Protein AF-A0A8H6RRD2-F1 (afdb_monomer)

Secondary structure (DSSP, 8-state):
-TTEEEEEPPPEE-TTHHHHHTT----TTEEE-TTSSEEEEEETTEEEEEE-SSSS-EEEEEEE-STTTS---S-----PPP-SS--EEE-TTS-EEEEEETTEEEEEETTS-TTSPPEEEE-GGGTT--EEEEEEETTTTEEEEEESSTT-EEEEE---SS--TT----HHHHHSTTSTT-EEEEGGG-BPPPPSS--TT---EEEEEEEEEEETTEEEEEEEEEETTEEEEEEEEEEE-SSTTS-PBEEEEEEE--TTTTHHHHTSS-S-STTTT-GGGS--S--SS-EEEE-TTSSEEEEEEE--SS--SS-EEEEEEEEPPPHHHHHHHHHHHHHHHTT----S----SS--S------------PPEEEEEEES--SEEEEEESSSSEEEEEEE-SSEEEEEEEEE-

Radius of gyration: 23.09 Å; Cα contacts (8 Å, |Δi|>4): 878; chains: 1; bounding box: 58×49×72 Å

Organism: NCBI:txid685502

Solvent-accessible surface area (backbone atoms only — not comparable to full-atom values): 23341 Å² total; per-residue (Å²): 97,88,57,54,49,77,47,77,54,79,74,42,72,14,24,38,40,51,40,41,77,65,70,44,71,97,42,56,52,44,48,48,19,80,87,14,40,28,36,37,38,55,59,92,59,37,37,39,36,28,42,34,71,61,95,58,73,40,81,75,32,67,38,67,65,66,81,80,82,50,82,76,75,95,63,87,91,71,89,70,78,89,65,90,43,31,38,47,22,63,25,82,86,54,44,40,37,39,38,54,54,67,55,31,43,36,39,37,59,55,83,50,64,72,83,57,87,65,42,69,49,72,49,70,89,45,69,99,42,45,62,51,26,43,39,57,37,68,56,48,26,23,37,42,38,32,32,67,56,82,14,29,31,37,30,25,13,45,66,70,95,60,91,61,85,82,73,57,53,51,70,64,48,42,67,35,83,52,5,66,86,19,59,59,44,57,40,83,55,45,43,64,80,78,63,97,73,80,61,81,90,42,68,57,44,57,23,25,64,39,86,67,46,80,47,91,79,22,30,33,26,37,34,31,42,37,52,48,90,46,59,29,23,37,30,41,32,35,36,49,61,88,54,80,79,56,68,31,57,39,46,82,69,40,76,34,49,11,43,62,52,36,38,82,69,37,74,72,42,84,84,84,65,87,74,70,60,36,73,90,52,35,54,67,58,76,54,41,74,46,49,58,29,55,33,95,82,48,43,38,39,39,40,38,36,59,54,79,90,57,97,58,100,60,57,35,22,36,34,33,36,34,78,48,67,51,62,70,56,46,52,51,53,52,51,50,54,52,42,65,74,66,68,63,86,75,79,77,75,91,70,75,96,75,88,79,90,83,66,85,79,77,74,72,80,79,77,77,48,61,48,35,59,78,49,76,43,79,34,62,73,77,46,57,41,54,46,78,76,51,100,60,29,39,29,42,39,44,26,15,53,66,37,22,43,37,36,38,39,31,70,105

pLDDT: mean 80.79, std 17.86, range [29.02, 97.38]

Foldseek 3Di:
DPQKDKDWDDWDFFLQQLVVQQPDDPALQWGGARVNQKIWGDDPFKIWIWGSVDPHTDTQAIAGHPPPVDPAPDDDPDDDDDDRANQWEAANVRQWIWHFDFQKIWIDRRNDDRPDDIQMHRRPLLPVWGFRYWYQDQLSQWIWTFTPPQQWIWIAADHDPDPPPPDHDDRVSQVDPRHRVFTQDTQQLEAEPQDPPPPVPWGKGKHQWDFAQDDDQWTWIWIWIDTNPAAIFIFTWTWHRPDGPHRTYIHTLDTADFLRRCVVPAVPPPPPDDCASDNVFGHRNPARHWDWYAAPQRQKIKIWGWPPVDDDPFIKIWIWMWGDDGSVSSVVSVVVVVCVVVPCPDDPDDDDPDPPPDDPPPPPPPDHTTIGTDDMDTADFPDWYWDDPDPFKIKIWTHHSTIIIIMIMGRD

Structure (mmCIF, N/CA/C/O backbone):
data_AF-A0A8H6RRD2-F1
#
_entry.id   AF-A0A8H6RRD2-F1
#
loop_
_atom_site.group_PDB
_atom_site.id
_atom_site.type_symbol
_atom_site.label_atom_id
_atom_site.label_alt_id
_atom_site.label_comp_id
_atom_site.label_asym_id
_atom_site.label_entity_id
_atom_site.label_seq_id
_atom_site.pdbx_PDB_ins_code
_atom_site.Cartn_x
_atom_site.Cartn_y
_atom_site.Cartn_z
_atom_site.occupancy
_atom_site.B_iso_or_equiv
_atom_site.auth_seq_id
_atom_site.auth_comp_id
_atom_site.auth_asym_id
_atom_site.auth_atom_id
_atom_site.pdbx_PDB_model_num
ATOM 1 N N . MET A 1 1 ? 6.021 13.108 -20.580 1.00 74.75 1 MET A N 1
ATOM 2 C CA . MET A 1 1 ? 5.662 11.789 -21.143 1.00 74.75 1 MET A CA 1
ATOM 3 C C . MET A 1 1 ? 4.967 12.038 -22.468 1.00 74.75 1 MET A C 1
ATOM 5 O O . MET A 1 1 ? 4.034 12.826 -22.484 1.00 74.75 1 MET A O 1
ATOM 9 N N . LEU A 1 2 ? 5.482 11.497 -23.573 1.00 73.31 2 LEU A N 1
ATOM 10 C CA . LEU A 1 2 ? 4.929 11.769 -24.905 1.00 73.31 2 LEU A CA 1
ATOM 11 C C . LEU A 1 2 ? 3.579 11.066 -25.083 1.00 73.31 2 LEU A C 1
ATOM 13 O O . LEU A 1 2 ? 3.427 9.933 -24.628 1.00 73.31 2 LEU A O 1
ATOM 17 N N . GLY A 1 3 ? 2.636 11.747 -25.740 1.00 80.56 3 GLY A N 1
ATOM 18 C CA . GLY A 1 3 ? 1.328 11.185 -26.089 1.00 80.56 3 GLY A CA 1
ATOM 19 C C . GLY A 1 3 ? 0.382 10.964 -24.909 1.00 80.56 3 GLY A C 1
ATOM 20 O O . GLY A 1 3 ? -0.552 10.200 -25.044 1.00 80.56 3 GLY A O 1
ATOM 21 N N . VAL A 1 4 ? 0.607 11.589 -23.748 1.00 85.00 4 VAL A N 1
ATOM 22 C CA . VAL A 1 4 ? -0.302 11.451 -22.597 1.00 85.00 4 VAL A CA 1
ATOM 23 C C . VAL A 1 4 ? -0.824 12.817 -22.184 1.00 85.00 4 VAL A C 1
ATOM 25 O O . VAL A 1 4 ? -0.043 13.700 -21.818 1.00 85.00 4 VAL A O 1
ATOM 28 N N . LYS A 1 5 ? -2.147 12.981 -22.220 1.00 89.56 5 LYS A N 1
ATOM 29 C CA . LYS A 1 5 ? -2.843 14.142 -21.660 1.00 89.56 5 LYS A CA 1
ATOM 30 C C . LYS A 1 5 ? -3.183 13.872 -20.199 1.00 89.56 5 LYS A C 1
ATOM 32 O O . LYS A 1 5 ? -3.603 12.769 -19.855 1.00 89.56 5 LYS A O 1
ATOM 37 N N . VAL A 1 6 ? -3.002 14.882 -19.349 1.00 91.31 6 VAL A N 1
ATOM 38 C CA . VAL A 1 6 ? -3.321 14.798 -17.921 1.00 91.31 6 VAL A CA 1
ATOM 39 C C . VAL A 1 6 ? -4.291 15.893 -17.534 1.00 91.31 6 VAL A C 1
ATOM 41 O O . VAL A 1 6 ? -3.975 17.072 -17.671 1.00 91.31 6 VAL A O 1
ATOM 44 N N . ASP A 1 7 ? -5.430 15.490 -16.984 1.00 92.94 7 ASP A N 1
ATOM 45 C CA . ASP A 1 7 ? -6.427 16.389 -16.416 1.00 92.94 7 ASP A CA 1
ATOM 46 C C . ASP A 1 7 ? -6.566 16.120 -14.910 1.00 92.94 7 ASP A C 1
ATOM 48 O O . ASP A 1 7 ? -6.458 14.984 -14.447 1.00 92.94 7 ASP A O 1
ATOM 52 N N . ARG A 1 8 ? -6.787 17.164 -14.107 1.00 92.19 8 ARG A N 1
ATOM 53 C CA . ARG A 1 8 ? -6.947 17.032 -12.651 1.00 92.19 8 ARG A CA 1
ATOM 54 C C . ARG A 1 8 ? -8.419 17.127 -12.264 1.00 92.19 8 ARG A C 1
ATOM 56 O O . ARG A 1 8 ? -9.077 18.113 -12.583 1.00 92.19 8 ARG A O 1
ATOM 63 N N . ALA A 1 9 ? -8.908 16.131 -11.528 1.00 91.31 9 ALA A N 1
ATOM 64 C CA . ALA A 1 9 ? -10.241 16.154 -10.938 1.00 91.31 9 ALA A CA 1
ATOM 65 C C . ALA A 1 9 ? -10.262 16.939 -9.613 1.00 91.31 9 ALA A C 1
ATOM 67 O O . ALA A 1 9 ? -9.220 17.216 -9.015 1.00 91.31 9 ALA A O 1
ATOM 68 N N . HIS A 1 10 ? -11.461 17.277 -9.133 1.00 90.06 10 HIS A N 1
ATOM 69 C CA . HIS A 1 10 ? -11.628 17.939 -7.840 1.00 90.06 10 HIS A CA 1
ATOM 70 C C . HIS A 1 10 ? -11.168 17.058 -6.673 1.00 90.06 10 HIS A C 1
ATOM 72 O O . HIS A 1 10 ? -11.460 15.860 -6.625 1.00 90.06 10 HIS A O 1
ATOM 78 N N . ASP A 1 11 ? -10.487 17.686 -5.713 1.00 91.81 11 ASP A N 1
ATOM 79 C CA . ASP A 1 11 ? -10.032 17.041 -4.486 1.00 91.81 11 ASP A CA 1
ATOM 80 C C . ASP A 1 11 ? -11.244 16.557 -3.668 1.00 91.81 11 ASP A C 1
ATOM 82 O O . ASP A 1 11 ? -12.225 17.279 -3.466 1.00 91.81 11 ASP A O 1
ATOM 86 N N . LYS A 1 12 ? -11.168 15.318 -3.187 1.00 92.69 12 LYS A N 1
ATOM 87 C CA . LYS A 1 12 ? -12.153 14.704 -2.293 1.00 92.69 12 LYS A CA 1
ATOM 88 C C . LYS A 1 12 ? -11.605 14.662 -0.862 1.00 92.69 12 LYS A C 1
ATOM 90 O O . LYS A 1 12 ? -10.391 14.750 -0.673 1.00 92.69 12 LYS A O 1
ATOM 95 N N . PRO A 1 13 ? -12.466 14.493 0.154 1.00 90.62 13 PRO A N 1
ATOM 96 C CA . PRO A 1 13 ? -12.020 14.191 1.513 1.00 90.62 13 PRO A CA 1
ATOM 97 C C . PRO A 1 13 ? -11.073 12.975 1.562 1.00 90.62 13 PRO A C 1
ATOM 99 O O . PRO A 1 13 ? -11.216 12.035 0.775 1.00 90.62 13 PRO A O 1
ATOM 102 N N . GLY A 1 14 ? -10.091 13.016 2.461 1.00 90.06 14 GLY A N 1
ATOM 103 C CA . GLY A 1 14 ? -9.195 11.899 2.765 1.00 90.06 14 GLY A CA 1
ATOM 104 C C . GLY A 1 14 ? -9.827 10.879 3.709 1.00 90.06 14 GLY A C 1
ATOM 105 O O . GLY A 1 14 ? -10.988 11.005 4.110 1.00 90.06 14 GLY A O 1
ATOM 106 N N . THR A 1 15 ? -9.045 9.867 4.086 1.00 90.00 15 THR A N 1
ATOM 107 C CA . THR A 1 15 ? -9.547 8.728 4.875 1.00 90.00 15 THR A CA 1
ATOM 108 C C . THR A 1 15 ? -9.978 9.121 6.290 1.00 90.00 15 THR A C 1
ATOM 110 O O . THR A 1 15 ? -10.958 8.584 6.800 1.00 90.00 15 THR A O 1
ATOM 113 N N . LEU A 1 16 ? -9.305 10.093 6.916 1.00 91.62 16 LEU A N 1
ATOM 114 C CA . LEU A 1 16 ? -9.608 10.559 8.274 1.00 91.62 16 LEU A CA 1
ATOM 115 C C . LEU A 1 16 ? -10.449 11.837 8.311 1.00 91.62 16 LEU A C 1
ATOM 117 O O . LEU A 1 16 ? -10.846 12.261 9.393 1.00 91.62 16 LEU A O 1
ATOM 121 N N . THR A 1 17 ? -10.796 12.448 7.175 1.00 91.25 17 THR A N 1
ATOM 122 C CA . THR A 1 17 ? -11.555 13.710 7.174 1.00 91.25 17 THR A CA 1
ATOM 123 C C . THR A 1 17 ? -12.917 13.583 7.862 1.00 91.25 17 THR A C 1
ATOM 125 O O . THR A 1 17 ? -13.324 14.492 8.585 1.00 91.25 17 THR A O 1
ATOM 128 N N . LYS A 1 18 ? -13.637 12.468 7.655 1.00 92.00 18 LYS A N 1
ATOM 129 C CA . LYS A 1 18 ? -14.914 12.204 8.345 1.00 92.00 18 LYS A CA 1
ATOM 130 C C . LYS A 1 18 ? -14.698 12.062 9.851 1.00 92.00 18 LYS A C 1
ATOM 132 O O . LYS A 1 18 ? -15.331 12.772 10.623 1.00 92.00 18 LYS A O 1
ATOM 137 N N . ALA A 1 19 ? -13.750 11.217 10.252 1.00 92.50 19 ALA A N 1
ATOM 138 C CA . ALA A 1 19 ? -13.408 10.996 11.653 1.00 92.50 19 ALA A CA 1
ATOM 139 C C . ALA A 1 19 ? -12.983 12.301 12.357 1.00 92.50 19 ALA A C 1
ATOM 141 O O . ALA A 1 19 ? -13.458 12.610 13.446 1.00 92.50 19 ALA A O 1
ATOM 142 N N . SER A 1 20 ? -12.165 13.127 11.706 1.00 93.12 20 SER A N 1
ATOM 143 C CA . SER A 1 20 ? -11.722 14.414 12.248 1.00 93.12 20 SER A CA 1
ATOM 144 C C . SER A 1 20 ? -12.887 15.367 12.530 1.00 93.12 20 SER A C 1
ATOM 146 O O . SER A 1 20 ? -12.950 15.960 13.607 1.00 93.12 20 SER A O 1
ATOM 148 N N . LYS A 1 21 ? -13.879 15.441 11.630 1.00 93.19 21 LYS A N 1
ATOM 149 C CA . LYS A 1 21 ? -15.113 16.221 11.853 1.00 93.19 21 LYS A CA 1
ATOM 150 C C . LYS A 1 21 ? -15.945 15.713 13.033 1.00 93.19 21 LYS A C 1
ATOM 152 O O . LYS A 1 21 ? -16.681 16.493 13.627 1.00 93.19 21 LYS A O 1
ATOM 157 N N . LEU A 1 22 ? -15.822 14.430 13.365 1.00 94.00 22 LEU A N 1
ATOM 158 C CA . LEU A 1 22 ? -16.470 13.793 14.513 1.00 94.00 22 LEU A CA 1
ATOM 159 C C . LEU A 1 22 ? -15.620 13.862 15.797 1.00 94.00 22 LEU A C 1
ATOM 161 O O . LEU A 1 22 ? -15.994 13.275 16.808 1.00 94.00 22 LEU A O 1
ATOM 165 N N . GLY A 1 23 ? -14.489 14.579 15.776 1.00 93.06 23 GLY A N 1
ATOM 166 C CA . GLY A 1 23 ? -13.643 14.823 16.947 1.00 93.06 23 GLY A CA 1
ATOM 167 C C . GLY A 1 23 ? -12.494 13.830 17.147 1.00 93.06 23 GLY A C 1
ATOM 168 O O . GLY A 1 23 ? -11.794 13.921 18.155 1.00 93.06 23 GLY A O 1
ATOM 169 N N . PHE A 1 24 ? -12.254 12.902 16.214 1.00 93.44 24 PHE A N 1
ATOM 170 C CA . PHE A 1 24 ? -11.087 12.019 16.291 1.00 93.44 24 PHE A CA 1
ATOM 171 C C . PHE A 1 24 ? -9.807 12.757 15.855 1.00 93.44 24 PHE A C 1
ATOM 173 O O . PHE A 1 24 ? -9.796 13.394 14.801 1.00 93.44 24 PHE A O 1
ATOM 180 N N . PRO A 1 25 ? -8.699 12.667 16.610 1.00 89.12 25 PRO A N 1
ATOM 181 C CA . PRO A 1 25 ? -7.447 13.297 16.206 1.00 89.12 25 PRO A CA 1
ATOM 182 C C . PRO A 1 25 ? -6.815 12.561 15.015 1.00 89.12 25 PRO A C 1
ATOM 184 O O . PRO A 1 25 ? -6.811 11.330 14.971 1.00 89.12 25 PRO A O 1
ATOM 187 N N . CYS A 1 26 ? -6.201 13.302 14.087 1.00 83.12 26 CYS A N 1
ATOM 188 C CA . CYS A 1 26 ? -5.305 12.721 13.083 1.00 83.12 26 CYS A CA 1
ATOM 189 C C . CYS A 1 26 ? -4.021 12.259 13.787 1.00 83.12 26 CYS A C 1
ATOM 191 O O . CYS A 1 26 ? -3.128 13.055 14.074 1.00 83.12 26 CYS A O 1
ATOM 193 N N . HIS A 1 27 ? -3.963 10.977 14.147 1.00 84.06 27 HIS A N 1
ATOM 194 C CA . HIS A 1 27 ? -2.904 10.401 14.973 1.00 84.06 27 HIS A CA 1
ATOM 195 C C . HIS A 1 27 ? -2.548 8.992 14.468 1.00 84.06 27 HIS A C 1
ATOM 197 O O . HIS A 1 27 ? -3.452 8.278 14.040 1.00 84.06 27 HIS A O 1
ATOM 203 N N . PRO A 1 28 ? -1.288 8.515 14.573 1.00 82.06 28 PRO A N 1
ATOM 204 C CA . PRO A 1 28 ? -0.897 7.177 14.098 1.00 82.06 28 PRO A CA 1
ATOM 205 C C . PRO A 1 28 ? -1.698 6.013 14.699 1.00 82.06 28 PRO A C 1
ATOM 207 O O . PRO A 1 28 ? -1.755 4.932 14.117 1.00 82.06 28 PRO A O 1
ATOM 210 N N . ARG A 1 29 ? -2.332 6.248 15.857 1.00 88.81 29 ARG A N 1
ATOM 211 C CA . ARG A 1 29 ? -3.208 5.296 16.561 1.00 88.81 29 ARG A CA 1
ATOM 212 C C . ARG A 1 29 ? -4.692 5.385 16.189 1.00 88.81 29 ARG A C 1
ATOM 214 O O . ARG A 1 29 ? -5.522 4.776 16.860 1.00 88.81 29 ARG A O 1
ATOM 221 N N . VAL A 1 30 ? -5.023 6.163 15.166 1.00 92.69 30 VAL A N 1
ATOM 222 C CA . VAL A 1 30 ? -6.364 6.276 14.597 1.00 92.69 30 VAL A CA 1
ATOM 223 C C . VAL A 1 30 ? -6.269 5.870 13.134 1.00 92.69 30 VAL A C 1
ATOM 225 O O . VAL A 1 30 ? -5.474 6.427 12.381 1.00 92.69 30 VAL A O 1
ATOM 228 N N . GLN A 1 31 ? -7.061 4.880 12.739 1.00 93.75 31 GLN A N 1
ATOM 229 C CA . GLN A 1 31 ? -7.157 4.421 11.355 1.00 93.75 31 GLN A CA 1
ATOM 230 C C . GLN A 1 31 ? -8.610 4.442 10.915 1.00 93.75 31 GLN A C 1
ATOM 232 O O . GLN A 1 31 ? -9.510 4.229 11.724 1.00 93.75 31 GLN A O 1
ATOM 237 N N . ALA A 1 32 ? -8.841 4.660 9.628 1.00 94.31 32 ALA A N 1
ATOM 238 C CA . ALA A 1 32 ? -10.166 4.545 9.050 1.00 94.31 32 ALA A CA 1
ATOM 239 C C . ALA A 1 32 ? -10.118 3.768 7.741 1.00 94.31 32 ALA A C 1
ATOM 241 O O . ALA A 1 32 ? -9.114 3.752 7.029 1.00 94.31 32 ALA A O 1
ATOM 242 N N . THR A 1 33 ? -11.241 3.131 7.443 1.00 93.81 33 THR A N 1
ATOM 243 C CA . THR A 1 33 ? -11.527 2.535 6.134 1.00 93.81 33 THR A CA 1
ATOM 244 C C . THR A 1 33 ? -11.402 3.575 5.017 1.00 93.81 33 THR A C 1
ATOM 246 O O . THR A 1 33 ? -11.517 4.778 5.253 1.00 93.81 33 THR A O 1
ATOM 249 N N . ALA A 1 34 ? -11.177 3.131 3.778 1.00 88.44 34 ALA A N 1
ATOM 250 C CA . ALA A 1 34 ? -10.911 4.032 2.650 1.00 88.44 34 ALA A CA 1
ATOM 251 C C . ALA A 1 34 ? -12.039 5.053 2.383 1.00 88.44 34 ALA A C 1
ATOM 253 O O . ALA A 1 34 ? -11.774 6.171 1.951 1.00 88.44 34 ALA A O 1
ATOM 254 N N . ASN A 1 35 ? -13.293 4.685 2.664 1.00 89.19 35 ASN A N 1
ATOM 255 C CA . ASN A 1 35 ? -14.469 5.561 2.584 1.00 89.19 35 ASN A CA 1
ATOM 256 C C . ASN A 1 35 ? -14.704 6.405 3.855 1.00 89.19 35 ASN A C 1
ATOM 258 O O . ASN A 1 35 ? -15.573 7.281 3.849 1.00 89.19 35 ASN A O 1
ATOM 262 N N . GLY A 1 36 ? -13.956 6.150 4.931 1.00 91.19 36 GLY A N 1
ATOM 263 C CA . GLY A 1 36 ? -14.084 6.808 6.230 1.00 91.19 36 GLY A CA 1
ATOM 264 C C . GLY A 1 36 ? -15.332 6.411 7.024 1.00 91.19 36 GLY A C 1
ATOM 265 O O . GLY A 1 36 ? -15.678 7.104 7.979 1.00 91.19 36 GLY A O 1
ATOM 266 N N . ASP A 1 37 ? -16.032 5.339 6.637 1.00 94.38 37 ASP A N 1
ATOM 267 C CA . ASP A 1 37 ? -17.301 4.936 7.271 1.00 94.38 37 ASP A CA 1
ATOM 268 C C . ASP A 1 37 ? -17.086 4.138 8.559 1.00 94.38 37 ASP A C 1
ATOM 270 O O . ASP A 1 37 ? -17.973 4.050 9.401 1.00 94.38 37 ASP A O 1
ATOM 274 N N . ARG A 1 38 ? -15.889 3.582 8.738 1.00 96.06 38 ARG A N 1
ATOM 275 C CA . ARG A 1 38 ? -15.449 2.971 9.992 1.00 96.06 38 ARG A CA 1
ATOM 276 C C . ARG A 1 38 ? -14.114 3.528 10.416 1.00 96.06 38 ARG A C 1
ATOM 278 O O . ARG A 1 38 ? -13.199 3.609 9.590 1.00 96.06 38 ARG A O 1
ATOM 285 N N . THR A 1 39 ? -14.010 3.826 11.704 1.00 96.75 39 THR A N 1
ATOM 286 C CA . THR A 1 39 ? -12.806 4.355 12.345 1.00 96.75 39 THR A CA 1
ATOM 287 C C . THR A 1 39 ? -12.451 3.493 13.544 1.00 96.75 39 THR A C 1
ATOM 289 O O . THR A 1 39 ? -13.312 3.153 14.347 1.00 96.75 39 THR A O 1
ATOM 292 N N . VAL A 1 40 ? -11.178 3.153 13.688 1.00 96.50 40 VAL A N 1
ATOM 293 C CA . VAL A 1 40 ? -10.646 2.429 14.840 1.00 96.50 40 VAL A CA 1
ATOM 294 C C . VAL A 1 40 ? -9.643 3.305 15.574 1.00 96.50 40 VAL A C 1
ATOM 296 O O . VAL A 1 40 ? -8.851 4.019 14.955 1.00 96.50 40 VAL A O 1
ATOM 299 N N . THR A 1 41 ? -9.669 3.249 16.901 1.00 95.19 41 THR A N 1
ATOM 300 C CA . THR A 1 41 ? -8.699 3.931 17.757 1.00 95.19 41 THR A CA 1
ATOM 301 C C . THR A 1 41 ? -8.010 2.941 18.683 1.00 95.19 41 THR A C 1
ATOM 303 O O . THR A 1 41 ? -8.613 1.963 19.125 1.00 95.19 41 THR A O 1
ATOM 306 N N . LEU A 1 42 ? -6.739 3.207 18.986 1.00 92.38 42 LEU A N 1
ATOM 307 C CA . LEU A 1 42 ? -5.983 2.515 20.024 1.00 92.38 42 LEU A CA 1
ATOM 308 C C . LEU A 1 42 ? -5.527 3.519 21.088 1.00 92.38 42 LEU A C 1
ATOM 310 O O . LEU A 1 42 ? -4.489 4.173 20.954 1.00 92.38 42 LEU A O 1
ATOM 314 N N . ASN A 1 43 ? -6.287 3.617 22.176 1.00 89.19 43 ASN A N 1
ATOM 315 C CA . ASN A 1 43 ? -6.004 4.527 23.284 1.00 89.19 43 ASN A CA 1
ATOM 316 C C . ASN A 1 43 ? -5.511 3.739 24.497 1.00 89.19 43 ASN A C 1
ATOM 318 O O . ASN A 1 43 ? -6.252 2.978 25.119 1.00 89.19 43 ASN A O 1
ATOM 322 N N . GLY A 1 44 ? -4.228 3.904 24.827 1.00 84.88 44 GLY A N 1
ATOM 323 C CA . GLY A 1 44 ? -3.572 3.067 25.828 1.00 84.88 44 GLY A CA 1
ATOM 324 C C . GLY A 1 44 ? -3.609 1.597 25.409 1.00 84.88 44 GLY A C 1
ATOM 325 O O . GLY A 1 44 ? -2.927 1.216 24.460 1.00 84.88 44 GLY A O 1
ATOM 326 N N . ARG A 1 45 ? -4.406 0.797 26.125 1.00 85.19 45 ARG A N 1
ATOM 327 C CA . ARG A 1 45 ? -4.609 -0.640 25.883 1.00 85.19 45 ARG A CA 1
ATOM 328 C C . ARG A 1 45 ? -5.944 -0.967 25.213 1.00 85.19 45 ARG A C 1
ATOM 330 O O . ARG A 1 45 ? -6.201 -2.135 24.941 1.00 85.19 45 ARG A O 1
ATOM 337 N N . THR A 1 46 ? -6.785 0.035 24.978 1.00 91.38 46 THR A N 1
ATOM 338 C CA . THR A 1 46 ? -8.156 -0.151 24.503 1.00 91.38 46 THR A CA 1
ATOM 339 C C . THR A 1 46 ? -8.231 0.101 23.007 1.00 91.38 46 THR A C 1
ATOM 341 O O . THR A 1 46 ? -7.924 1.199 22.540 1.00 91.38 46 THR A O 1
ATOM 344 N N . ILE A 1 47 ? -8.664 -0.918 22.275 1.00 94.12 47 ILE A N 1
ATOM 345 C CA . ILE A 1 47 ? -9.094 -0.841 20.886 1.00 94.12 47 ILE A CA 1
ATOM 346 C C . ILE A 1 47 ? -10.585 -0.507 20.886 1.00 94.12 47 ILE A C 1
ATOM 348 O O . ILE A 1 47 ? -11.369 -1.197 21.539 1.00 94.12 47 ILE A O 1
ATOM 352 N N . ALA A 1 48 ? -10.986 0.518 20.143 1.00 95.69 48 ALA A N 1
ATOM 353 C CA . ALA A 1 48 ? -12.390 0.853 19.945 1.00 95.69 48 ALA A CA 1
ATOM 354 C C . ALA A 1 48 ? -12.688 1.031 18.455 1.00 95.69 48 ALA A C 1
ATOM 356 O O . ALA A 1 48 ? -12.022 1.815 17.779 1.00 95.69 48 ALA A O 1
ATOM 357 N N . LEU A 1 49 ? -13.684 0.298 17.956 1.00 97.19 49 LEU A N 1
ATOM 358 C CA . LEU A 1 49 ? -14.213 0.422 16.601 1.00 97.19 49 LEU A CA 1
ATOM 359 C C . LEU A 1 49 ? -15.473 1.285 16.631 1.00 97.19 49 LEU A C 1
ATOM 361 O O . LEU A 1 49 ? -16.376 1.044 17.433 1.00 97.19 49 LEU A O 1
ATOM 365 N N . PHE A 1 50 ? -15.544 2.245 15.719 1.00 97.38 50 PHE A N 1
ATOM 366 C CA . PHE A 1 50 ? -16.654 3.170 15.570 1.00 97.38 50 PHE A CA 1
ATOM 367 C C . PHE A 1 50 ? -17.247 3.085 14.165 1.00 97.38 50 PHE A C 1
ATOM 369 O O . PHE A 1 50 ? -16.511 3.005 13.178 1.00 97.38 50 PHE A O 1
ATOM 376 N N . ASP A 1 51 ? -18.571 3.171 14.084 1.00 96.50 51 ASP A N 1
ATOM 377 C CA . ASP A 1 51 ? -19.273 3.603 12.881 1.00 96.50 51 ASP A CA 1
ATOM 378 C C . ASP A 1 51 ? -19.165 5.128 12.787 1.00 96.50 51 ASP A C 1
ATOM 380 O O . ASP A 1 51 ? -19.546 5.856 13.709 1.00 96.50 51 ASP A O 1
ATOM 384 N N . THR A 1 52 ? -18.601 5.599 11.681 1.00 95.75 52 THR A N 1
ATOM 385 C CA . THR A 1 52 ? -18.395 7.013 11.358 1.00 95.75 52 THR A CA 1
ATOM 386 C C . THR A 1 52 ? -19.064 7.408 10.040 1.00 95.75 52 THR A C 1
ATOM 388 O O . THR A 1 52 ? -18.729 8.442 9.462 1.00 95.75 52 THR A O 1
ATOM 391 N N . SER A 1 53 ? -20.016 6.603 9.559 1.00 93.94 53 SER A N 1
ATOM 392 C CA . SER A 1 53 ? -20.818 6.902 8.366 1.00 93.94 53 SER A CA 1
ATOM 393 C C . SER A 1 53 ? -21.858 8.008 8.607 1.00 93.94 53 SER A C 1
ATOM 395 O O . SER A 1 53 ? -22.206 8.746 7.682 1.00 93.94 53 SER A O 1
ATOM 397 N N . GLY A 1 54 ? -22.338 8.139 9.849 1.00 91.94 54 GLY A N 1
ATOM 398 C CA . GLY A 1 54 ? -23.347 9.112 10.268 1.00 91.94 54 GLY A CA 1
ATOM 399 C C . GLY A 1 54 ? -22.793 10.464 10.737 1.00 91.94 54 GLY A C 1
ATOM 400 O O . GLY A 1 54 ? -21.609 10.773 10.626 1.00 91.94 54 GLY A O 1
ATOM 401 N N . SER A 1 55 ? -23.679 11.291 11.300 1.00 91.19 55 SER A N 1
ATOM 402 C CA . SER A 1 55 ? -23.341 12.613 11.856 1.00 91.19 55 SER A CA 1
ATOM 403 C C . SER A 1 55 ? -22.740 12.568 13.264 1.00 91.19 55 SER A C 1
ATOM 405 O O . SER A 1 55 ? -22.247 13.586 13.746 1.00 91.19 55 SER A O 1
ATOM 407 N N . GLN A 1 56 ? -22.807 11.416 13.931 1.00 93.38 56 GLN A N 1
ATOM 408 C CA . GLN A 1 56 ? -22.263 11.167 15.263 1.00 93.38 56 GLN A CA 1
ATOM 409 C C . GLN A 1 56 ? -21.577 9.799 15.270 1.00 93.38 56 GLN A C 1
ATOM 411 O O . GLN A 1 56 ? -22.116 8.863 14.671 1.00 93.38 56 GLN A O 1
ATOM 416 N N . PRO A 1 57 ? -20.421 9.657 15.937 1.00 95.62 57 PRO A N 1
ATOM 417 C CA . PRO A 1 57 ? -19.734 8.379 16.003 1.00 95.62 57 PRO A CA 1
ATOM 418 C C . PRO A 1 57 ? -20.471 7.415 16.936 1.00 95.62 57 PRO A C 1
ATOM 420 O O . PRO A 1 57 ? -20.812 7.772 18.064 1.00 95.62 57 PRO A O 1
ATOM 423 N N . GLN A 1 58 ? -20.679 6.178 16.489 1.00 96.44 58 GLN A N 1
ATOM 424 C CA . GLN A 1 58 ? -21.267 5.118 17.313 1.00 96.44 58 GLN A CA 1
ATOM 425 C C . GLN A 1 58 ? -20.230 4.041 17.598 1.00 96.44 58 GLN A C 1
ATOM 427 O O . GLN A 1 58 ? -19.593 3.535 16.680 1.00 96.44 58 GLN A O 1
ATOM 432 N N . VAL A 1 59 ? -20.049 3.678 18.867 1.00 96.25 59 VAL A N 1
ATOM 433 C CA . VAL A 1 59 ? -19.158 2.574 19.247 1.00 96.25 59 VAL A CA 1
ATOM 434 C C . VAL A 1 59 ? -19.793 1.260 18.797 1.00 96.25 59 VAL A C 1
ATOM 436 O O . VAL A 1 59 ? -20.873 0.912 19.261 1.00 96.25 59 VAL A O 1
ATOM 439 N N . LEU A 1 60 ? -19.108 0.529 17.920 1.00 95.44 60 LEU A N 1
ATOM 440 C CA . LEU A 1 60 ? -19.521 -0.802 17.473 1.00 95.44 60 LEU A CA 1
ATOM 441 C C . LEU A 1 60 ? -18.945 -1.896 18.369 1.00 95.44 60 LEU A C 1
ATOM 443 O O . LEU A 1 60 ? -19.632 -2.858 18.693 1.00 95.44 60 LEU A O 1
ATOM 447 N N . ALA A 1 61 ? -17.677 -1.754 18.758 1.00 94.62 61 ALA A N 1
ATOM 448 C CA . ALA A 1 61 ? -16.986 -2.742 19.572 1.00 94.62 61 ALA A CA 1
ATOM 449 C C . ALA A 1 61 ? -15.837 -2.116 20.363 1.00 94.62 61 ALA A C 1
ATOM 451 O O . ALA A 1 61 ? -15.217 -1.141 19.928 1.00 94.62 61 ALA A O 1
ATOM 452 N N . GLN A 1 62 ? -15.528 -2.711 21.514 1.00 93.62 62 GLN A N 1
ATOM 453 C CA . GLN A 1 62 ? -14.373 -2.358 22.334 1.00 93.62 62 GLN A CA 1
ATOM 454 C C . GLN A 1 62 ? -13.688 -3.613 22.847 1.00 93.62 62 GLN A C 1
ATOM 456 O O . GLN A 1 62 ? -14.346 -4.544 23.309 1.00 93.62 62 GLN A O 1
ATOM 461 N N . ARG A 1 63 ? -12.358 -3.634 22.765 1.00 91.00 63 ARG A N 1
ATOM 462 C CA . ARG A 1 63 ? -11.529 -4.764 23.191 1.00 91.00 63 ARG A CA 1
ATOM 463 C C . ARG A 1 63 ? -10.203 -4.271 23.756 1.00 91.00 63 ARG A C 1
ATOM 465 O O . ARG A 1 63 ? -9.762 -3.165 23.455 1.00 91.00 63 ARG A O 1
ATOM 472 N N . THR A 1 64 ? -9.549 -5.101 24.557 1.00 87.94 64 THR A N 1
ATOM 473 C CA . THR A 1 64 ? -8.224 -4.799 25.116 1.00 87.94 64 THR A CA 1
ATOM 474 C C . THR A 1 64 ? -7.143 -5.504 24.308 1.00 87.94 64 THR A C 1
ATOM 476 O O . THR A 1 64 ? -7.365 -6.603 23.802 1.00 87.94 64 THR A O 1
ATOM 479 N N . LEU A 1 65 ? -5.961 -4.895 24.219 1.00 85.62 65 LEU A N 1
ATOM 480 C CA . LEU A 1 65 ? -4.774 -5.543 23.667 1.00 85.62 65 LEU A CA 1
ATOM 481 C C . LEU A 1 65 ? -4.450 -6.860 24.398 1.00 85.62 65 LEU A C 1
ATOM 483 O O . LEU A 1 65 ? -4.530 -6.937 25.629 1.00 85.62 65 LEU A O 1
ATOM 487 N N . ASN A 1 66 ? -4.054 -7.878 23.632 1.00 78.38 66 ASN A N 1
ATOM 488 C CA . ASN A 1 66 ? -3.761 -9.233 24.108 1.00 78.38 66 ASN A CA 1
ATOM 489 C C . ASN A 1 66 ? -2.290 -9.444 24.520 1.00 78.38 66 ASN A C 1
ATOM 491 O O . ASN A 1 66 ? -1.734 -10.525 24.388 1.00 78.38 66 ASN A O 1
ATOM 495 N N . ASP A 1 67 ? -1.631 -8.407 25.020 1.00 68.56 67 ASP A N 1
ATOM 496 C CA . ASP A 1 67 ? -0.220 -8.416 25.437 1.00 68.56 67 ASP A CA 1
ATOM 497 C C . ASP A 1 67 ? 0.011 -8.896 26.886 1.00 68.56 67 ASP A C 1
ATOM 499 O O . ASP A 1 67 ? 1.156 -9.010 27.316 1.00 68.56 67 ASP A O 1
ATOM 503 N N . LEU A 1 68 ? -1.056 -9.177 27.649 1.00 63.22 68 LEU A N 1
ATOM 504 C CA . LEU A 1 68 ? -0.973 -9.690 29.030 1.00 63.22 68 LEU A CA 1
ATOM 505 C C . LEU A 1 68 ? -1.468 -11.131 29.203 1.00 63.22 68 LEU A C 1
ATOM 507 O O . LEU A 1 68 ? -1.081 -11.772 30.177 1.00 63.22 68 LEU A O 1
ATOM 511 N N . LYS A 1 69 ? -2.355 -11.626 28.327 1.00 58.69 69 LYS A N 1
ATOM 512 C CA . LYS A 1 69 ? -2.957 -12.966 28.477 1.00 58.69 69 LYS A CA 1
ATOM 513 C C . LYS A 1 69 ? -2.198 -14.034 27.690 1.00 58.69 69 LYS A C 1
ATOM 515 O O . LYS A 1 69 ? -2.121 -15.170 28.143 1.00 58.69 69 LYS A O 1
ATOM 520 N N . GLU A 1 70 ? -1.623 -13.672 26.547 1.00 56.59 70 GLU A N 1
ATOM 521 C CA . GLU A 1 70 ? -0.816 -14.570 25.728 1.00 56.59 70 GLU A CA 1
ATOM 522 C C . GLU A 1 70 ? 0.632 -14.091 25.775 1.00 56.59 70 GLU A C 1
ATOM 524 O O . GLU A 1 70 ? 0.985 -13.042 25.239 1.00 56.59 70 GLU A O 1
ATOM 529 N N . THR A 1 71 ? 1.476 -14.832 26.493 1.00 48.78 71 THR A N 1
ATOM 530 C CA . THR A 1 71 ? 2.916 -14.592 26.542 1.00 48.78 71 THR A CA 1
ATOM 531 C C . THR A 1 71 ? 3.472 -14.752 25.137 1.00 48.78 71 THR A C 1
ATOM 533 O O . THR A 1 71 ? 3.717 -15.863 24.667 1.00 48.78 71 THR A O 1
ATOM 536 N N . VAL A 1 72 ? 3.679 -13.634 24.452 1.00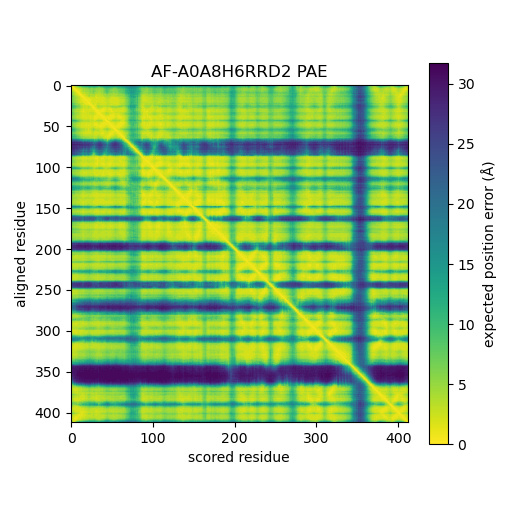 52.91 72 VAL A N 1
ATOM 537 C CA . VAL A 1 72 ? 4.398 -13.649 23.187 1.00 52.91 72 VAL A CA 1
ATOM 538 C C . VAL A 1 72 ? 5.841 -14.027 23.508 1.00 52.91 72 VAL A C 1
ATOM 540 O O . VAL A 1 72 ? 6.507 -13.355 24.296 1.00 52.91 72 VAL A O 1
ATOM 543 N N . GLY A 1 73 ? 6.278 -15.173 22.987 1.00 47.03 73 GLY A N 1
ATOM 544 C CA . GLY A 1 73 ? 7.514 -15.839 23.390 1.00 47.03 73 GLY A CA 1
ATOM 545 C C . GLY A 1 73 ? 8.742 -14.923 23.408 1.00 47.03 73 GLY A C 1
ATOM 546 O O . GLY A 1 73 ? 8.947 -14.144 22.485 1.00 47.03 73 GLY A O 1
ATOM 547 N N . SER A 1 74 ? 9.526 -15.045 24.487 1.00 43.53 74 SER A N 1
ATOM 548 C CA . SER A 1 74 ? 10.943 -14.683 24.719 1.00 43.53 74 SER A CA 1
ATOM 549 C C . SER A 1 74 ? 11.669 -13.763 23.716 1.00 43.53 74 SER A C 1
ATOM 551 O O . SER A 1 74 ? 12.807 -14.035 23.330 1.00 43.53 74 SER A O 1
ATOM 553 N N . GLY A 1 75 ? 11.055 -12.658 23.303 1.00 49.41 75 GLY A N 1
ATOM 554 C CA . GLY A 1 75 ? 11.721 -11.574 22.593 1.00 49.41 75 GLY A CA 1
ATOM 555 C C . GLY A 1 75 ? 12.358 -10.590 23.583 1.00 49.41 75 GLY A C 1
ATOM 556 O O . GLY A 1 75 ? 11.814 -10.388 24.669 1.00 49.41 75 GLY A O 1
ATOM 557 N N . PRO A 1 76 ? 13.504 -9.965 23.258 1.00 47.56 76 PRO A N 1
ATOM 558 C CA . PRO A 1 76 ? 14.087 -8.933 24.109 1.00 47.56 76 PRO A CA 1
ATOM 559 C C . PRO A 1 76 ? 13.118 -7.752 24.260 1.00 47.56 76 PRO A C 1
ATOM 561 O O . PRO A 1 76 ? 12.729 -7.147 23.266 1.00 47.56 76 PRO A O 1
ATOM 564 N N . TRP A 1 77 ? 12.774 -7.432 25.511 1.00 46.28 77 TRP A N 1
ATOM 565 C CA . TRP A 1 77 ? 11.923 -6.308 25.914 1.00 46.28 77 TRP A CA 1
ATOM 566 C C . TRP A 1 77 ? 12.687 -4.985 25.788 1.00 46.28 77 TRP A C 1
ATOM 568 O O . TRP A 1 77 ? 13.271 -4.493 26.755 1.00 46.28 77 TRP A O 1
ATOM 578 N N . LEU A 1 78 ? 12.712 -4.396 24.595 1.00 46.00 78 LEU A N 1
ATOM 579 C CA . LEU A 1 78 ? 13.218 -3.039 24.395 1.00 46.00 78 LEU A CA 1
ATOM 580 C C . LEU A 1 78 ? 12.077 -2.165 23.879 1.00 46.00 78 LEU A C 1
ATOM 582 O O . LEU A 1 78 ? 11.847 -2.065 22.676 1.00 46.00 78 LEU A O 1
ATOM 586 N N . LYS A 1 79 ? 11.396 -1.492 24.816 1.00 41.91 79 LYS A N 1
ATOM 587 C CA . LYS A 1 79 ? 10.363 -0.492 24.525 1.00 41.91 79 LYS A CA 1
ATOM 588 C C . LYS A 1 79 ? 10.982 0.695 23.786 1.00 41.91 79 LYS A C 1
ATOM 590 O O . LYS A 1 79 ? 11.522 1.610 24.408 1.00 41.91 79 LYS A O 1
ATOM 595 N N . VAL A 1 80 ? 10.888 0.697 22.463 1.00 46.97 80 VAL A N 1
ATOM 596 C CA . VAL A 1 80 ? 11.133 1.895 21.652 1.00 46.97 80 VAL A CA 1
ATOM 597 C C . VAL A 1 80 ? 9.889 2.784 21.744 1.00 46.97 80 VAL A C 1
ATOM 599 O O . VAL A 1 80 ? 8.766 2.283 21.779 1.00 46.97 80 VAL A O 1
ATOM 602 N N . GLN A 1 81 ? 10.068 4.105 21.843 1.00 44.03 81 GLN A N 1
ATOM 603 C CA . GLN A 1 81 ? 8.927 5.024 21.839 1.00 44.03 81 GLN A CA 1
ATOM 604 C C . GLN A 1 81 ? 8.120 4.876 20.534 1.00 44.03 81 GLN A C 1
ATOM 606 O O . GLN A 1 81 ? 8.737 4.702 19.479 1.00 44.03 81 GLN A O 1
ATOM 611 N N . PRO A 1 82 ? 6.775 4.976 20.581 1.00 46.16 82 PRO A N 1
ATOM 612 C CA . PRO A 1 82 ? 5.945 4.957 19.381 1.00 46.16 82 PRO A CA 1
ATOM 613 C C . PRO A 1 82 ? 6.436 6.028 18.409 1.00 46.16 82 PRO A C 1
ATOM 615 O O . PRO A 1 82 ? 6.556 7.198 18.776 1.00 46.16 82 PRO A O 1
ATOM 618 N N . ASN A 1 83 ? 6.763 5.624 17.189 1.00 51.75 83 ASN A N 1
ATOM 619 C CA . ASN A 1 83 ? 7.201 6.548 16.153 1.00 51.75 83 ASN A CA 1
ATOM 620 C C . ASN A 1 83 ? 5.982 7.088 15.376 1.00 51.75 83 ASN A C 1
ATOM 622 O O . ASN A 1 83 ? 4.829 6.763 15.657 1.00 51.75 83 ASN A O 1
ATOM 626 N N . SER A 1 84 ? 6.231 7.959 14.401 1.00 51.25 84 SER A N 1
ATOM 627 C CA . SER A 1 84 ? 5.196 8.537 13.538 1.00 51.25 84 SER A CA 1
ATOM 628 C C . SER A 1 84 ? 4.604 7.553 12.522 1.00 51.25 84 SER A C 1
ATOM 630 O O . SER A 1 84 ? 3.729 7.947 11.752 1.00 51.25 84 SER A O 1
ATOM 632 N N . TYR A 1 85 ? 5.064 6.301 12.486 1.00 59.06 85 TYR A N 1
ATOM 633 C CA . TYR A 1 85 ? 4.575 5.313 11.544 1.00 59.06 85 TYR A CA 1
ATOM 634 C C . TYR A 1 85 ? 3.354 4.548 12.061 1.00 59.06 85 TYR A C 1
ATOM 636 O O . TYR A 1 85 ? 3.132 4.356 13.256 1.00 59.06 85 TYR A O 1
ATOM 644 N N . HIS A 1 86 ? 2.546 4.092 11.108 1.00 62.59 86 HIS A N 1
ATOM 645 C CA . HIS A 1 86 ? 1.342 3.319 11.359 1.00 62.59 86 HIS A CA 1
ATOM 646 C C . HIS A 1 86 ? 1.682 1.871 11.728 1.00 62.59 86 HIS A C 1
ATOM 648 O O . HIS A 1 86 ? 1.760 0.995 10.871 1.00 62.59 86 HIS A O 1
ATOM 654 N N . GLU A 1 87 ? 1.821 1.608 13.023 1.00 84.69 87 GLU A N 1
ATOM 655 C CA . GLU A 1 87 ? 1.878 0.254 13.598 1.00 84.69 87 GLU A CA 1
ATOM 656 C C . GLU A 1 87 ? 0.488 -0.420 13.643 1.00 84.69 87 GLU A C 1
ATOM 658 O O . GLU A 1 87 ? 0.321 -1.487 14.228 1.00 84.69 87 GLU A O 1
ATOM 663 N N . LEU A 1 88 ? -0.518 0.206 13.021 1.00 91.88 88 LEU A N 1
ATOM 664 C CA . LEU A 1 88 ? -1.890 -0.273 12.898 1.00 91.88 88 LEU A CA 1
ATOM 665 C C . LEU A 1 88 ? -2.297 -0.326 11.428 1.00 91.88 88 LEU A C 1
ATOM 667 O O . LEU A 1 88 ? -2.141 0.674 10.721 1.00 91.88 88 LEU A O 1
ATOM 671 N N . ALA A 1 89 ? -2.910 -1.432 11.016 1.00 94.56 89 ALA A N 1
ATOM 672 C CA . ALA A 1 89 ? -3.599 -1.548 9.735 1.00 94.56 89 ALA A CA 1
ATOM 673 C C . ALA A 1 89 ? -5.024 -2.050 9.954 1.00 94.56 89 ALA A C 1
ATOM 675 O O . ALA A 1 89 ? -5.239 -3.042 10.647 1.00 94.56 89 ALA A O 1
ATOM 676 N N . LEU A 1 90 ? -5.989 -1.361 9.355 1.00 95.69 90 LEU A N 1
ATOM 677 C CA . LEU A 1 90 ? -7.393 -1.752 9.344 1.00 95.69 90 LEU A CA 1
ATOM 678 C C . LEU A 1 90 ? -7.699 -2.386 7.983 1.00 95.69 90 LEU A C 1
ATOM 680 O O . LEU A 1 90 ? -7.303 -1.824 6.959 1.00 95.69 90 LEU A O 1
ATOM 684 N N . SER A 1 91 ? -8.368 -3.539 7.966 1.00 95.94 91 SER A N 1
ATOM 685 C CA . SER A 1 91 ? -8.781 -4.187 6.717 1.00 95.94 91 SER A CA 1
ATOM 686 C C . SER A 1 91 ? -9.726 -3.302 5.918 1.00 95.94 91 SER A C 1
ATOM 688 O O . SER A 1 91 ? -10.381 -2.396 6.447 1.00 95.94 91 SER A O 1
ATOM 690 N N . SER A 1 92 ? -9.838 -3.589 4.626 1.00 92.44 92 SER A N 1
ATOM 691 C CA . SER A 1 92 ? -10.638 -2.790 3.697 1.00 92.44 92 SER A CA 1
ATOM 692 C C . SER A 1 92 ? -12.123 -2.655 4.088 1.00 92.44 92 SER A C 1
ATOM 694 O O . SER A 1 92 ? -12.766 -1.670 3.728 1.00 92.44 92 SER A O 1
ATOM 696 N N . ASP A 1 93 ? -12.681 -3.626 4.817 1.00 92.50 93 ASP A N 1
ATOM 697 C CA . ASP A 1 93 ? -14.054 -3.635 5.348 1.00 92.50 93 ASP A CA 1
ATOM 698 C C . ASP A 1 93 ? -14.180 -3.124 6.799 1.00 92.50 93 ASP A C 1
ATOM 700 O O . ASP A 1 93 ? -15.284 -3.023 7.342 1.00 92.50 93 ASP A O 1
ATOM 704 N N . GLY A 1 94 ? -13.061 -2.800 7.448 1.00 94.69 94 GLY A N 1
ATOM 705 C CA . GLY A 1 94 ? -13.028 -2.342 8.831 1.00 94.69 94 GLY A CA 1
ATOM 706 C C . GLY A 1 94 ? -13.316 -3.421 9.874 1.00 94.69 94 GLY A C 1
ATOM 707 O O . GLY A 1 94 ? -13.694 -3.073 10.992 1.00 94.69 94 GLY A O 1
ATOM 708 N N . ARG A 1 95 ? -13.207 -4.709 9.524 1.00 94.62 95 ARG A N 1
ATOM 709 C CA . ARG A 1 95 ? -13.443 -5.828 10.448 1.00 94.62 95 ARG A CA 1
ATOM 710 C C . ARG A 1 95 ? -12.171 -6.315 11.1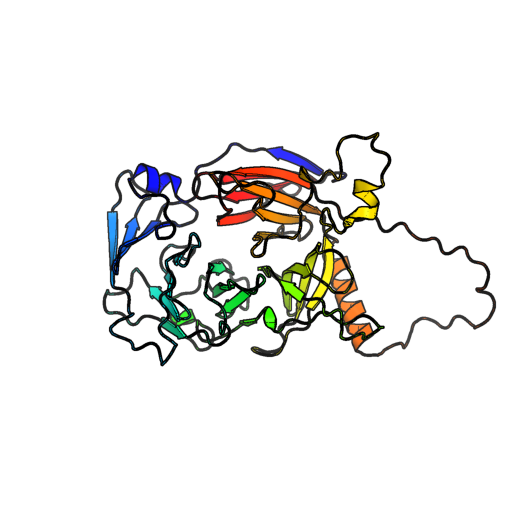35 1.00 94.62 95 ARG A C 1
ATOM 712 O O . ARG A 1 95 ? -12.209 -6.586 12.333 1.00 94.62 95 ARG A O 1
ATOM 719 N N . LEU A 1 96 ? -11.070 -6.451 10.402 1.00 96.75 96 LEU A N 1
ATOM 720 C CA . LEU A 1 96 ? -9.802 -6.931 10.939 1.00 96.75 96 LEU A CA 1
ATOM 721 C C . LEU A 1 96 ? -8.882 -5.765 11.287 1.00 96.75 96 LEU A C 1
ATOM 723 O O . LEU A 1 96 ? -8.725 -4.827 10.509 1.00 96.75 96 LEU A O 1
ATOM 727 N N . LEU A 1 97 ? -8.223 -5.854 12.438 1.00 96.69 97 LEU A N 1
ATOM 728 C CA . LEU A 1 97 ? -7.174 -4.921 12.843 1.00 96.69 97 LEU A CA 1
ATOM 729 C C . LEU A 1 97 ? -5.878 -5.685 13.059 1.00 96.69 97 LEU A C 1
ATOM 731 O O . LEU A 1 97 ? -5.823 -6.554 13.926 1.00 96.69 97 LEU A O 1
ATOM 735 N N . ALA A 1 98 ? -4.835 -5.322 12.321 1.00 96.00 98 ALA A N 1
ATOM 736 C CA . ALA A 1 98 ? -3.475 -5.727 12.627 1.00 96.00 98 ALA A CA 1
ATOM 737 C C . ALA A 1 98 ? -2.812 -4.662 13.507 1.00 96.00 98 ALA A C 1
ATOM 739 O O . ALA A 1 98 ? -2.845 -3.472 13.188 1.00 96.00 98 ALA A O 1
ATOM 740 N N . VAL A 1 99 ? -2.204 -5.102 14.603 1.00 92.94 99 VAL A N 1
ATOM 741 C CA . VAL A 1 99 ? -1.453 -4.273 15.546 1.00 92.94 99 VAL A CA 1
ATOM 742 C C . VAL A 1 99 ? -0.043 -4.830 15.650 1.00 92.94 99 VAL A C 1
ATOM 744 O O . VAL A 1 99 ? 0.137 -5.986 16.036 1.00 92.94 99 VAL A O 1
ATOM 747 N N . ALA A 1 100 ? 0.952 -4.011 15.332 1.00 88.88 100 ALA A N 1
ATOM 748 C CA . ALA A 1 100 ? 2.340 -4.301 15.645 1.00 88.88 100 ALA A CA 1
ATOM 749 C C . ALA A 1 100 ? 2.669 -3.792 17.050 1.00 88.88 100 ALA A C 1
ATOM 751 O O . ALA A 1 100 ? 2.342 -2.667 17.424 1.00 88.88 100 ALA A O 1
ATOM 752 N N . GLN A 1 101 ? 3.339 -4.633 17.825 1.00 80.50 101 GLN A N 1
ATOM 753 C CA . GLN A 1 101 ? 3.963 -4.275 19.089 1.00 80.50 101 GLN A CA 1
ATOM 754 C C . GLN A 1 101 ? 5.379 -4.831 19.070 1.00 80.50 101 GLN A C 1
ATOM 756 O O . GLN A 1 101 ? 5.583 -6.040 19.167 1.00 80.50 101 GLN A O 1
ATOM 761 N N . GLU A 1 102 ? 6.359 -3.946 18.904 1.00 76.94 102 GLU A N 1
ATOM 762 C CA . GLU A 1 102 ? 7.764 -4.313 18.702 1.00 76.94 102 GLU A CA 1
ATOM 763 C C . GLU A 1 102 ? 7.958 -5.216 17.464 1.00 76.94 102 GLU A C 1
ATOM 765 O O . GLU A 1 102 ? 7.940 -4.731 16.331 1.00 76.94 102 GLU A O 1
ATOM 770 N N . ARG A 1 103 ? 8.158 -6.525 17.673 1.00 80.44 103 ARG A N 1
ATOM 771 C CA . ARG A 1 103 ? 8.278 -7.555 16.622 1.00 80.44 103 ARG A CA 1
ATOM 772 C C . ARG A 1 103 ? 7.120 -8.547 16.616 1.00 80.44 103 ARG A C 1
ATOM 774 O O . ARG A 1 103 ? 7.134 -9.510 15.856 1.00 80.44 103 ARG A O 1
ATOM 781 N N . THR A 1 104 ? 6.125 -8.306 17.452 1.00 85.25 104 THR A N 1
ATOM 782 C CA . THR A 1 104 ? 4.906 -9.096 17.504 1.00 85.25 104 THR A CA 1
ATOM 783 C C . THR A 1 104 ? 3.857 -8.444 16.635 1.00 85.25 104 THR A C 1
ATOM 785 O O . THR A 1 104 ? 3.635 -7.237 16.733 1.00 85.25 104 THR A O 1
ATOM 788 N N . ILE A 1 105 ? 3.162 -9.244 15.839 1.00 91.94 105 ILE A N 1
ATOM 789 C CA . ILE A 1 105 ? 1.951 -8.805 15.154 1.00 91.94 105 ILE A CA 1
ATOM 790 C C . ILE A 1 105 ? 0.771 -9.557 15.746 1.00 91.94 105 ILE A C 1
ATOM 792 O O . ILE A 1 105 ? 0.845 -10.761 15.980 1.00 91.94 105 ILE A O 1
ATOM 796 N N . GLN A 1 106 ? -0.314 -8.833 15.993 1.00 91.88 106 GLN A N 1
ATOM 797 C CA . GLN A 1 106 ? -1.574 -9.378 16.475 1.00 91.88 106 GLN A CA 1
ATOM 798 C C . GLN A 1 106 ? -2.692 -8.965 15.520 1.00 91.88 106 GLN A C 1
ATOM 800 O O . GLN A 1 106 ? -2.802 -7.789 15.182 1.00 91.88 106 GLN A O 1
ATOM 805 N N . ILE A 1 107 ? -3.522 -9.915 15.096 1.00 95.44 107 ILE A N 1
ATOM 806 C CA . ILE A 1 107 ? -4.692 -9.684 14.250 1.00 95.44 107 ILE A CA 1
ATOM 807 C C . ILE A 1 107 ? -5.954 -9.971 15.061 1.00 95.44 107 ILE A C 1
ATOM 809 O O . ILE A 1 107 ? -6.136 -11.060 15.617 1.00 95.44 107 ILE A O 1
ATOM 813 N N . TYR A 1 108 ? -6.823 -8.969 15.109 1.00 94.19 108 TYR A N 1
ATOM 814 C CA . TYR A 1 108 ? -8.094 -8.980 15.815 1.00 94.19 108 TYR A CA 1
ATOM 815 C C . TYR A 1 108 ? -9.238 -9.042 14.814 1.00 94.19 108 TYR A C 1
ATOM 817 O O . TYR A 1 108 ? -9.240 -8.283 13.849 1.00 94.19 108 TYR A O 1
ATOM 825 N N . ASP A 1 109 ? -10.243 -9.869 15.093 1.00 95.19 109 ASP A N 1
ATOM 826 C CA . ASP A 1 109 ? -11.586 -9.659 14.552 1.00 95.19 109 ASP A CA 1
ATOM 827 C C . ASP A 1 109 ? -12.322 -8.699 15.493 1.00 95.19 109 ASP A C 1
ATOM 829 O O . ASP A 1 109 ? -12.635 -9.044 16.637 1.00 95.19 109 ASP A O 1
ATOM 833 N N . LEU A 1 110 ? -12.527 -7.462 15.042 1.00 94.62 110 LEU A N 1
ATOM 834 C CA . LEU A 1 110 ? -13.100 -6.395 15.862 1.00 94.62 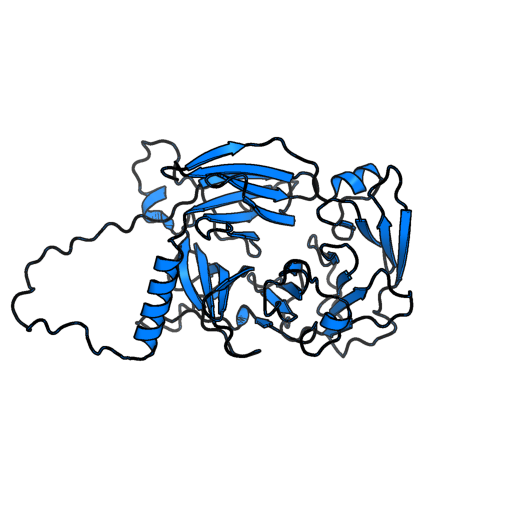110 LEU A CA 1
ATOM 835 C C . LEU A 1 110 ? -14.585 -6.608 16.154 1.00 94.62 110 LEU A C 1
ATOM 837 O O . LEU A 1 110 ? -15.085 -6.030 17.111 1.00 94.62 110 LEU A O 1
ATOM 841 N N . LEU A 1 111 ? -15.276 -7.411 15.342 1.00 93.00 111 LEU A N 1
ATOM 842 C CA . LEU A 1 111 ? -16.698 -7.713 15.518 1.00 93.00 111 LEU A CA 1
ATOM 843 C C . LEU A 1 111 ? -16.941 -9.056 16.217 1.00 93.00 111 LEU A C 1
ATOM 845 O O . LEU A 1 111 ? -18.088 -9.398 16.491 1.00 93.00 111 LEU A O 1
ATOM 849 N N . ALA A 1 112 ? -15.885 -9.825 16.491 1.00 91.12 112 ALA A N 1
ATOM 850 C CA . ALA A 1 112 ? -15.990 -11.022 17.312 1.00 91.12 112 ALA A CA 1
ATOM 851 C C . ALA A 1 112 ? -16.151 -10.663 18.798 1.00 91.12 112 ALA A C 1
ATOM 853 O O . ALA A 1 112 ? -15.796 -9.563 19.229 1.00 91.12 112 ALA A O 1
ATOM 854 N N . GLU A 1 113 ? -16.633 -11.631 19.582 1.00 86.94 113 GLU A N 1
ATOM 855 C CA . GLU A 1 113 ? -16.767 -11.512 21.037 1.00 86.94 113 GLU A CA 1
ATOM 856 C C . GLU A 1 113 ? -15.483 -10.956 21.689 1.00 86.94 113 GLU A C 1
ATOM 858 O O . GLU A 1 113 ? -14.382 -11.368 21.303 1.00 86.94 113 GLU A O 1
ATOM 863 N N . PRO A 1 114 ? -15.575 -10.065 22.698 1.00 78.75 114 PRO A N 1
ATOM 864 C CA . PRO A 1 114 ? -14.411 -9.419 23.310 1.00 78.75 114 PRO A CA 1
ATOM 865 C C . PRO A 1 114 ? -13.332 -10.375 23.837 1.00 78.75 114 PRO A C 1
ATOM 867 O O . PRO A 1 114 ? -12.149 -10.022 23.823 1.00 78.75 114 PRO A O 1
ATOM 870 N N . ASP A 1 115 ? -13.721 -11.590 24.227 1.00 76.25 115 ASP A N 1
ATOM 871 C CA . ASP A 1 115 ? -12.838 -12.652 24.724 1.00 76.25 115 ASP A CA 1
ATOM 872 C C . ASP A 1 115 ? -12.396 -13.660 23.648 1.00 76.25 115 ASP A C 1
ATOM 874 O O . ASP A 1 115 ? -11.731 -14.648 23.958 1.00 76.25 115 ASP A O 1
ATOM 878 N N . SER A 1 116 ? -12.723 -13.435 22.370 1.00 81.56 116 SER A N 1
ATOM 879 C CA . SER A 1 116 ? -12.267 -14.312 21.289 1.00 81.56 116 SER A CA 1
ATOM 880 C C . SER A 1 116 ? -10.738 -14.321 21.193 1.00 81.56 116 SER A C 1
ATOM 882 O O . SER A 1 116 ? -10.105 -13.267 21.280 1.00 81.56 116 SER A O 1
ATOM 884 N N . PHE A 1 117 ? -10.149 -15.481 20.903 1.00 78.50 117 PHE A N 1
ATOM 885 C CA . PHE A 1 117 ? -8.711 -15.591 20.651 1.00 78.50 117 PHE A CA 1
ATOM 886 C C . PHE A 1 117 ? -8.258 -14.655 19.527 1.00 78.50 117 PHE A C 1
ATOM 888 O O . PHE A 1 117 ? -8.928 -14.542 18.492 1.00 78.50 117 PHE A O 1
ATOM 895 N N . THR A 1 118 ? -7.111 -14.010 19.732 1.00 84.88 118 THR A N 1
ATOM 896 C CA . THR A 1 118 ? -6.440 -13.223 18.696 1.00 84.88 118 THR A CA 1
ATOM 897 C C . THR A 1 118 ? -5.449 -14.108 17.956 1.00 84.88 118 THR A C 1
ATOM 899 O O . THR A 1 118 ? -4.913 -15.069 18.504 1.00 84.88 118 THR A O 1
ATOM 902 N N . VAL A 1 119 ? -5.195 -13.803 16.687 1.00 90.19 119 VAL A N 1
ATOM 903 C CA . VAL A 1 119 ? -4.068 -14.423 15.985 1.00 90.19 119 VAL A CA 1
ATOM 904 C C . VAL A 1 119 ? -2.842 -13.596 16.315 1.00 90.19 119 VAL A C 1
ATOM 906 O O . VAL A 1 119 ? -2.872 -12.383 16.142 1.00 90.19 119 VAL A O 1
ATOM 909 N N . ASN A 1 120 ? -1.769 -14.214 16.785 1.00 89.88 120 ASN A N 1
ATOM 910 C CA . ASN A 1 120 ? -0.518 -13.512 17.029 1.00 89.88 120 ASN A CA 1
ATOM 911 C C . ASN A 1 120 ? 0.679 -14.357 16.616 1.00 89.88 120 ASN A C 1
ATOM 913 O O . ASN A 1 120 ? 0.610 -15.590 16.585 1.00 89.88 120 ASN A O 1
ATOM 917 N N . ASP A 1 121 ? 1.753 -13.664 16.258 1.00 89.25 121 ASP A N 1
ATOM 918 C CA . ASP A 1 121 ? 3.031 -14.290 15.971 1.00 89.25 121 ASP A CA 1
ATOM 919 C C . ASP A 1 121 ? 4.198 -13.343 16.252 1.00 89.25 121 ASP A C 1
ATOM 921 O O . ASP A 1 121 ? 4.072 -12.115 16.162 1.00 89.25 121 ASP A O 1
ATOM 925 N N . TYR A 1 122 ? 5.341 -13.937 16.582 1.00 86.31 122 TYR A N 1
ATOM 926 C CA . TYR A 1 122 ? 6.601 -13.232 16.753 1.00 86.31 122 TYR A CA 1
ATOM 927 C C . TYR A 1 122 ? 7.417 -13.309 15.464 1.00 86.31 122 TYR A C 1
ATOM 929 O O . TYR A 1 122 ? 7.875 -14.378 15.059 1.00 86.31 122 TYR A O 1
ATOM 937 N N . ILE A 1 123 ? 7.642 -12.164 14.824 1.00 86.44 123 ILE A N 1
ATOM 938 C CA . ILE A 1 123 ? 8.242 -12.115 13.492 1.00 86.44 123 ILE A CA 1
ATOM 939 C C . ILE A 1 123 ? 9.768 -12.193 13.604 1.00 86.44 123 ILE A C 1
ATOM 941 O O . ILE A 1 123 ? 10.473 -11.184 13.695 1.00 86.44 123 ILE A O 1
ATOM 945 N N . SER A 1 124 ? 10.299 -13.416 13.595 1.00 80.50 124 SER A N 1
ATOM 946 C CA . SER A 1 124 ? 11.739 -13.689 13.705 1.00 80.50 124 SER A CA 1
ATOM 947 C C . SER A 1 124 ? 12.555 -13.069 12.562 1.00 80.50 124 SER A C 1
ATOM 949 O O . SER A 1 124 ? 13.651 -12.558 12.811 1.00 80.50 124 SER A O 1
ATOM 951 N N . SER A 1 125 ? 12.002 -13.000 11.346 1.00 77.69 125 SER A N 1
ATOM 952 C CA . SER A 1 125 ? 12.621 -12.329 10.190 1.00 77.69 125 SER A CA 1
ATOM 953 C C . SER A 1 125 ? 12.850 -10.826 10.397 1.00 77.69 125 SER A C 1
ATOM 955 O O . SER A 1 125 ? 13.683 -10.232 9.723 1.00 77.69 125 SER A O 1
ATOM 957 N N . ALA A 1 126 ? 12.177 -10.193 11.366 1.00 76.06 126 ALA A N 1
ATOM 958 C CA . ALA A 1 126 ? 12.407 -8.791 11.719 1.00 76.06 126 ALA A CA 1
ATOM 959 C C . ALA A 1 126 ? 13.591 -8.594 12.692 1.00 76.06 126 ALA A C 1
ATOM 961 O O . ALA A 1 126 ? 13.731 -7.528 13.288 1.00 76.06 126 ALA A O 1
ATOM 962 N N . THR A 1 127 ? 14.438 -9.605 12.920 1.00 76.75 127 THR A N 1
ATOM 963 C CA . THR A 1 127 ? 15.570 -9.502 13.858 1.00 76.75 127 THR A CA 1
ATOM 964 C C . THR A 1 127 ? 16.529 -8.370 13.486 1.00 76.75 127 THR A C 1
ATOM 966 O O . THR A 1 127 ? 16.967 -8.256 12.349 1.00 76.75 127 THR A O 1
ATOM 969 N N . GLY A 1 128 ? 16.851 -7.516 14.466 1.00 75.12 128 GLY A N 1
ATOM 970 C CA . GLY A 1 128 ? 17.660 -6.307 14.256 1.00 75.12 128 GLY A CA 1
ATOM 971 C C . GLY A 1 128 ? 16.876 -5.107 13.708 1.00 75.12 128 GLY A C 1
ATOM 972 O O . GLY A 1 128 ? 17.450 -4.035 13.519 1.00 75.12 128 GLY A O 1
ATOM 973 N N . HIS A 1 129 ? 15.569 -5.260 13.492 1.00 80.94 129 HIS A N 1
ATOM 974 C CA . HIS A 1 129 ? 14.673 -4.222 13.000 1.00 80.94 129 HIS A CA 1
ATOM 975 C C . HIS A 1 129 ? 13.459 -4.059 13.923 1.00 80.94 129 HIS A C 1
ATOM 977 O O . HIS A 1 129 ? 13.121 -4.943 14.709 1.00 80.94 129 HIS A O 1
ATOM 983 N N . TYR A 1 130 ? 12.800 -2.908 13.820 1.00 79.62 130 TYR A N 1
ATOM 984 C CA . TYR A 1 130 ? 11.465 -2.700 14.381 1.00 79.62 130 TYR A CA 1
ATOM 985 C C . TYR A 1 130 ? 10.467 -2.532 13.236 1.00 79.62 130 TYR A C 1
ATOM 987 O O . TYR A 1 130 ? 10.840 -2.086 12.143 1.00 79.62 130 TYR A O 1
ATOM 995 N N . ILE A 1 131 ? 9.212 -2.904 13.483 1.00 86.81 131 ILE A N 1
ATOM 996 C CA . ILE A 1 131 ? 8.130 -2.729 12.515 1.00 86.81 131 ILE A CA 1
ATOM 997 C C . ILE A 1 131 ? 7.769 -1.243 12.474 1.00 86.81 131 ILE A C 1
ATOM 999 O O . ILE A 1 131 ? 7.446 -0.646 13.493 1.00 86.81 131 ILE A O 1
ATOM 1003 N N . CYS A 1 132 ? 7.847 -0.640 11.293 1.00 85.69 132 CYS A N 1
ATOM 1004 C CA . CYS A 1 132 ? 7.542 0.772 11.056 1.00 85.69 132 CYS A CA 1
ATOM 1005 C C . CYS A 1 132 ? 6.375 0.944 10.076 1.00 85.69 132 CYS A C 1
ATOM 1007 O O . CYS A 1 132 ? 6.251 1.968 9.414 1.00 85.69 132 CYS A O 1
ATOM 1009 N N . GLY A 1 133 ? 5.533 -0.067 9.902 1.00 90.06 133 GLY A N 1
ATOM 1010 C CA . GLY A 1 133 ? 4.374 0.062 9.035 1.00 90.06 133 GLY A CA 1
ATOM 1011 C C . GLY A 1 133 ? 3.694 -1.261 8.766 1.00 90.06 133 GLY A C 1
ATOM 1012 O O . GLY A 1 133 ? 4.363 -2.255 8.489 1.00 90.06 133 GLY A O 1
ATOM 1013 N N . LEU A 1 134 ? 2.368 -1.240 8.796 1.00 94.06 134 LEU A N 1
ATOM 1014 C CA . LEU A 1 134 ? 1.513 -2.344 8.386 1.00 94.06 134 LEU A CA 1
ATOM 1015 C C . LEU A 1 134 ? 0.539 -1.861 7.309 1.00 94.06 134 LEU A C 1
ATOM 1017 O O . LEU A 1 134 ? 0.031 -0.744 7.397 1.00 94.06 134 LEU A O 1
ATOM 1021 N N . ASP A 1 135 ? 0.258 -2.702 6.319 1.00 94.31 135 ASP A N 1
ATOM 1022 C CA . ASP A 1 135 ? -0.831 -2.499 5.361 1.00 94.31 135 ASP A CA 1
ATOM 1023 C C . ASP A 1 135 ? -1.434 -3.863 4.993 1.00 94.31 135 ASP A C 1
ATOM 1025 O O . ASP A 1 135 ? -0.697 -4.800 4.680 1.00 94.31 135 ASP A O 1
ATOM 1029 N N . PHE A 1 136 ? -2.762 -3.985 5.020 1.00 95.31 136 PHE A N 1
ATOM 1030 C CA . PHE A 1 136 ? -3.438 -5.115 4.383 1.00 95.31 136 PHE A CA 1
ATOM 1031 C C . PHE A 1 136 ? -3.437 -4.905 2.865 1.00 95.31 136 PHE A C 1
ATOM 1033 O O . PHE A 1 136 ? -3.797 -3.833 2.378 1.00 95.31 136 PHE A O 1
ATOM 1040 N N . GLU A 1 137 ? -3.023 -5.923 2.117 1.00 93.56 137 GLU A N 1
ATOM 1041 C CA . GLU A 1 137 ? -2.968 -5.909 0.655 1.00 93.56 137 GLU A CA 1
ATOM 1042 C C . GLU A 1 137 ? -3.573 -7.205 0.085 1.00 93.56 137 GLU A C 1
ATOM 1044 O O . GLU A 1 137 ? -3.826 -8.166 0.813 1.00 93.56 137 GLU A O 1
ATOM 1049 N N . GLN A 1 138 ? -3.814 -7.227 -1.231 1.00 91.81 138 GLN A N 1
ATOM 1050 C CA . GLN A 1 138 ? -4.375 -8.379 -1.958 1.00 91.81 138 GLN A CA 1
ATOM 1051 C C . GLN A 1 138 ? -5.682 -8.901 -1.329 1.00 91.81 138 GLN A C 1
ATOM 1053 O O . GLN A 1 138 ? -5.760 -10.042 -0.880 1.00 91.81 138 GLN A O 1
ATOM 1058 N N . ASP A 1 139 ? -6.699 -8.035 -1.258 1.00 92.06 139 ASP A N 1
ATOM 1059 C CA . ASP A 1 139 ? -8.008 -8.342 -0.657 1.00 92.06 139 ASP A CA 1
ATOM 1060 C C . ASP A 1 139 ? -7.897 -8.835 0.797 1.00 92.06 139 ASP A C 1
ATOM 1062 O O . ASP A 1 139 ? -8.524 -9.810 1.210 1.00 92.06 139 ASP A O 1
ATOM 1066 N N . ASP A 1 140 ? -7.045 -8.155 1.565 1.00 95.19 140 ASP A N 1
ATOM 1067 C CA . ASP A 1 140 ? -6.753 -8.421 2.974 1.00 95.19 140 ASP A CA 1
ATOM 1068 C C . ASP A 1 140 ? -6.105 -9.797 3.256 1.00 95.19 140 ASP A C 1
ATOM 1070 O O . ASP A 1 140 ? -5.971 -10.172 4.418 1.00 95.19 140 ASP A O 1
ATOM 1074 N N . HIS A 1 141 ? -5.665 -10.545 2.233 1.00 94.88 141 HIS A N 1
ATOM 1075 C CA . HIS A 1 141 ? -5.046 -11.875 2.379 1.00 94.88 141 HIS A CA 1
ATOM 1076 C C . HIS A 1 141 ? -3.567 -11.851 2.745 1.00 94.88 141 HIS A C 1
ATOM 1078 O O . HIS A 1 141 ? -3.045 -12.848 3.257 1.00 94.88 141 HIS A O 1
ATOM 1084 N N . VAL A 1 142 ? -2.886 -10.738 2.475 1.00 95.25 142 VAL A N 1
ATOM 1085 C CA . VAL A 1 142 ? -1.493 -10.552 2.871 1.00 95.25 142 VAL A CA 1
ATOM 1086 C C . VAL A 1 142 ? -1.329 -9.272 3.672 1.00 95.25 142 VAL A C 1
ATOM 1088 O O . VAL A 1 142 ? -2.023 -8.278 3.462 1.00 95.25 142 VAL A O 1
ATOM 1091 N N . LEU A 1 143 ? -0.382 -9.305 4.599 1.00 96.75 143 LEU A N 1
ATOM 1092 C CA . LEU A 1 143 ? -0.015 -8.183 5.440 1.00 96.75 143 LEU A CA 1
ATOM 1093 C C . LEU A 1 143 ? 1.388 -7.753 5.041 1.00 96.75 143 LEU A C 1
ATOM 1095 O O . LEU A 1 143 ? 2.357 -8.489 5.251 1.00 96.75 143 LEU A O 1
ATOM 1099 N N . ARG A 1 144 ? 1.492 -6.557 4.465 1.00 95.69 144 ARG A N 1
ATOM 1100 C CA . ARG A 1 144 ? 2.772 -5.929 4.164 1.00 95.69 144 ARG A CA 1
ATOM 1101 C C . ARG A 1 144 ? 3.345 -5.331 5.441 1.00 95.69 144 ARG A C 1
ATOM 1103 O O . ARG A 1 144 ? 2.833 -4.342 5.962 1.00 95.69 144 ARG A O 1
ATOM 1110 N N . VAL A 1 145 ? 4.442 -5.903 5.918 1.00 94.50 145 VAL A N 1
ATOM 1111 C CA . VAL A 1 145 ? 5.177 -5.459 7.104 1.00 94.50 145 VAL A CA 1
ATOM 1112 C C . VAL A 1 145 ? 6.416 -4.695 6.661 1.00 94.50 145 VAL A C 1
ATOM 1114 O O . VAL A 1 145 ? 7.328 -5.257 6.058 1.00 94.50 145 VAL A O 1
ATOM 1117 N N . ARG A 1 146 ? 6.459 -3.396 6.954 1.00 92.62 146 ARG A N 1
ATOM 1118 C CA . ARG A 1 146 ? 7.600 -2.521 6.663 1.00 92.62 146 ARG A CA 1
ATOM 1119 C C . ARG A 1 146 ? 8.558 -2.518 7.848 1.00 92.62 146 ARG A C 1
ATOM 1121 O O . ARG A 1 146 ? 8.138 -2.313 8.987 1.00 92.62 146 ARG A O 1
ATOM 1128 N N . LEU A 1 147 ? 9.840 -2.740 7.574 1.00 88.94 147 LEU A N 1
ATOM 1129 C CA . LEU A 1 147 ? 10.895 -2.774 8.584 1.00 88.94 147 LEU A CA 1
ATOM 1130 C C . LEU A 1 147 ? 11.753 -1.510 8.518 1.00 88.94 147 LEU A C 1
ATOM 1132 O O . LEU A 1 147 ? 12.059 -1.001 7.441 1.00 88.94 147 LEU A O 1
ATOM 1136 N N . SER A 1 148 ? 12.200 -1.033 9.677 1.00 82.56 148 SER A N 1
ATOM 1137 C CA . SER A 1 148 ? 12.955 0.221 9.790 1.00 82.56 148 SER A CA 1
ATOM 1138 C C . SER A 1 148 ? 14.327 0.226 9.107 1.00 82.56 148 SER A C 1
ATOM 1140 O O . SER A 1 148 ? 14.863 1.288 8.787 1.00 82.56 148 SER A O 1
ATOM 1142 N N . GLY A 1 149 ? 14.919 -0.946 8.871 1.00 76.88 149 GLY A N 1
ATOM 1143 C CA . GLY A 1 149 ? 16.225 -1.071 8.233 1.00 76.88 149 GLY A CA 1
ATOM 1144 C C . GLY A 1 149 ? 16.144 -1.126 6.711 1.00 76.88 149 GLY A C 1
ATOM 1145 O O . GLY A 1 149 ? 15.611 -2.077 6.148 1.00 76.88 149 GLY A O 1
ATOM 1146 N N . LYS A 1 150 ? 16.761 -0.143 6.039 1.00 78.06 150 LYS A N 1
ATOM 1147 C CA . LYS A 1 150 ? 17.089 -0.166 4.595 1.00 78.06 150 LYS A CA 1
ATOM 1148 C C . LYS A 1 150 ? 15.902 -0.451 3.649 1.00 78.06 150 LYS A C 1
ATOM 1150 O O . LYS A 1 150 ? 16.129 -0.878 2.523 1.00 78.06 150 LYS A O 1
ATOM 1155 N N . GLY A 1 151 ? 14.663 -0.198 4.077 1.00 83.00 151 GLY A N 1
ATOM 1156 C CA . GLY A 1 151 ? 13.465 -0.397 3.255 1.00 83.00 151 GLY A CA 1
ATOM 1157 C C . GLY A 1 151 ? 13.077 -1.861 3.034 1.00 83.00 151 GLY A C 1
ATOM 1158 O O . GLY A 1 151 ? 12.423 -2.159 2.036 1.00 83.00 151 GLY A O 1
ATOM 1159 N N . ALA A 1 152 ? 13.493 -2.769 3.924 1.00 90.38 152 ALA A N 1
ATOM 1160 C CA . ALA A 1 152 ? 13.078 -4.167 3.872 1.00 90.38 152 ALA A CA 1
ATOM 1161 C C . ALA A 1 152 ? 11.575 -4.326 4.170 1.00 90.38 152 ALA A C 1
ATOM 1163 O O . ALA A 1 152 ? 10.989 -3.568 4.953 1.00 90.38 152 ALA A O 1
ATOM 1164 N N . VAL A 1 153 ? 10.955 -5.313 3.527 1.00 92.75 153 VAL A N 1
ATOM 1165 C CA . VAL A 1 153 ? 9.524 -5.604 3.608 1.00 92.75 153 VAL A CA 1
ATOM 1166 C C . VAL A 1 153 ? 9.309 -7.112 3.707 1.00 92.75 153 VAL A C 1
ATOM 1168 O O . VAL A 1 153 ? 9.929 -7.880 2.970 1.00 92.75 153 VAL A O 1
ATOM 1171 N N . LEU A 1 154 ? 8.399 -7.522 4.589 1.00 93.38 154 LEU A N 1
ATOM 1172 C CA . LEU A 1 154 ? 7.892 -8.890 4.679 1.00 93.38 154 LEU A CA 1
ATOM 1173 C C . LEU A 1 154 ? 6.428 -8.913 4.237 1.00 93.38 154 LEU A C 1
ATOM 1175 O O . LEU A 1 154 ? 5.665 -8.014 4.585 1.00 93.38 154 LEU A O 1
ATOM 1179 N N . TYR A 1 155 ? 6.028 -9.949 3.513 1.00 94.44 155 TYR A N 1
ATOM 1180 C CA . TYR A 1 155 ? 4.627 -10.266 3.256 1.00 94.44 155 TYR A CA 1
ATOM 1181 C C . TYR A 1 155 ? 4.261 -11.509 4.040 1.00 94.44 155 TYR A C 1
ATOM 1183 O O . TYR A 1 155 ? 4.769 -12.595 3.756 1.00 94.44 155 TYR A O 1
ATOM 1191 N N . LEU A 1 156 ? 3.384 -11.327 5.021 1.00 95.19 156 LEU A N 1
ATOM 1192 C CA . LEU A 1 156 ? 2.807 -12.413 5.804 1.00 95.19 156 LEU A CA 1
ATOM 1193 C C . LEU A 1 156 ? 1.429 -12.776 5.247 1.00 95.19 156 LEU A C 1
ATOM 1195 O O . LEU A 1 156 ? 0.738 -11.902 4.726 1.00 95.19 156 LEU A O 1
ATOM 1199 N N . GLY A 1 157 ? 1.005 -14.027 5.388 1.00 94.19 157 GLY A N 1
ATOM 1200 C CA . GLY A 1 157 ? -0.213 -14.542 4.762 1.00 94.19 157 GLY A CA 1
ATOM 1201 C C . GLY A 1 157 ? 0.040 -15.117 3.370 1.00 94.19 157 GLY A C 1
ATOM 1202 O O . GLY A 1 157 ? 1.160 -15.094 2.876 1.00 94.19 157 GLY A O 1
ATOM 1203 N N . THR A 1 158 ? -1.002 -15.639 2.729 1.00 91.62 158 THR A N 1
ATOM 1204 C CA . THR A 1 158 ? -0.943 -16.234 1.386 1.00 91.62 158 THR A CA 1
ATOM 1205 C C . THR A 1 158 ? -1.914 -15.482 0.490 1.00 91.62 158 THR A C 1
ATOM 1207 O O . THR A 1 158 ? -3.090 -15.414 0.848 1.00 91.62 158 THR A O 1
ATOM 1210 N N . PRO A 1 159 ? -1.477 -14.919 -0.650 1.00 89.38 159 PRO A N 1
ATOM 1211 C CA . PRO A 1 159 ? -2.381 -14.205 -1.540 1.00 89.38 159 PRO A CA 1
ATOM 1212 C C . PRO A 1 159 ? -3.427 -15.155 -2.150 1.00 89.38 159 PRO A C 1
ATOM 1214 O O . PRO A 1 159 ? -3.190 -16.365 -2.231 1.00 89.38 159 PRO A O 1
ATOM 1217 N N . PRO A 1 160 ? -4.576 -14.635 -2.612 1.00 84.50 160 PRO A N 1
ATOM 1218 C CA . PRO A 1 160 ? -5.630 -15.472 -3.171 1.00 84.50 160 PRO A CA 1
ATOM 1219 C C . PRO A 1 160 ? -5.156 -16.167 -4.460 1.00 84.50 160 PRO A C 1
ATOM 1221 O O . PRO A 1 160 ? -4.588 -15.537 -5.353 1.00 84.50 160 PRO A O 1
ATOM 1224 N N . PHE A 1 161 ? -5.413 -17.477 -4.574 1.00 64.88 161 PHE A N 1
ATOM 1225 C CA . PHE A 1 161 ? -5.028 -18.299 -5.737 1.00 64.88 161 PHE A CA 1
ATOM 1226 C C . PHE A 1 161 ? -5.757 -17.904 -7.033 1.00 64.88 161 PHE A C 1
ATOM 1228 O O . PHE A 1 161 ? -5.245 -18.126 -8.129 1.00 64.88 161 PHE A O 1
ATOM 1235 N N . SER A 1 162 ? -6.944 -17.308 -6.925 1.00 62.62 162 SER A N 1
ATOM 1236 C CA . SER A 1 162 ? -7.740 -16.833 -8.055 1.00 62.62 162 SER A CA 1
ATOM 1237 C C . SER A 1 162 ? -8.324 -15.463 -7.748 1.00 62.62 162 SER A C 1
ATOM 1239 O O . SER A 1 162 ? -8.715 -15.206 -6.614 1.00 62.62 162 SER A O 1
ATOM 1241 N N . LYS A 1 163 ? -8.462 -14.606 -8.770 1.00 56.50 163 LYS A N 1
ATOM 1242 C CA . LYS A 1 163 ? -9.231 -13.352 -8.690 1.00 56.50 163 LYS A CA 1
ATOM 1243 C C . LYS A 1 163 ? -10.740 -13.635 -8.591 1.00 56.50 163 LYS A C 1
ATOM 1245 O O . LYS A 1 163 ? -11.512 -13.172 -9.431 1.00 56.50 163 LYS A O 1
ATOM 1250 N N . SER A 1 164 ? -11.183 -14.417 -7.610 1.00 53.97 164 SER A N 1
ATOM 1251 C CA . SER A 1 164 ? -12.589 -14.430 -7.215 1.00 53.97 164 SER A CA 1
ATOM 1252 C C . SER A 1 164 ? -12.878 -13.059 -6.614 1.00 53.97 164 SER A C 1
ATOM 1254 O O . SER A 1 164 ? -12.581 -12.794 -5.453 1.00 53.97 164 SER A O 1
ATOM 1256 N N . ARG A 1 165 ? -13.363 -12.136 -7.456 1.00 52.91 165 ARG A N 1
ATOM 1257 C CA . ARG A 1 165 ? -13.708 -10.769 -7.051 1.00 52.91 165 ARG A CA 1
ATOM 1258 C C . ARG A 1 165 ? -14.597 -10.828 -5.807 1.00 52.91 165 ARG A C 1
ATOM 1260 O O . ARG A 1 165 ? -15.734 -11.280 -5.899 1.00 52.91 165 ARG A O 1
ATOM 1267 N N . GLY A 1 166 ? -14.095 -10.304 -4.693 1.00 62.88 166 GLY A N 1
ATOM 1268 C CA . GLY A 1 166 ? -14.899 -10.001 -3.511 1.00 62.88 166 GLY A CA 1
ATOM 1269 C C . GLY A 1 166 ? -14.726 -10.932 -2.315 1.00 62.88 166 GLY A C 1
ATOM 1270 O O . GLY A 1 166 ? -15.215 -10.564 -1.248 1.00 62.88 166 GLY A O 1
ATOM 1271 N N . ASP A 1 167 ? -14.012 -12.055 -2.435 1.00 82.06 167 ASP A N 1
ATOM 1272 C CA . ASP A 1 167 ? -13.626 -12.815 -1.242 1.00 82.06 167 ASP A CA 1
ATOM 1273 C C . ASP A 1 167 ? -12.462 -12.098 -0.566 1.00 82.06 167 ASP A C 1
ATOM 1275 O O . ASP A 1 167 ? -11.355 -12.044 -1.096 1.00 82.06 167 ASP A O 1
ATOM 1279 N N . LYS A 1 168 ? -12.741 -11.496 0.589 1.00 90.31 168 LYS A N 1
ATOM 1280 C CA . LYS A 1 168 ? -11.740 -10.881 1.462 1.00 90.31 168 LYS A CA 1
ATOM 1281 C C . LYS A 1 168 ? -11.313 -11.883 2.517 1.00 90.31 168 LYS A C 1
ATOM 1283 O O . LYS A 1 168 ? -12.122 -12.696 2.970 1.00 90.31 168 LYS A O 1
ATOM 1288 N N . ALA A 1 169 ? -10.067 -11.795 2.960 1.00 93.06 169 ALA A N 1
ATOM 1289 C CA . ALA A 1 169 ? -9.601 -12.671 4.020 1.00 93.06 169 ALA A CA 1
ATOM 1290 C C . ALA A 1 169 ? -10.369 -12.434 5.324 1.00 93.06 169 ALA A C 1
ATOM 1292 O O . ALA A 1 169 ? -10.517 -11.307 5.799 1.00 93.06 169 ALA A O 1
ATOM 1293 N N . THR A 1 170 ? -10.813 -13.523 5.940 1.00 93.69 170 THR A N 1
ATOM 1294 C CA . THR A 1 170 ? -11.436 -13.508 7.263 1.00 93.69 170 THR A CA 1
ATOM 1295 C C . THR A 1 170 ? -10.416 -13.866 8.340 1.00 93.69 170 THR A C 1
ATOM 1297 O O . THR A 1 170 ? -9.275 -14.241 8.061 1.00 93.69 170 THR A O 1
ATOM 1300 N N . ILE A 1 171 ? -10.830 -13.811 9.607 1.00 94.94 171 ILE A N 1
ATOM 1301 C CA . ILE A 1 171 ? -9.983 -14.260 10.717 1.00 94.94 171 ILE A CA 1
ATOM 1302 C C . ILE A 1 171 ? -9.571 -15.740 10.590 1.00 94.94 171 ILE A C 1
ATOM 1304 O O . ILE A 1 171 ? -8.515 -16.121 11.093 1.00 94.94 171 ILE A O 1
ATOM 1308 N N . ASP A 1 172 ? -10.351 -16.569 9.890 1.00 94.19 172 ASP A N 1
ATOM 1309 C CA . ASP A 1 172 ? -10.043 -17.991 9.699 1.00 94.19 172 ASP A CA 1
ATOM 1310 C C . ASP A 1 172 ? -8.863 -18.201 8.747 1.00 94.19 172 ASP A C 1
ATOM 1312 O O . ASP A 1 172 ? -8.006 -19.044 9.016 1.00 94.19 172 ASP A O 1
ATOM 1316 N N . HIS A 1 173 ? -8.747 -17.374 7.699 1.00 94.31 173 HIS A N 1
ATOM 1317 C CA . HIS A 1 173 ? -7.542 -17.322 6.863 1.00 94.31 173 HIS A CA 1
ATOM 1318 C C . HIS A 1 173 ? -6.312 -17.031 7.719 1.00 94.31 173 HIS A C 1
ATOM 1320 O O . HIS A 1 173 ? -5.332 -17.775 7.681 1.00 94.31 173 HIS A O 1
ATOM 1326 N N . TRP A 1 174 ? -6.393 -16.000 8.561 1.00 96.06 174 TRP A N 1
ATOM 1327 C CA . TRP A 1 174 ? -5.282 -15.571 9.407 1.00 96.06 174 TRP A CA 1
ATOM 1328 C C . TRP A 1 174 ? -4.892 -16.600 10.477 1.00 96.06 174 TRP A C 1
ATOM 1330 O O . TRP A 1 174 ? -3.709 -16.698 10.807 1.00 96.06 174 TRP A O 1
ATOM 1340 N N . LYS A 1 175 ? -5.846 -17.406 10.964 1.00 94.50 175 LYS A N 1
ATOM 1341 C CA . LYS A 1 175 ? -5.608 -18.560 11.856 1.00 94.50 175 LYS A CA 1
ATOM 1342 C C . LYS A 1 175 ? -5.005 -19.772 11.141 1.00 94.50 175 LYS A C 1
ATOM 1344 O O . LYS A 1 175 ? -4.420 -20.636 11.795 1.00 94.50 175 LYS A O 1
ATOM 1349 N N . SER A 1 176 ? -5.191 -19.878 9.828 1.00 93.88 176 SER A N 1
ATOM 1350 C CA . SER A 1 176 ? -4.756 -21.032 9.044 1.00 93.88 176 SER A CA 1
ATOM 1351 C C . SER A 1 176 ? -3.228 -21.110 8.913 1.00 93.88 176 SER A C 1
ATOM 1353 O O . SER A 1 176 ? -2.493 -20.167 9.214 1.00 93.88 176 SER A O 1
ATOM 1355 N N . ARG A 1 177 ? -2.730 -22.234 8.379 1.00 91.38 177 ARG A N 1
ATOM 1356 C CA . ARG A 1 177 ? -1.303 -22.394 8.039 1.00 91.38 177 ARG A CA 1
ATOM 1357 C C . ARG A 1 177 ? -0.818 -21.418 6.964 1.00 91.38 177 ARG A C 1
ATOM 1359 O O . ARG A 1 177 ? 0.381 -21.191 6.889 1.00 91.38 177 ARG A O 1
ATOM 1366 N N . GLY A 1 178 ? -1.726 -20.882 6.148 1.00 90.69 178 GLY A N 1
ATOM 1367 C CA . GLY A 1 178 ? -1.435 -19.862 5.141 1.00 90.69 178 GLY A CA 1
ATOM 1368 C C . GLY A 1 178 ? -1.643 -18.429 5.640 1.00 90.69 178 GLY A C 1
ATOM 1369 O O . GLY A 1 178 ? -1.557 -17.510 4.834 1.00 90.69 178 GLY A O 1
ATOM 1370 N N . GLY A 1 179 ? -1.953 -18.240 6.928 1.00 94.19 179 GLY A N 1
ATOM 1371 C CA . GLY A 1 179 ? -2.222 -16.947 7.559 1.00 94.19 179 GLY A CA 1
ATOM 1372 C C . GLY A 1 179 ? -0.975 -16.275 8.138 1.00 94.19 179 GLY A C 1
ATOM 1373 O O . GLY A 1 179 ? 0.087 -16.277 7.524 1.00 94.19 179 GLY A O 1
ATOM 1374 N N . LEU A 1 180 ? -1.084 -15.709 9.347 1.00 94.19 180 LEU A N 1
ATOM 1375 C CA . LEU A 1 180 ? -0.057 -14.815 9.917 1.00 94.19 180 LEU A CA 1
ATOM 1376 C C . LEU A 1 180 ? 1.327 -15.472 10.048 1.00 94.19 180 LEU A C 1
ATOM 1378 O O . LEU A 1 180 ? 2.342 -14.809 9.871 1.00 94.19 180 LEU A O 1
ATOM 1382 N N . LYS A 1 181 ? 1.351 -16.781 10.317 1.00 91.38 181 LYS A N 1
ATOM 1383 C CA . LYS A 1 181 ? 2.576 -17.577 10.503 1.00 91.38 181 LYS A CA 1
ATOM 1384 C C . LYS A 1 181 ? 3.272 -17.948 9.190 1.00 91.38 181 LYS A C 1
ATOM 1386 O O . LYS A 1 181 ? 4.302 -18.619 9.201 1.00 91.38 181 LYS A O 1
ATOM 1391 N N . HIS A 1 182 ? 2.680 -17.587 8.056 1.00 91.69 182 HIS A N 1
ATOM 1392 C CA . HIS A 1 182 ? 3.218 -17.865 6.737 1.00 91.69 182 HIS A CA 1
ATOM 1393 C C . HIS A 1 182 ? 3.919 -16.632 6.179 1.00 91.69 182 HIS A C 1
ATOM 1395 O O . HIS A 1 182 ? 3.277 -15.604 5.992 1.00 91.69 182 HIS A O 1
ATOM 1401 N N . THR A 1 183 ? 5.207 -16.743 5.854 1.00 92.00 183 THR A N 1
ATOM 1402 C CA . THR A 1 183 ? 5.932 -15.697 5.120 1.00 92.00 183 THR A CA 1
ATOM 1403 C C . THR A 1 183 ? 5.895 -16.013 3.631 1.00 92.00 183 THR A C 1
ATOM 1405 O O . THR A 1 183 ? 6.600 -16.907 3.163 1.00 92.00 183 THR A O 1
ATOM 1408 N N . PHE A 1 184 ? 5.087 -15.264 2.887 1.00 91.00 184 PHE A N 1
ATOM 1409 C CA . PHE A 1 184 ? 4.980 -15.387 1.436 1.00 91.00 184 PHE A CA 1
ATOM 1410 C C . PHE A 1 184 ? 6.188 -14.794 0.708 1.00 91.00 184 PHE A C 1
ATOM 1412 O O . PHE A 1 184 ? 6.693 -15.390 -0.241 1.00 91.00 184 PHE A O 1
ATOM 1419 N N . LEU A 1 185 ? 6.668 -13.632 1.156 1.00 90.75 185 LEU A N 1
ATOM 1420 C CA . LEU A 1 185 ? 7.809 -12.947 0.549 1.00 90.75 185 LEU A CA 1
ATOM 1421 C C . LEU A 1 185 ? 8.632 -12.229 1.619 1.00 90.75 185 LEU A C 1
ATOM 1423 O O . LEU A 1 185 ? 8.092 -11.443 2.393 1.00 90.75 185 LEU A O 1
ATOM 1427 N N . ASP A 1 186 ? 9.943 -12.451 1.619 1.00 90.56 186 ASP A N 1
ATOM 1428 C CA . ASP A 1 186 ? 10.908 -11.698 2.423 1.00 90.56 186 ASP A CA 1
ATOM 1429 C C . ASP A 1 186 ? 11.854 -10.953 1.479 1.00 90.56 186 ASP A C 1
ATOM 1431 O O . ASP A 1 186 ? 12.653 -11.569 0.769 1.00 90.56 186 ASP A O 1
ATOM 1435 N N . SER A 1 187 ? 11.762 -9.619 1.450 1.00 90.06 187 SER A N 1
ATOM 1436 C CA . SER A 1 187 ? 12.550 -8.820 0.512 1.00 90.06 187 SER A CA 1
ATOM 1437 C C . SER A 1 187 ? 14.056 -8.884 0.777 1.00 90.06 187 SER A C 1
ATOM 1439 O O . SER A 1 187 ? 14.833 -8.550 -0.112 1.00 90.06 187 SER A O 1
ATOM 1441 N N . SER A 1 188 ? 14.482 -9.263 1.987 1.00 86.06 188 SER A N 1
ATOM 1442 C CA . SER A 1 188 ? 15.901 -9.364 2.347 1.00 86.06 188 SER A CA 1
ATOM 1443 C C . SER A 1 188 ? 16.586 -10.583 1.727 1.00 86.06 188 SER A C 1
ATOM 1445 O O . SER A 1 188 ? 17.804 -10.586 1.561 1.00 86.06 188 SER A O 1
ATOM 1447 N N . LEU A 1 189 ? 15.797 -11.590 1.340 1.00 86.31 189 LEU A N 1
ATOM 1448 C CA . LEU A 1 189 ? 16.267 -12.810 0.688 1.00 86.31 189 LEU A CA 1
ATOM 1449 C C . LEU A 1 189 ? 16.281 -12.690 -0.841 1.00 86.31 189 LEU A C 1
ATOM 1451 O O . LEU A 1 189 ? 16.739 -13.604 -1.524 1.00 86.31 189 LEU A O 1
ATOM 1455 N N . LEU A 1 190 ? 15.778 -11.581 -1.391 1.00 86.62 190 LEU A N 1
ATOM 1456 C CA . LEU A 1 190 ? 15.700 -11.382 -2.832 1.00 86.62 190 LEU A CA 1
ATOM 1457 C C . LEU A 1 190 ? 17.063 -11.039 -3.418 1.00 86.62 190 LEU A C 1
ATOM 1459 O O . LEU A 1 190 ? 17.759 -10.132 -2.956 1.00 86.62 190 LEU A O 1
ATOM 1463 N N . GLN A 1 191 ? 17.407 -11.744 -4.490 1.00 79.94 191 GLN A N 1
ATOM 1464 C CA . GLN A 1 191 ? 18.655 -11.558 -5.214 1.00 79.94 191 GLN A CA 1
ATOM 1465 C C . GLN A 1 191 ? 18.364 -11.129 -6.651 1.00 79.94 191 GLN A C 1
ATOM 1467 O O . GLN A 1 191 ? 17.512 -11.705 -7.334 1.00 79.94 191 GLN A O 1
ATOM 1472 N N . LEU A 1 192 ? 19.101 -10.115 -7.107 1.00 75.69 192 LEU A N 1
ATOM 1473 C CA . LEU A 1 192 ? 19.199 -9.787 -8.525 1.00 75.69 192 LEU A CA 1
ATOM 1474 C C . LEU A 1 192 ? 20.293 -10.660 -9.153 1.00 75.69 192 LEU A C 1
ATOM 1476 O O . LEU A 1 192 ? 21.315 -10.887 -8.502 1.00 75.69 192 LEU A O 1
ATOM 1480 N N . PRO A 1 193 ? 20.132 -11.119 -10.405 1.00 67.81 193 PRO A N 1
ATOM 1481 C CA . PRO A 1 193 ? 21.200 -11.803 -11.119 1.00 67.81 193 PRO A CA 1
ATOM 1482 C C . PRO A 1 193 ? 22.448 -10.911 -11.141 1.00 67.81 193 PRO A C 1
ATOM 1484 O O . PRO A 1 193 ? 22.391 -9.784 -11.642 1.00 67.81 193 PRO A O 1
ATOM 1487 N N . CYS A 1 194 ? 23.563 -11.389 -10.578 1.00 55.41 194 CYS A N 1
ATOM 1488 C CA . CYS A 1 194 ? 24.842 -10.691 -10.686 1.00 55.41 194 CYS A CA 1
ATOM 1489 C C . CYS A 1 194 ? 25.235 -10.570 -12.162 1.00 55.41 194 CYS A C 1
ATOM 1491 O O . CYS A 1 194 ? 25.061 -11.507 -12.943 1.00 55.41 194 CYS A O 1
ATOM 1493 N N . GLY A 1 195 ? 25.768 -9.407 -12.543 1.00 53.91 195 GLY A N 1
ATOM 1494 C CA . GLY A 1 195 ? 26.377 -9.226 -13.856 1.00 53.91 195 GLY A CA 1
ATOM 1495 C C . GLY A 1 195 ? 27.576 -10.168 -14.064 1.00 53.91 195 GLY A C 1
ATOM 1496 O O . GLY A 1 195 ? 28.083 -10.742 -13.100 1.00 53.91 195 GLY A O 1
ATOM 1497 N N . PRO A 1 196 ? 28.059 -10.310 -15.311 1.00 44.91 196 PRO A N 1
ATOM 1498 C CA . PRO A 1 196 ? 29.123 -11.253 -15.678 1.00 44.91 196 PRO A CA 1
ATOM 1499 C C . PRO A 1 196 ? 30.459 -11.028 -14.941 1.00 44.91 196 PRO A C 1
ATOM 1501 O O . PRO A 1 196 ? 31.275 -11.940 -14.862 1.00 44.91 196 PRO A O 1
ATOM 1504 N N . GLU A 1 197 ? 30.682 -9.850 -14.352 1.00 46.38 197 GLU A N 1
ATOM 1505 C CA . GLU A 1 197 ? 31.846 -9.568 -13.508 1.00 46.38 197 GLU A CA 1
ATOM 1506 C C . GLU A 1 197 ? 31.494 -9.703 -12.023 1.00 46.38 197 GLU A C 1
ATOM 1508 O O . GLU A 1 197 ? 31.227 -8.700 -11.366 1.00 46.38 197 GLU A O 1
ATOM 1513 N N . GLY A 1 198 ? 31.505 -10.926 -11.485 1.00 46.28 198 GLY A N 1
ATOM 1514 C CA . GLY A 1 198 ? 31.246 -11.258 -10.073 1.00 46.28 198 GLY A CA 1
ATOM 1515 C C . GLY A 1 198 ? 32.213 -10.641 -9.045 1.00 46.28 198 GLY A C 1
ATOM 1516 O O . GLY A 1 198 ? 32.783 -11.349 -8.218 1.00 46.28 198 GLY A O 1
ATOM 1517 N N . LYS A 1 199 ? 32.408 -9.319 -9.066 1.00 45.72 199 LYS A N 1
ATOM 1518 C CA . LYS A 1 199 ? 33.105 -8.553 -8.034 1.00 45.72 199 LYS A CA 1
ATOM 1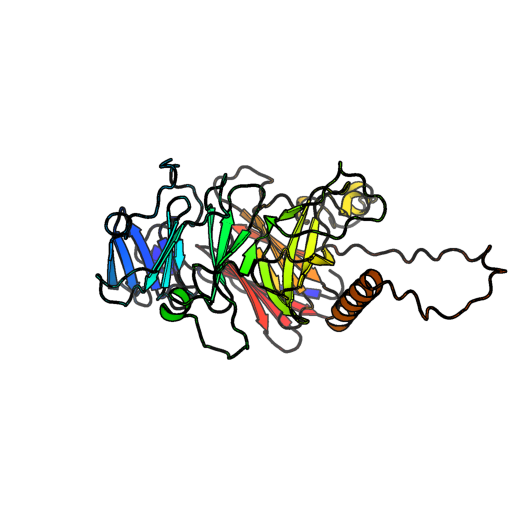519 C C . LYS A 1 199 ? 32.188 -8.456 -6.815 1.00 45.72 199 LYS A C 1
ATOM 1521 O O . LYS A 1 199 ? 31.207 -7.716 -6.812 1.00 45.72 199 LYS A O 1
ATOM 1526 N N . LEU A 1 200 ? 32.534 -9.220 -5.780 1.00 47.84 200 LEU A N 1
ATOM 1527 C CA . LEU A 1 200 ? 31.832 -9.316 -4.493 1.00 47.84 200 LEU A CA 1
ATOM 1528 C C . LEU A 1 200 ? 31.616 -7.963 -3.780 1.00 47.84 200 LEU A C 1
ATOM 1530 O O . LEU A 1 200 ? 30.698 -7.852 -2.974 1.00 47.84 200 LEU A O 1
ATOM 1534 N N . ASP A 1 201 ? 32.391 -6.924 -4.109 1.00 45.66 201 ASP A N 1
ATOM 1535 C CA . ASP A 1 201 ? 32.371 -5.629 -3.407 1.00 45.66 201 ASP A CA 1
ATOM 1536 C C . ASP A 1 201 ? 31.220 -4.680 -3.797 1.00 45.66 201 ASP A C 1
ATOM 1538 O O . ASP A 1 201 ? 31.085 -3.599 -3.223 1.00 45.66 201 ASP A O 1
ATOM 1542 N N . GLN A 1 202 ? 30.360 -5.048 -4.753 1.00 57.47 202 GLN A N 1
ATOM 1543 C CA . GLN A 1 202 ? 29.239 -4.205 -5.194 1.00 57.47 202 GLN A CA 1
ATOM 1544 C C . GLN A 1 202 ? 27.925 -4.987 -5.239 1.00 57.47 202 GLN A C 1
ATOM 1546 O O . GLN A 1 202 ? 27.267 -5.078 -6.272 1.00 57.47 202 GLN A O 1
ATOM 1551 N N . THR A 1 203 ? 27.498 -5.554 -4.112 1.00 71.94 203 THR A N 1
ATOM 1552 C CA . THR A 1 203 ? 26.188 -6.215 -4.047 1.00 71.94 203 THR A CA 1
ATOM 1553 C C . THR A 1 203 ? 25.067 -5.187 -4.218 1.00 71.94 203 THR A C 1
ATOM 1555 O O . THR A 1 203 ? 24.898 -4.293 -3.381 1.00 71.94 203 THR A O 1
ATOM 1558 N N . ALA A 1 204 ? 24.294 -5.304 -5.299 1.00 82.62 204 ALA A N 1
ATOM 1559 C CA . ALA A 1 204 ? 23.040 -4.576 -5.438 1.00 82.62 204 ALA A CA 1
ATOM 1560 C C . ALA A 1 204 ? 22.030 -5.096 -4.406 1.00 82.62 204 ALA A C 1
ATOM 1562 O O . ALA A 1 204 ? 21.945 -6.300 -4.168 1.00 82.62 204 ALA A O 1
ATOM 1563 N N . ARG A 1 205 ? 21.249 -4.196 -3.809 1.00 86.69 205 ARG A N 1
ATOM 1564 C CA . ARG A 1 205 ? 20.158 -4.551 -2.893 1.00 86.69 205 ARG A CA 1
ATOM 1565 C C . ARG A 1 205 ? 18.817 -4.100 -3.450 1.00 86.69 205 ARG A C 1
ATOM 1567 O O . ARG A 1 205 ? 18.736 -3.042 -4.079 1.00 86.69 205 ARG A O 1
ATOM 1574 N N . ILE A 1 206 ? 17.782 -4.871 -3.141 1.00 89.75 206 ILE A N 1
ATOM 1575 C CA . ILE A 1 206 ? 16.389 -4.523 -3.408 1.00 89.75 206 ILE A CA 1
ATOM 1576 C C . ILE A 1 206 ? 15.765 -3.955 -2.127 1.00 89.75 206 ILE A C 1
ATOM 1578 O O . ILE A 1 206 ? 16.014 -4.458 -1.032 1.00 89.75 206 ILE A O 1
ATOM 1582 N N . SER A 1 207 ? 14.951 -2.913 -2.254 1.00 91.19 207 SER A N 1
ATOM 1583 C CA . SER A 1 207 ? 14.159 -2.358 -1.151 1.00 91.19 207 SER A CA 1
ATOM 1584 C C . SER A 1 207 ? 12.836 -1.782 -1.639 1.00 91.19 207 SER A C 1
ATOM 1586 O O . SER A 1 207 ? 12.584 -1.700 -2.842 1.00 91.19 207 SER A O 1
ATOM 1588 N N . GLY A 1 208 ? 11.977 -1.393 -0.693 1.00 91.38 208 GLY A N 1
ATOM 1589 C CA . GLY A 1 208 ? 10.711 -0.731 -0.989 1.00 91.38 208 GLY A CA 1
ATOM 1590 C C . GLY A 1 208 ? 9.750 -1.615 -1.779 1.00 91.38 208 GLY A C 1
ATOM 1591 O O . GLY A 1 208 ? 8.997 -1.100 -2.589 1.00 91.38 208 GLY A O 1
ATOM 1592 N N . VAL A 1 209 ? 9.798 -2.937 -1.598 1.00 94.50 209 VAL A N 1
ATOM 1593 C CA . VAL A 1 209 ? 9.035 -3.880 -2.427 1.00 94.50 209 VAL A CA 1
ATOM 1594 C C . VAL A 1 209 ? 7.529 -3.762 -2.172 1.00 94.50 209 VAL A C 1
ATOM 1596 O O . VAL A 1 209 ? 7.069 -3.928 -1.039 1.00 94.50 209 VAL A O 1
ATOM 1599 N N . GLN A 1 210 ? 6.753 -3.552 -3.238 1.00 95.69 210 GLN A N 1
ATOM 1600 C CA . GLN A 1 210 ? 5.292 -3.618 -3.223 1.00 95.69 210 GLN A CA 1
ATOM 1601 C C . GLN A 1 210 ? 4.757 -4.677 -4.196 1.00 95.69 210 GLN A C 1
ATOM 1603 O O . GLN A 1 210 ? 5.090 -4.623 -5.380 1.00 95.69 210 GLN A O 1
ATOM 1608 N N . LEU A 1 211 ? 3.909 -5.602 -3.728 1.00 94.44 211 LEU A N 1
ATOM 1609 C CA . LEU A 1 211 ? 3.186 -6.532 -4.602 1.00 94.44 211 LEU A CA 1
ATOM 1610 C C . LEU A 1 211 ? 2.152 -5.762 -5.430 1.00 94.44 211 LEU A C 1
ATOM 1612 O O . LEU A 1 211 ? 1.342 -5.014 -4.886 1.00 94.44 211 LEU A O 1
ATOM 1616 N N . LEU A 1 212 ? 2.171 -5.945 -6.752 1.00 94.38 212 LEU A N 1
ATOM 1617 C CA . LEU A 1 212 ? 1.258 -5.247 -7.660 1.00 94.38 212 LEU A CA 1
ATOM 1618 C C . LEU A 1 212 ? 0.139 -6.167 -8.140 1.00 94.38 212 LEU A C 1
ATOM 1620 O O . LEU A 1 212 ? -1.032 -5.871 -7.923 1.00 94.38 212 LEU A O 1
ATOM 1624 N N . ARG A 1 213 ? 0.491 -7.276 -8.802 1.00 91.44 213 ARG A N 1
ATOM 1625 C CA . ARG A 1 213 ? -0.470 -8.284 -9.279 1.00 91.44 213 ARG A CA 1
ATOM 1626 C C . ARG A 1 213 ? 0.218 -9.605 -9.651 1.00 91.44 213 ARG A C 1
ATOM 1628 O O . ARG A 1 213 ? 1.410 -9.579 -9.974 1.00 91.44 213 ARG A O 1
ATOM 1635 N N . PRO A 1 214 ? -0.530 -10.723 -9.704 1.00 91.00 214 PRO A N 1
ATOM 1636 C CA . PRO A 1 214 ? -0.041 -11.976 -10.274 1.00 91.00 214 PRO A CA 1
ATOM 1637 C C . PRO A 1 214 ? 0.371 -11.818 -11.744 1.00 91.00 214 PRO A C 1
ATOM 1639 O O . PRO A 1 214 ? -0.304 -11.115 -12.504 1.00 91.00 214 PRO A O 1
ATOM 1642 N N . PHE A 1 215 ? 1.456 -12.483 -12.146 1.00 90.94 215 PHE A N 1
ATOM 1643 C CA . PHE A 1 215 ? 1.984 -12.472 -13.513 1.00 90.94 215 PHE A CA 1
ATOM 1644 C C . PHE A 1 215 ? 2.955 -13.639 -13.744 1.00 90.94 215 PHE A C 1
ATOM 1646 O O . PHE A 1 215 ? 3.896 -13.800 -12.973 1.00 90.94 215 PHE A O 1
ATOM 1653 N N . ASP A 1 216 ? 2.732 -14.436 -14.797 1.00 86.12 216 ASP A N 1
ATOM 1654 C CA . ASP A 1 216 ? 3.584 -15.569 -15.216 1.00 86.12 216 ASP A CA 1
ATOM 1655 C C . ASP A 1 216 ? 4.145 -16.409 -14.058 1.00 86.12 216 ASP A C 1
ATOM 1657 O O . ASP A 1 216 ? 5.338 -16.365 -13.763 1.00 86.12 216 ASP A O 1
ATOM 1661 N N . ASN A 1 217 ? 3.268 -17.161 -13.379 1.00 83.88 217 ASN A N 1
ATOM 1662 C CA . ASN A 1 217 ? 3.620 -18.052 -12.258 1.00 83.88 217 ASN A CA 1
ATOM 1663 C C . ASN A 1 217 ? 4.399 -17.365 -11.116 1.00 83.88 217 ASN A C 1
ATOM 1665 O O . ASN A 1 217 ? 5.138 -17.998 -10.364 1.00 83.88 217 ASN A O 1
ATOM 1669 N N . GLY A 1 218 ? 4.220 -16.055 -10.988 1.00 89.62 218 GLY A N 1
ATOM 1670 C CA . GLY A 1 218 ? 4.846 -15.220 -9.981 1.00 89.62 218 GLY A CA 1
ATOM 1671 C C . GLY A 1 218 ? 4.084 -13.912 -9.825 1.00 89.62 218 GLY A C 1
ATOM 1672 O O . GLY A 1 218 ? 2.873 -13.840 -10.061 1.00 89.62 218 GLY A O 1
ATOM 1673 N N . TRP A 1 219 ? 4.801 -12.871 -9.417 1.00 92.31 219 TRP A N 1
ATOM 1674 C CA . TRP A 1 219 ? 4.218 -11.570 -9.106 1.00 92.31 219 TRP A CA 1
ATOM 1675 C C . TRP A 1 219 ? 5.005 -10.431 -9.731 1.00 92.31 219 TRP A C 1
ATOM 1677 O O . TRP A 1 219 ? 6.232 -10.393 -9.650 1.00 92.31 219 TRP A O 1
ATOM 1687 N N . LEU A 1 220 ? 4.284 -9.460 -10.298 1.00 94.88 220 LEU A N 1
ATOM 1688 C CA . LEU A 1 220 ? 4.860 -8.149 -10.571 1.00 94.88 220 LEU A CA 1
ATOM 1689 C C . LEU A 1 220 ? 5.019 -7.388 -9.263 1.00 94.88 220 LEU A C 1
ATOM 1691 O O . LEU A 1 220 ? 4.087 -7.318 -8.454 1.00 94.88 220 LEU A O 1
ATOM 1695 N N . ILE A 1 221 ? 6.183 -6.770 -9.109 1.00 95.81 221 ILE A N 1
ATOM 1696 C CA . ILE A 1 221 ? 6.527 -5.963 -7.947 1.00 95.81 221 ILE A CA 1
ATOM 1697 C C . ILE A 1 221 ? 7.025 -4.583 -8.366 1.00 95.81 221 ILE A C 1
ATOM 1699 O O . ILE A 1 221 ? 7.785 -4.440 -9.324 1.00 95.81 221 ILE A O 1
ATOM 1703 N N . GLY A 1 222 ? 6.610 -3.562 -7.623 1.00 96.25 222 GLY A N 1
ATOM 1704 C CA . GLY A 1 222 ? 7.306 -2.281 -7.595 1.00 96.25 222 GLY A CA 1
ATOM 1705 C C . GLY A 1 222 ? 8.483 -2.407 -6.641 1.00 96.25 222 GLY A C 1
ATOM 1706 O O . GLY A 1 222 ? 8.324 -2.947 -5.548 1.00 96.25 222 GLY A O 1
ATOM 1707 N N . MET A 1 223 ? 9.667 -1.965 -7.048 1.00 95.19 223 MET A N 1
ATOM 1708 C CA . MET A 1 223 ? 10.858 -2.059 -6.208 1.00 95.19 223 MET A CA 1
ATOM 1709 C C . MET A 1 223 ? 11.817 -0.892 -6.431 1.00 95.19 223 MET A C 1
ATOM 1711 O O . MET A 1 223 ? 11.674 -0.105 -7.373 1.00 95.19 223 MET A O 1
ATOM 1715 N N . GLN A 1 224 ? 12.810 -0.792 -5.558 1.00 93.44 224 GLN A N 1
ATOM 1716 C CA . GLN A 1 224 ? 13.985 0.054 -5.711 1.00 93.44 224 GLN A CA 1
ATOM 1717 C C . GLN A 1 224 ? 15.233 -0.816 -5.755 1.00 93.44 224 GLN A C 1
ATOM 1719 O O . GLN A 1 224 ? 15.339 -1.783 -4.999 1.00 93.44 224 GLN A O 1
ATOM 1724 N N . LYS A 1 225 ? 16.197 -0.435 -6.592 1.00 91.31 225 LYS A N 1
ATOM 1725 C CA . LYS A 1 225 ? 17.543 -1.006 -6.582 1.00 91.31 225 LYS A CA 1
ATOM 1726 C C . LYS A 1 225 ? 18.527 0.036 -6.073 1.00 91.31 225 LYS A C 1
ATOM 1728 O O . LYS A 1 225 ? 18.529 1.178 -6.533 1.00 91.31 225 LYS A O 1
ATOM 1733 N N . HIS A 1 226 ? 19.394 -0.380 -5.157 1.00 88.06 226 HIS A N 1
ATOM 1734 C CA . HIS A 1 226 ? 20.510 0.423 -4.668 1.00 88.06 226 HIS A CA 1
ATOM 1735 C C . HIS A 1 226 ? 21.836 -0.321 -4.823 1.00 88.06 226 HIS A C 1
ATOM 1737 O O . HIS A 1 226 ? 21.882 -1.542 -4.678 1.00 88.06 226 HIS A O 1
ATOM 1743 N N . GLY A 1 227 ? 22.928 0.424 -5.003 1.00 84.06 227 GLY A N 1
ATOM 1744 C CA . GLY A 1 227 ? 24.271 -0.146 -5.111 1.00 84.06 227 GLY A CA 1
ATOM 1745 C C . GLY A 1 227 ? 24.497 -0.851 -6.448 1.00 84.06 227 GLY A C 1
ATOM 1746 O O . GLY A 1 227 ? 23.860 -0.522 -7.445 1.00 84.06 227 GLY A O 1
ATOM 1747 N N . GLY A 1 228 ? 25.419 -1.816 -6.484 1.00 77.12 228 GLY A N 1
ATOM 1748 C CA . GLY A 1 228 ? 25.754 -2.513 -7.732 1.00 77.12 228 GLY A CA 1
ATOM 1749 C C . GLY A 1 228 ? 26.561 -1.680 -8.727 1.00 77.12 228 GLY A C 1
ATOM 1750 O O . GLY A 1 228 ? 26.442 -1.914 -9.923 1.00 77.12 228 GLY A O 1
ATOM 1751 N N . GLY A 1 229 ? 27.305 -0.677 -8.248 1.00 75.12 229 GLY A N 1
ATOM 1752 C CA . GLY A 1 229 ? 28.092 0.223 -9.101 1.00 75.12 229 GLY A CA 1
ATOM 1753 C C . GLY A 1 229 ? 27.277 1.290 -9.831 1.00 75.12 229 GLY A C 1
ATOM 1754 O O . GLY A 1 229 ? 27.832 2.035 -10.632 1.00 75.12 229 GLY A O 1
ATOM 1755 N N . GLU A 1 230 ? 25.977 1.390 -9.548 1.00 80.56 230 GLU A N 1
ATOM 1756 C CA . GLU A 1 230 ? 25.059 2.316 -10.209 1.00 80.56 230 GLU A CA 1
ATOM 1757 C C . GLU A 1 230 ? 24.327 3.212 -9.198 1.00 80.56 230 GLU A C 1
ATOM 1759 O O . GLU A 1 230 ? 24.138 2.865 -8.026 1.00 80.56 230 GLU A O 1
ATOM 1764 N N . SER A 1 231 ? 23.865 4.371 -9.676 1.00 85.44 231 SER A N 1
ATOM 1765 C CA . SER A 1 231 ? 22.912 5.220 -8.956 1.00 85.44 231 SER A CA 1
ATOM 1766 C C . SER A 1 231 ? 21.623 4.460 -8.635 1.00 85.44 231 SER A C 1
ATOM 1768 O O . SER A 1 231 ? 21.190 3.605 -9.402 1.00 85.44 231 SER A O 1
ATOM 1770 N N . SER A 1 232 ? 20.972 4.811 -7.525 1.00 89.06 232 SER A N 1
ATOM 1771 C CA . SER A 1 232 ? 19.704 4.184 -7.126 1.00 89.06 232 SER A CA 1
ATOM 1772 C C . SER A 1 232 ? 18.566 4.542 -8.083 1.00 89.06 232 SER A C 1
ATOM 1774 O O . SER A 1 232 ? 18.469 5.685 -8.532 1.00 89.06 232 SER A O 1
ATOM 1776 N N . TYR A 1 233 ? 17.689 3.583 -8.367 1.00 91.44 233 TYR A N 1
ATOM 1777 C CA . TYR A 1 233 ? 16.554 3.767 -9.271 1.00 91.44 233 TYR A CA 1
ATOM 1778 C C . TYR A 1 233 ? 15.359 2.898 -8.877 1.00 91.44 233 TYR A C 1
ATOM 1780 O O . TYR A 1 233 ? 15.463 2.001 -8.036 1.00 91.44 233 TYR A O 1
ATOM 1788 N N . TYR A 1 234 ? 14.216 3.174 -9.498 1.00 94.50 234 TYR A N 1
ATOM 1789 C CA . TYR A 1 234 ? 12.986 2.410 -9.332 1.00 94.50 234 TYR A CA 1
ATOM 1790 C C . TYR A 1 234 ? 12.846 1.369 -10.435 1.00 94.50 234 TYR A C 1
ATOM 1792 O O . TYR A 1 234 ? 13.308 1.571 -11.553 1.00 94.50 234 TYR A O 1
ATOM 1800 N N . ALA A 1 235 ? 12.175 0.258 -10.170 1.00 94.38 235 ALA A N 1
ATOM 1801 C CA . ALA A 1 235 ? 11.965 -0.756 -11.189 1.00 94.38 235 ALA A CA 1
ATOM 1802 C C . ALA A 1 235 ? 10.615 -1.451 -11.050 1.00 94.38 235 ALA A C 1
ATOM 1804 O O . ALA A 1 235 ? 10.079 -1.598 -9.950 1.00 94.38 235 ALA A O 1
ATOM 1805 N N . LEU A 1 236 ? 10.114 -1.918 -12.192 1.00 96.25 236 LEU A N 1
ATOM 1806 C CA . LEU A 1 236 ? 9.151 -3.006 -12.249 1.00 96.25 236 LEU A CA 1
ATOM 1807 C C . LEU A 1 236 ? 9.937 -4.320 -12.305 1.00 96.25 236 LEU A C 1
ATOM 1809 O O . LEU A 1 236 ? 10.674 -4.570 -13.266 1.00 96.25 236 LEU A O 1
ATOM 1813 N N . GLY A 1 237 ? 9.788 -5.136 -11.269 1.00 94.31 237 GLY A N 1
ATOM 1814 C CA . GLY A 1 237 ? 10.374 -6.467 -11.176 1.00 94.31 237 GLY A CA 1
ATOM 1815 C C . GLY A 1 237 ? 9.327 -7.567 -11.307 1.00 94.31 237 GLY A C 1
ATOM 1816 O O . GLY A 1 237 ? 8.127 -7.327 -11.171 1.00 94.31 237 GLY A O 1
ATOM 1817 N N . HIS A 1 238 ? 9.803 -8.784 -11.533 1.00 93.88 238 HIS A N 1
ATOM 1818 C CA . HIS A 1 238 ? 9.049 -10.022 -11.381 1.00 93.88 238 HIS A CA 1
ATOM 1819 C C . HIS A 1 238 ? 9.750 -10.907 -10.359 1.00 93.88 238 HIS A C 1
ATOM 1821 O O . HIS A 1 238 ? 10.975 -11.032 -10.394 1.00 93.88 238 HIS A O 1
ATOM 1827 N N . VAL A 1 239 ? 8.977 -11.480 -9.441 1.00 91.00 239 VAL A N 1
ATOM 1828 C CA . VAL A 1 239 ? 9.455 -12.483 -8.490 1.00 91.00 239 VAL A CA 1
ATOM 1829 C C . VAL A 1 239 ? 8.743 -13.801 -8.755 1.00 91.00 239 VAL A C 1
ATOM 1831 O O . VAL A 1 239 ? 7.511 -13.868 -8.767 1.00 91.00 239 VAL A O 1
ATOM 1834 N N . GLU A 1 240 ? 9.530 -14.848 -8.977 1.00 85.88 240 GLU A N 1
ATOM 1835 C CA . GLU A 1 240 ? 9.025 -16.214 -9.070 1.00 85.88 240 GLU A CA 1
ATOM 1836 C C . GLU A 1 240 ? 8.652 -16.715 -7.675 1.00 85.88 240 GLU A C 1
ATOM 1838 O O . GLU A 1 240 ? 9.443 -16.632 -6.736 1.00 85.88 240 GLU A O 1
ATOM 1843 N N . THR A 1 241 ? 7.447 -17.261 -7.543 1.00 71.62 241 THR A N 1
ATOM 1844 C CA . THR A 1 241 ? 6.944 -17.812 -6.281 1.00 71.62 241 THR A CA 1
ATOM 1845 C C . THR A 1 241 ? 6.710 -19.304 -6.467 1.00 71.62 241 THR A C 1
ATOM 1847 O O . THR A 1 241 ? 5.574 -19.770 -6.481 1.00 71.62 241 THR A O 1
ATOM 1850 N N . THR A 1 242 ? 7.789 -20.049 -6.708 1.00 55.44 242 THR A N 1
ATOM 1851 C CA . THR A 1 242 ? 7.725 -21.494 -6.982 1.00 55.44 242 THR A CA 1
ATOM 1852 C C . THR A 1 242 ? 7.533 -22.326 -5.713 1.00 55.44 242 THR A C 1
ATOM 1854 O O . THR A 1 242 ? 6.934 -23.394 -5.792 1.00 55.44 242 THR A O 1
ATOM 1857 N N . SER A 1 243 ? 7.952 -21.813 -4.546 1.00 55.00 243 SER A N 1
ATOM 1858 C CA . SER A 1 243 ? 7.772 -22.453 -3.234 1.00 55.00 243 SER A CA 1
ATOM 1859 C C . SER A 1 243 ? 7.804 -21.425 -2.092 1.00 55.00 243 SER A C 1
ATOM 1861 O O . SER A 1 243 ? 8.624 -20.505 -2.138 1.00 55.00 243 SER A O 1
ATOM 1863 N N . PRO A 1 244 ? 7.003 -21.587 -1.023 1.00 49.91 244 PRO A N 1
ATOM 1864 C CA . PRO A 1 244 ? 7.105 -20.738 0.161 1.00 49.91 244 PRO A CA 1
ATOM 1865 C C . PRO A 1 244 ? 8.466 -20.862 0.855 1.00 49.91 244 PRO A C 1
ATOM 1867 O O . PRO A 1 244 ? 8.970 -21.969 1.037 1.00 49.91 244 PRO A O 1
ATOM 1870 N N . GLY A 1 245 ? 9.049 -19.737 1.277 1.00 46.25 245 GLY A N 1
ATOM 1871 C CA . GLY A 1 245 ? 10.301 -19.711 2.046 1.00 46.25 245 GLY A CA 1
ATOM 1872 C C . GLY A 1 245 ? 11.588 -19.967 1.249 1.00 46.25 245 GLY A C 1
ATOM 1873 O O . GLY A 1 245 ? 12.662 -20.002 1.847 1.00 46.25 245 GLY A O 1
ATOM 1874 N N . VAL A 1 246 ? 11.517 -20.120 -0.078 1.00 51.81 246 VAL A N 1
ATOM 1875 C CA . VAL A 1 246 ? 12.706 -20.181 -0.943 1.00 51.81 246 VAL A CA 1
ATOM 1876 C C . VAL A 1 246 ? 13.066 -18.759 -1.394 1.00 51.81 246 VAL A C 1
ATOM 1878 O O . VAL A 1 246 ? 12.164 -18.019 -1.790 1.00 51.81 246 VAL A O 1
ATOM 1881 N N . PRO A 1 247 ? 14.351 -18.350 -1.352 1.00 56.44 247 PRO A N 1
ATOM 1882 C CA . PRO A 1 247 ? 14.795 -17.069 -1.897 1.00 56.44 247 PRO A CA 1
ATOM 1883 C C . PRO A 1 247 ? 14.308 -16.891 -3.339 1.00 56.44 247 PRO A C 1
ATOM 1885 O O . PRO A 1 247 ? 14.736 -17.608 -4.245 1.00 56.44 247 PRO A O 1
ATOM 1888 N N . GLY A 1 248 ? 13.383 -15.954 -3.549 1.00 66.25 248 GLY A N 1
ATOM 1889 C CA . GLY A 1 248 ? 12.861 -15.657 -4.876 1.00 66.25 248 GLY A CA 1
ATOM 1890 C C . GLY A 1 248 ? 13.939 -14.989 -5.725 1.00 66.25 248 GLY A C 1
ATOM 1891 O O . GLY A 1 248 ? 14.516 -13.975 -5.322 1.00 66.25 248 GLY A O 1
ATOM 1892 N N . SER A 1 249 ? 14.216 -15.534 -6.911 1.00 78.31 249 SER A N 1
ATOM 1893 C CA . SER A 1 249 ? 15.018 -14.804 -7.893 1.00 78.31 249 SER A CA 1
ATOM 1894 C C . SER A 1 249 ? 14.173 -13.668 -8.464 1.00 78.31 249 SER A C 1
ATOM 1896 O O . SER A 1 249 ? 13.014 -13.881 -8.830 1.00 78.31 249 SER A O 1
ATOM 1898 N N . VAL A 1 250 ? 14.733 -12.458 -8.508 1.00 87.94 250 VAL A N 1
ATOM 1899 C CA . VAL A 1 250 ? 14.029 -11.289 -9.041 1.00 87.94 250 VAL A CA 1
ATOM 1900 C C . VAL A 1 250 ? 14.548 -10.969 -10.428 1.00 87.94 250 VAL A C 1
ATOM 1902 O O . VAL A 1 250 ? 15.740 -10.742 -10.625 1.00 87.94 250 VAL A O 1
ATOM 1905 N N . THR A 1 251 ? 13.639 -10.893 -11.392 1.00 90.50 251 THR A N 1
ATOM 1906 C CA . THR A 1 251 ? 13.947 -10.439 -12.746 1.00 90.50 251 THR A CA 1
ATOM 1907 C C . THR A 1 251 ? 13.514 -8.988 -12.898 1.00 90.50 251 THR A C 1
ATOM 1909 O O . THR A 1 251 ? 12.335 -8.663 -12.786 1.00 90.50 251 THR A O 1
ATOM 1912 N N . GLU A 1 252 ? 14.458 -8.090 -13.174 1.00 92.00 252 GLU A N 1
ATOM 1913 C CA . GLU A 1 252 ? 14.124 -6.713 -13.542 1.00 92.00 252 GLU A CA 1
ATOM 1914 C C . GLU A 1 252 ? 13.515 -6.687 -14.952 1.00 92.00 252 GLU A C 1
ATOM 1916 O O . GLU A 1 252 ? 14.178 -7.034 -15.931 1.00 92.00 252 GLU A O 1
ATOM 1921 N N . LEU A 1 253 ? 12.252 -6.265 -15.063 1.00 92.56 253 LEU A N 1
ATOM 1922 C CA . LEU A 1 253 ? 11.542 -6.199 -16.343 1.00 92.56 253 LEU A CA 1
ATOM 1923 C C . LEU A 1 253 ? 11.606 -4.801 -16.968 1.00 92.56 253 LEU A C 1
ATOM 1925 O O . LEU A 1 253 ? 11.738 -4.653 -18.193 1.00 92.56 253 LEU A O 1
ATOM 1929 N N . SER A 1 254 ? 11.528 -3.762 -16.134 1.00 92.44 254 SER A N 1
ATOM 1930 C CA . SER A 1 254 ? 11.648 -2.374 -16.575 1.00 92.44 254 SER A CA 1
ATOM 1931 C C . SER A 1 254 ? 12.352 -1.507 -15.539 1.00 92.44 254 SER A C 1
ATOM 1933 O O . SER A 1 254 ? 11.843 -1.314 -14.437 1.00 92.44 254 SER A O 1
ATOM 1935 N N . ARG A 1 255 ? 13.475 -0.911 -15.945 1.00 91.81 255 ARG A N 1
ATOM 1936 C CA . ARG A 1 255 ? 14.154 0.175 -15.235 1.00 91.81 255 ARG A CA 1
ATOM 1937 C C . ARG A 1 255 ? 13.360 1.476 -15.356 1.00 91.81 255 ARG A C 1
ATOM 1939 O O . ARG A 1 255 ? 12.884 1.808 -16.445 1.00 91.81 255 ARG A O 1
ATOM 1946 N N . LEU A 1 256 ? 13.206 2.191 -14.246 1.00 91.94 256 LEU A N 1
ATOM 1947 C CA . LEU A 1 256 ? 12.467 3.446 -14.123 1.00 91.94 256 LEU A CA 1
ATOM 1948 C C . LEU A 1 256 ? 13.409 4.493 -13.531 1.00 91.94 256 LEU A C 1
ATOM 1950 O O . LEU A 1 256 ? 13.858 4.379 -12.387 1.00 91.94 256 LEU A 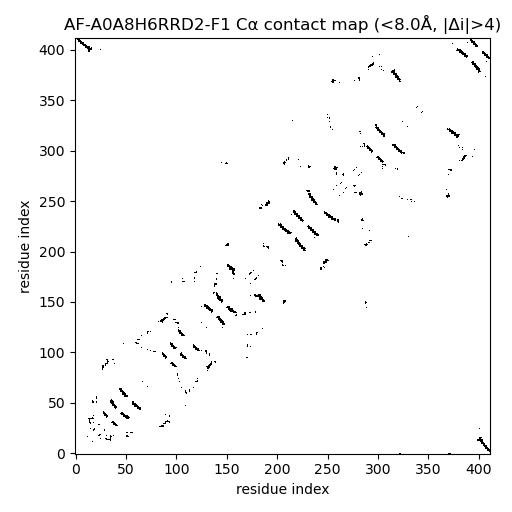O 1
ATOM 1954 N N . GLU A 1 257 ? 13.749 5.496 -14.331 1.00 88.12 257 GLU A N 1
ATOM 1955 C CA . GLU A 1 257 ? 14.837 6.397 -13.974 1.00 88.12 257 GLU A CA 1
ATOM 1956 C C . GLU A 1 257 ? 14.456 7.329 -12.815 1.00 88.12 257 GLU A C 1
ATOM 1958 O O . GLU A 1 257 ? 13.359 7.899 -12.775 1.00 88.12 257 GLU A O 1
ATOM 1963 N N . SER A 1 258 ? 15.391 7.478 -11.879 1.00 87.19 258 SER A N 1
ATOM 1964 C CA . SER A 1 258 ? 15.445 8.535 -10.874 1.00 87.19 258 SER A CA 1
ATOM 1965 C C . SER A 1 258 ? 16.303 9.685 -11.396 1.00 87.19 258 SER A C 1
ATOM 1967 O O . SER A 1 258 ? 17.031 9.527 -12.375 1.00 87.19 258 SER A O 1
ATOM 1969 N N . PHE A 1 259 ? 16.276 10.831 -10.715 1.00 84.31 259 PHE A N 1
ATOM 1970 C CA . PHE A 1 259 ? 17.145 11.953 -11.070 1.00 84.31 259 PHE A CA 1
ATOM 1971 C C . PHE A 1 259 ? 18.626 11.548 -11.145 1.00 84.31 259 PHE A C 1
ATOM 1973 O O . PHE A 1 259 ? 19.344 11.948 -12.061 1.00 84.31 259 PHE A O 1
ATOM 1980 N N . LEU A 1 260 ? 19.088 10.756 -10.169 1.00 78.56 260 LEU A N 1
ATOM 1981 C CA . LEU A 1 260 ? 20.490 10.354 -10.055 1.00 78.56 260 LEU A CA 1
ATOM 1982 C C . LEU A 1 260 ? 20.870 9.272 -11.064 1.00 78.56 260 LEU A C 1
ATOM 1984 O O . LEU A 1 260 ? 22.030 9.200 -11.469 1.00 78.56 260 LEU A O 1
ATOM 1988 N N . SER A 1 261 ? 19.933 8.408 -11.456 1.00 80.56 261 SER A N 1
ATOM 1989 C CA . SER A 1 261 ? 20.209 7.368 -12.448 1.00 80.56 261 SER A CA 1
ATOM 1990 C C . SER A 1 261 ? 20.143 7.893 -13.882 1.00 80.56 261 SER A C 1
ATOM 1992 O O . SER A 1 261 ? 20.858 7.384 -14.742 1.00 80.56 261 SER A O 1
ATOM 1994 N N . SER A 1 262 ? 19.415 8.986 -14.120 1.00 75.94 262 SER A N 1
ATOM 1995 C CA . SER A 1 262 ? 19.405 9.706 -15.395 1.00 75.94 262 SER A CA 1
ATOM 1996 C C . SER A 1 262 ? 20.438 10.834 -15.490 1.00 75.94 262 SER A C 1
ATOM 1998 O O . SER A 1 262 ? 20.293 11.688 -16.359 1.00 75.94 262 SER A O 1
ATOM 2000 N N . TRP A 1 263 ? 21.466 10.865 -14.633 1.00 69.25 263 TRP A N 1
ATOM 2001 C CA . TRP A 1 263 ? 22.428 11.978 -14.524 1.00 69.25 263 TRP A CA 1
ATOM 2002 C C . TRP A 1 263 ? 22.990 12.457 -15.874 1.00 69.25 263 TRP A C 1
ATOM 2004 O O . TRP A 1 263 ? 23.073 13.658 -16.138 1.00 69.25 263 TRP A O 1
ATOM 2014 N N . ASN A 1 264 ? 23.313 11.509 -16.760 1.00 62.47 264 ASN A N 1
ATOM 2015 C CA . ASN A 1 264 ? 23.842 11.779 -18.102 1.00 62.47 264 ASN A CA 1
ATOM 2016 C C . ASN A 1 264 ? 22.881 12.582 -18.995 1.00 62.47 264 ASN A C 1
ATOM 2018 O O . ASN A 1 264 ? 23.323 13.193 -19.963 1.00 62.47 264 ASN A O 1
ATOM 2022 N N . PHE A 1 265 ? 21.588 12.580 -18.675 1.00 61.69 265 PHE A N 1
ATOM 2023 C CA . PHE A 1 265 ? 20.518 13.208 -19.447 1.00 61.69 265 PHE A CA 1
ATOM 2024 C C . PHE A 1 265 ? 19.922 14.446 -18.763 1.00 61.69 265 PHE A C 1
ATOM 2026 O O . PHE A 1 265 ? 19.199 15.190 -19.415 1.00 61.69 265 PHE A O 1
ATOM 2033 N N . THR A 1 266 ? 20.186 14.660 -17.470 1.00 61.97 266 THR A N 1
ATOM 2034 C CA . THR A 1 266 ? 19.553 15.728 -16.677 1.00 61.97 266 THR A CA 1
ATOM 2035 C C . THR A 1 266 ? 20.479 16.907 -16.404 1.00 61.97 266 THR A C 1
ATOM 2037 O O . THR A 1 266 ? 20.075 18.045 -16.609 1.00 61.97 266 THR A O 1
ATOM 2040 N N . ILE A 1 267 ? 21.720 16.666 -15.971 1.00 56.31 267 ILE A N 1
ATOM 2041 C CA . ILE A 1 267 ? 22.652 17.740 -15.566 1.00 56.31 267 ILE A CA 1
ATOM 2042 C C . ILE A 1 267 ? 23.608 18.140 -16.691 1.00 56.31 267 ILE A C 1
ATOM 2044 O O . ILE A 1 267 ? 23.985 19.302 -16.794 1.00 56.31 267 ILE A O 1
ATOM 2048 N N . ASN A 1 268 ? 23.975 17.194 -17.557 1.00 50.38 268 ASN A N 1
ATOM 2049 C CA . ASN A 1 268 ? 24.886 17.449 -18.677 1.00 50.38 268 ASN A CA 1
ATOM 2050 C C . ASN A 1 268 ? 24.159 17.865 -19.971 1.00 50.38 268 ASN A C 1
ATOM 2052 O O . ASN A 1 268 ? 24.811 18.064 -20.996 1.00 50.38 268 ASN A O 1
ATOM 2056 N N . ALA A 1 269 ? 22.826 17.967 -19.955 1.00 52.31 269 ALA A N 1
ATOM 2057 C CA . ALA A 1 269 ? 22.061 18.420 -21.110 1.00 52.31 269 ALA A CA 1
ATOM 2058 C C . ALA A 1 269 ? 22.113 19.959 -21.208 1.00 52.31 269 ALA A C 1
ATOM 2060 O O . ALA A 1 269 ? 21.881 20.627 -20.198 1.00 52.31 269 ALA A O 1
ATOM 2061 N N . PRO A 1 270 ? 22.404 20.542 -22.390 1.00 51.53 270 PRO A N 1
ATOM 2062 C CA . PRO A 1 270 ? 22.357 21.988 -22.583 1.00 51.53 270 PRO A CA 1
ATOM 2063 C C . PRO A 1 270 ? 20.955 22.494 -22.225 1.00 51.53 270 PRO A C 1
ATOM 2065 O O . PRO A 1 270 ? 19.950 22.052 -22.782 1.00 51.53 270 PRO A O 1
ATOM 2068 N N . SER A 1 271 ? 20.909 23.373 -21.229 1.00 48.78 271 SER A N 1
ATOM 2069 C CA . SER A 1 271 ? 19.752 23.735 -20.402 1.00 48.78 271 SER A CA 1
ATOM 2070 C C . SER A 1 271 ? 18.665 24.564 -21.097 1.00 48.78 271 SER A C 1
ATOM 2072 O O . SER A 1 271 ? 17.855 25.198 -20.424 1.00 48.78 271 SER A O 1
ATOM 2074 N N . ASP A 1 272 ? 18.615 24.575 -22.426 1.00 50.78 272 ASP A N 1
ATOM 2075 C CA . ASP A 1 272 ? 17.842 25.574 -23.169 1.00 50.78 272 ASP A CA 1
ATOM 2076 C C . ASP A 1 272 ? 16.359 25.219 -23.359 1.00 50.78 272 ASP A C 1
ATOM 2078 O O . ASP A 1 272 ? 15.601 26.042 -23.862 1.00 50.78 272 ASP A O 1
ATOM 2082 N N . ASN A 1 273 ? 15.892 24.046 -22.905 1.00 48.03 273 ASN A N 1
ATOM 2083 C CA . ASN A 1 273 ? 14.492 23.639 -23.072 1.00 48.03 273 ASN A CA 1
ATOM 2084 C C . ASN A 1 273 ? 13.810 23.167 -21.767 1.00 48.03 273 ASN A C 1
ATOM 2086 O O . ASN A 1 273 ? 13.988 22.048 -21.294 1.00 48.03 273 ASN A O 1
ATOM 2090 N N . HIS A 1 274 ? 12.920 24.022 -21.250 1.00 49.94 274 HIS A N 1
ATOM 2091 C CA . HIS A 1 274 ? 11.661 23.674 -20.562 1.00 49.94 274 HIS A CA 1
ATOM 2092 C C . HIS A 1 274 ? 11.667 22.824 -19.269 1.00 49.94 274 HIS A C 1
ATOM 2094 O O . HIS A 1 274 ? 10.648 22.214 -18.950 1.00 49.94 274 HIS A O 1
ATOM 2100 N N . GLY A 1 275 ? 12.736 22.806 -18.467 1.00 51.09 275 GLY A N 1
ATOM 2101 C CA . GLY A 1 275 ? 12.677 22.276 -17.088 1.00 51.09 275 GLY A CA 1
ATOM 2102 C C . GLY A 1 275 ? 12.334 20.779 -16.951 1.00 51.09 275 GLY A C 1
ATOM 2103 O O . GLY A 1 275 ? 11.928 20.309 -15.880 1.00 51.09 275 GLY A O 1
ATOM 2104 N N . LEU A 1 276 ? 12.501 20.018 -18.035 1.00 53.59 276 LEU A N 1
ATOM 2105 C CA . LEU A 1 276 ? 12.431 18.561 -18.038 1.00 53.59 276 LEU A CA 1
ATOM 2106 C C . LEU A 1 276 ? 13.716 17.996 -17.424 1.00 53.59 276 LEU A C 1
ATOM 2108 O O . LEU A 1 276 ? 14.810 18.444 -17.748 1.00 53.59 276 LEU A O 1
ATOM 2112 N N . GLY A 1 277 ? 13.586 17.012 -16.531 1.00 56.59 277 GLY A N 1
ATOM 2113 C CA . GLY A 1 277 ? 14.746 16.392 -15.884 1.00 56.59 277 GLY A CA 1
ATOM 2114 C C . GLY A 1 277 ? 15.329 17.170 -14.699 1.00 56.59 277 GLY A C 1
ATOM 2115 O O . GLY A 1 277 ? 16.388 16.803 -14.202 1.00 56.59 277 GLY A O 1
ATOM 2116 N N . LEU A 1 278 ? 14.650 18.217 -14.217 1.00 67.12 278 LEU A N 1
ATOM 2117 C CA . LEU A 1 278 ? 15.052 18.928 -13.001 1.00 67.12 278 LEU A CA 1
ATOM 2118 C C . LEU A 1 278 ? 14.842 18.069 -11.744 1.00 67.12 278 LEU A C 1
ATOM 2120 O O . LEU A 1 278 ? 13.952 17.214 -11.692 1.00 67.12 278 LEU A O 1
ATOM 2124 N N . TRP A 1 279 ? 15.645 18.329 -10.708 1.00 69.25 279 TRP A N 1
ATOM 2125 C CA . TRP A 1 279 ? 15.636 17.589 -9.437 1.00 69.25 279 TRP A CA 1
ATOM 2126 C C . TRP A 1 279 ? 14.252 17.554 -8.783 1.00 69.25 279 TRP A C 1
ATOM 2128 O O . TRP A 1 279 ? 13.859 16.554 -8.185 1.00 69.25 279 TRP A O 1
ATOM 2138 N N . GLU A 1 280 ? 13.480 18.629 -8.900 1.00 72.19 280 GLU A N 1
ATOM 2139 C CA . GLU A 1 280 ? 12.118 18.744 -8.382 1.00 72.19 280 GLU A CA 1
ATOM 2140 C C . GLU A 1 280 ? 11.090 17.873 -9.120 1.00 72.19 280 GLU A C 1
ATOM 2142 O O . GLU A 1 280 ? 10.102 17.467 -8.508 1.00 72.19 280 GLU A O 1
ATOM 2147 N N . ASN A 1 281 ? 11.337 17.536 -10.389 1.00 78.56 281 ASN A N 1
ATOM 2148 C CA . ASN A 1 281 ? 10.387 16.857 -11.278 1.00 78.56 281 ASN A CA 1
ATOM 2149 C C . ASN A 1 281 ? 10.726 15.380 -11.507 1.00 78.56 281 ASN A C 1
ATOM 2151 O O . ASN A 1 281 ? 10.053 14.702 -12.284 1.00 78.56 281 ASN A O 1
ATOM 2155 N N . MET A 1 282 ? 11.746 14.872 -10.817 1.00 85.88 282 MET A N 1
ATOM 2156 C CA . MET A 1 282 ? 12.143 13.473 -10.850 1.00 85.88 282 MET A CA 1
ATOM 2157 C C . MET A 1 282 ? 12.204 12.882 -9.436 1.00 85.88 282 MET A C 1
ATOM 2159 O O . MET A 1 282 ? 12.550 13.581 -8.472 1.00 85.88 282 MET A O 1
ATOM 2163 N N . PRO A 1 283 ? 11.889 11.585 -9.292 1.00 89.75 283 PRO A N 1
ATOM 2164 C CA . PRO A 1 283 ? 12.044 10.904 -8.024 1.00 89.75 283 PRO A CA 1
ATOM 2165 C C . PRO A 1 283 ? 13.528 10.748 -7.704 1.00 89.75 283 PRO A C 1
ATOM 2167 O O . PRO A 1 283 ? 14.367 10.619 -8.598 1.00 89.75 283 PRO A O 1
ATOM 2170 N N . SER A 1 284 ? 13.858 10.778 -6.419 1.00 86.88 284 SER A N 1
ATOM 2171 C CA . SER A 1 284 ? 15.241 10.711 -5.945 1.00 86.88 284 SER A CA 1
ATOM 2172 C C . SER A 1 284 ? 15.721 9.283 -5.686 1.00 86.88 284 SER A C 1
ATOM 2174 O O . SER A 1 284 ? 16.924 9.044 -5.652 1.00 86.88 284 SER A O 1
ATOM 2176 N N . ALA A 1 285 ? 14.791 8.335 -5.515 1.00 88.31 285 ALA A N 1
ATOM 2177 C CA . ALA A 1 285 ? 15.075 6.966 -5.082 1.00 88.31 285 ALA A CA 1
ATOM 2178 C C . ALA A 1 285 ? 15.775 6.896 -3.707 1.00 88.31 285 ALA A C 1
ATOM 2180 O O . ALA A 1 285 ? 16.591 6.010 -3.460 1.00 88.31 285 ALA A O 1
ATOM 2181 N N . HIS A 1 286 ? 15.443 7.824 -2.798 1.00 84.69 286 HIS A N 1
ATOM 2182 C CA . HIS A 1 286 ? 15.887 7.826 -1.392 1.00 84.69 286 HIS A CA 1
ATOM 2183 C C . HIS A 1 286 ? 14.768 7.523 -0.379 1.00 84.69 286 HIS A C 1
ATOM 2185 O O . HIS A 1 286 ? 15.021 7.379 0.825 1.00 84.69 286 HIS A O 1
ATOM 2191 N N . GLU A 1 287 ? 13.513 7.448 -0.823 1.00 84.00 287 GLU A N 1
ATOM 2192 C CA . GLU A 1 287 ? 12.444 6.909 0.017 1.00 84.00 287 GLU A CA 1
ATOM 2193 C C . GLU A 1 287 ? 12.705 5.420 0.262 1.00 84.00 287 GLU A C 1
ATOM 2195 O O . GLU A 1 287 ? 13.174 4.740 -0.631 1.00 84.00 287 GLU A O 1
ATOM 2200 N N . HIS A 1 288 ? 12.457 4.905 1.461 1.00 82.38 288 HIS A N 1
ATOM 2201 C CA . HIS A 1 288 ? 12.641 3.484 1.775 1.00 82.38 288 HIS A CA 1
ATOM 2202 C C . HIS A 1 288 ? 11.324 2.705 1.729 1.00 82.38 288 HIS A C 1
ATOM 2204 O O . HIS A 1 288 ? 11.335 1.481 1.599 1.00 82.38 288 HIS A O 1
ATOM 2210 N N . HIS A 1 289 ? 10.193 3.407 1.807 1.00 87.44 289 HIS A N 1
ATOM 2211 C CA . HIS A 1 289 ? 8.851 2.841 1.757 1.00 87.44 289 HIS A CA 1
ATOM 2212 C C . HIS A 1 289 ? 7.968 3.570 0.731 1.00 87.44 289 HIS A C 1
ATOM 2214 O O . HIS A 1 289 ? 6.917 4.102 1.101 1.00 87.44 289 HIS A O 1
ATOM 2220 N N . PRO A 1 290 ? 8.374 3.616 -0.551 1.00 92.75 290 PRO A N 1
ATOM 2221 C CA . PRO A 1 290 ? 7.524 4.156 -1.605 1.00 92.75 290 PRO A CA 1
ATOM 2222 C C . PRO A 1 290 ? 6.202 3.380 -1.682 1.00 92.75 290 PRO A C 1
ATOM 2224 O O . PRO A 1 290 ? 6.107 2.215 -1.271 1.00 92.75 290 PRO A O 1
ATOM 2227 N N . LYS A 1 291 ? 5.173 4.026 -2.232 1.00 94.81 291 LYS A N 1
ATOM 2228 C CA . LYS A 1 291 ? 3.944 3.337 -2.641 1.00 94.81 291 LYS A CA 1
ATOM 2229 C C . LYS A 1 291 ? 3.849 3.302 -4.155 1.00 94.81 291 LYS A C 1
ATOM 2231 O O . LYS A 1 291 ? 4.197 4.270 -4.827 1.00 94.81 291 LYS A O 1
ATOM 2236 N N . TYR A 1 292 ? 3.353 2.189 -4.670 1.00 97.00 292 TYR A N 1
ATOM 2237 C CA . TYR A 1 292 ? 3.178 1.955 -6.094 1.00 97.00 292 TYR A CA 1
ATOM 2238 C C . TYR A 1 292 ? 1.728 1.620 -6.401 1.00 97.00 292 TYR A C 1
ATOM 2240 O O . TYR A 1 292 ? 1.006 1.089 -5.558 1.00 97.00 292 TYR A O 1
ATOM 2248 N N . ALA A 1 293 ? 1.324 1.893 -7.633 1.00 96.69 293 ALA A N 1
ATOM 2249 C CA . ALA A 1 293 ? 0.110 1.342 -8.206 1.00 96.69 293 ALA A CA 1
ATOM 2250 C C . ALA A 1 293 ? 0.353 1.041 -9.679 1.00 96.69 293 ALA A C 1
ATOM 2252 O O . ALA A 1 293 ? 1.078 1.773 -10.350 1.00 96.69 293 ALA A O 1
ATOM 2253 N N . LEU A 1 294 ? -0.252 -0.032 -10.171 1.00 95.38 294 LEU A N 1
ATOM 2254 C CA . LEU A 1 294 ? -0.184 -0.435 -11.568 1.00 95.38 294 LEU A CA 1
ATOM 2255 C C . LEU A 1 294 ? -1.563 -0.236 -12.196 1.00 95.38 294 LEU A C 1
ATOM 2257 O O . LEU A 1 294 ? -2.572 -0.566 -11.569 1.00 95.38 294 LEU A O 1
ATOM 2261 N N . SER A 1 295 ? -1.612 0.300 -13.413 1.00 94.00 295 SER A N 1
ATOM 2262 C CA . SER A 1 295 ? -2.857 0.368 -14.176 1.00 94.00 295 SER A CA 1
ATOM 2263 C C . SER A 1 295 ? -3.382 -1.035 -14.491 1.00 94.00 295 SER A C 1
ATOM 2265 O O . SER A 1 295 ? -2.632 -2.011 -14.544 1.00 94.00 295 SER A O 1
ATOM 2267 N N . GLU A 1 296 ? -4.687 -1.150 -14.733 1.00 89.62 296 GLU A N 1
ATOM 2268 C CA . GLU A 1 296 ? -5.326 -2.440 -15.019 1.00 89.62 296 GLU A CA 1
ATOM 2269 C C . GLU A 1 296 ? -4.717 -3.134 -16.250 1.00 89.62 296 GLU A C 1
ATOM 2271 O O . GLU A 1 296 ? -4.446 -4.337 -16.211 1.00 89.62 296 GLU A O 1
ATOM 2276 N N . LYS A 1 297 ? -4.415 -2.350 -17.295 1.00 88.31 297 LYS A N 1
ATOM 2277 C CA . LYS A 1 297 ? -3.740 -2.801 -18.522 1.00 88.31 297 LYS A CA 1
ATOM 2278 C C . LYS A 1 297 ? -2.229 -3.023 -18.352 1.00 88.31 297 LYS A C 1
ATOM 2280 O O . LYS A 1 297 ? -1.598 -3.589 -19.238 1.00 88.31 297 LYS A O 1
ATOM 2285 N N . GLY A 1 298 ? -1.635 -2.587 -17.238 1.00 90.12 298 GLY A N 1
ATOM 2286 C CA . GLY A 1 298 ? -0.200 -2.721 -16.965 1.00 90.12 298 GLY A CA 1
ATOM 2287 C C . GLY A 1 298 ? 0.707 -1.780 -17.766 1.00 90.12 298 GLY A C 1
ATOM 2288 O O . GLY A 1 298 ? 1.918 -1.973 -17.775 1.00 90.12 298 GLY A O 1
ATOM 2289 N N . ASP A 1 299 ? 0.138 -0.774 -18.426 1.00 90.50 299 ASP A N 1
ATOM 2290 C CA . ASP A 1 299 ? 0.819 0.227 -19.255 1.00 90.50 299 ASP A CA 1
ATOM 2291 C C . ASP A 1 299 ? 1.362 1.429 -18.463 1.00 90.50 299 ASP A C 1
ATOM 2293 O O . ASP A 1 299 ? 2.274 2.115 -18.934 1.00 90.50 299 ASP A O 1
ATOM 2297 N N . PHE A 1 300 ? 0.875 1.658 -17.241 1.00 94.44 300 PHE A N 1
ATOM 2298 C CA . PHE A 1 300 ? 1.330 2.734 -16.367 1.00 94.44 300 PHE A CA 1
ATOM 2299 C C . PHE A 1 300 ? 1.663 2.232 -14.965 1.00 94.44 300 PHE A C 1
ATOM 2301 O O . PHE A 1 300 ? 0.923 1.447 -14.371 1.00 94.44 300 PHE A O 1
ATOM 2308 N N . LEU A 1 301 ? 2.759 2.752 -14.408 1.00 96.56 301 LEU A N 1
ATOM 2309 C CA . LEU A 1 301 ? 3.109 2.599 -12.998 1.00 96.56 301 LEU A CA 1
ATOM 2310 C C . LEU A 1 301 ? 3.129 3.968 -12.326 1.00 96.56 301 LEU A C 1
ATOM 2312 O O . LEU A 1 301 ? 3.906 4.839 -12.719 1.00 96.56 301 LEU A O 1
ATOM 2316 N N . ALA A 1 302 ? 2.312 4.139 -11.294 1.00 97.25 302 ALA A N 1
ATOM 2317 C CA . ALA A 1 302 ? 2.374 5.290 -10.409 1.00 97.25 302 ALA A CA 1
ATOM 2318 C C . ALA A 1 302 ? 3.323 5.004 -9.239 1.00 97.25 302 ALA A C 1
ATOM 2320 O O . ALA A 1 302 ? 3.378 3.884 -8.729 1.00 97.25 302 ALA A O 1
ATOM 2321 N N . LEU A 1 303 ? 4.039 6.037 -8.809 1.00 96.81 303 LEU A N 1
ATOM 2322 C CA . LEU A 1 303 ? 4.984 6.026 -7.701 1.00 96.81 303 LEU A CA 1
ATOM 2323 C C . LEU A 1 303 ? 4.707 7.230 -6.797 1.00 96.81 303 LEU A C 1
ATOM 2325 O O . LEU A 1 303 ? 4.679 8.367 -7.264 1.00 96.81 303 LEU A O 1
ATOM 2329 N N . ALA A 1 304 ? 4.570 6.977 -5.501 1.00 95.69 304 ALA A N 1
ATOM 2330 C CA . ALA A 1 304 ? 4.536 7.988 -4.459 1.00 95.69 304 ALA A CA 1
ATOM 2331 C C . ALA A 1 304 ? 5.832 7.933 -3.641 1.00 95.69 304 ALA A C 1
ATOM 2333 O O . ALA A 1 304 ? 6.123 6.925 -2.992 1.00 95.69 304 ALA A O 1
ATOM 2334 N N . GLU A 1 305 ? 6.598 9.024 -3.671 1.00 92.44 305 GLU A N 1
ATOM 2335 C CA . GLU A 1 305 ? 7.854 9.194 -2.936 1.00 92.44 305 GLU A CA 1
ATOM 2336 C C . GLU A 1 305 ? 7.691 10.322 -1.915 1.00 92.44 305 GLU A C 1
ATOM 2338 O O . GLU A 1 305 ? 7.341 11.445 -2.288 1.00 92.44 305 GLU A O 1
ATOM 2343 N N . ARG A 1 306 ? 7.947 10.060 -0.628 1.00 88.50 306 ARG A N 1
ATOM 2344 C CA . ARG A 1 306 ? 7.953 11.135 0.369 1.00 88.50 306 ARG A CA 1
ATOM 2345 C C . ARG A 1 306 ? 9.100 12.089 0.059 1.00 88.50 306 ARG A C 1
ATOM 2347 O O . ARG A 1 306 ? 10.246 11.678 -0.127 1.00 88.50 306 ARG A O 1
ATOM 2354 N N . ASP A 1 307 ? 8.794 13.376 0.042 1.00 81.81 307 ASP A N 1
ATOM 2355 C CA . ASP A 1 307 ? 9.784 14.415 -0.168 1.00 81.81 307 ASP A CA 1
ATOM 2356 C C . ASP A 1 307 ? 10.694 14.514 1.065 1.00 81.81 307 ASP A C 1
ATOM 2358 O O . ASP A 1 307 ? 10.323 15.055 2.109 1.00 81.81 307 ASP A O 1
ATOM 2362 N N . LYS A 1 308 ? 11.907 13.971 0.935 1.00 73.06 308 LYS A N 1
ATOM 2363 C CA . LYS A 1 308 ? 12.988 14.110 1.922 1.00 73.06 308 LYS A CA 1
ATOM 2364 C C . LYS A 1 308 ? 13.927 15.276 1.607 1.00 73.06 308 LYS A C 1
ATOM 2366 O O . LYS A 1 308 ? 14.902 15.481 2.325 1.00 73.06 308 LYS A O 1
ATOM 2371 N N . LYS A 1 309 ? 13.668 16.041 0.540 1.00 64.81 309 LYS A N 1
ATOM 2372 C CA . LYS A 1 309 ? 14.574 17.085 0.037 1.00 64.81 309 LYS A CA 1
ATOM 2373 C C . LYS A 1 309 ? 14.541 18.339 0.915 1.00 64.81 309 LYS A C 1
ATOM 2375 O O . LYS A 1 309 ? 15.438 19.173 0.820 1.00 64.81 309 LYS A O 1
ATOM 2380 N N . ARG A 1 310 ? 13.513 18.508 1.758 1.00 61.94 310 ARG A N 1
ATOM 2381 C CA . ARG A 1 310 ? 13.345 19.673 2.641 1.00 61.94 310 ARG A CA 1
ATOM 2382 C C . ARG A 1 310 ? 12.790 19.259 4.001 1.00 61.94 310 ARG A C 1
ATOM 2384 O O . ARG A 1 310 ? 11.803 18.536 4.075 1.00 61.94 310 ARG A O 1
ATOM 2391 N N . ILE A 1 311 ? 13.370 19.792 5.077 1.00 60.06 311 ILE A N 1
ATOM 2392 C CA . ILE A 1 311 ? 12.767 19.709 6.412 1.00 60.06 311 ILE A CA 1
ATOM 2393 C C . ILE A 1 311 ? 11.556 20.648 6.412 1.00 60.06 311 ILE A C 1
ATOM 2395 O O . ILE A 1 311 ? 11.693 21.864 6.257 1.00 60.06 311 ILE A O 1
ATOM 2399 N N . ARG A 1 312 ? 10.356 20.078 6.510 1.00 65.44 312 ARG A N 1
ATOM 2400 C CA . ARG A 1 312 ? 9.079 20.799 6.516 1.00 65.44 312 ARG A CA 1
ATOM 2401 C C . ARG A 1 312 ? 8.269 20.405 7.755 1.00 65.44 312 ARG A C 1
ATOM 2403 O O . ARG A 1 312 ? 8.425 19.285 8.236 1.00 65.44 312 ARG A O 1
ATOM 2410 N N . PRO A 1 313 ? 7.402 21.300 8.263 1.00 68.75 313 PRO A N 1
ATOM 2411 C CA . PRO A 1 313 ? 6.564 21.012 9.428 1.00 68.75 313 PRO A CA 1
ATOM 2412 C C . PRO A 1 313 ? 5.545 19.892 9.169 1.00 68.75 313 PRO A C 1
ATOM 2414 O O . PRO A 1 313 ? 5.139 19.214 10.104 1.00 68.75 313 PRO A O 1
ATOM 2417 N N . CYS A 1 314 ? 5.162 19.671 7.908 1.00 72.69 314 CYS A N 1
ATOM 2418 C CA . CYS A 1 314 ? 4.322 18.558 7.482 1.00 72.69 314 CYS A CA 1
ATOM 2419 C C . CYS A 1 314 ? 5.043 17.702 6.425 1.00 72.69 314 CYS A C 1
ATOM 2421 O O . CYS A 1 314 ? 5.793 18.249 5.607 1.00 72.69 314 CYS A O 1
ATOM 2423 N N . PRO A 1 315 ? 4.834 16.370 6.420 1.00 81.69 315 PRO A N 1
ATOM 2424 C CA . PRO A 1 315 ? 5.333 15.520 5.348 1.00 81.69 315 PRO A CA 1
ATOM 2425 C C . PRO A 1 315 ? 4.692 15.924 4.018 1.00 81.69 315 PRO A C 1
ATOM 2427 O O . PRO A 1 315 ? 3.507 16.255 3.961 1.00 81.69 315 PRO A O 1
ATOM 2430 N N . LEU A 1 316 ? 5.481 15.897 2.949 1.00 88.50 316 LEU A N 1
ATOM 2431 C CA . LEU A 1 316 ? 5.012 16.069 1.579 1.00 88.50 316 LEU A CA 1
ATOM 2432 C C . LEU A 1 316 ? 5.304 14.787 0.806 1.00 88.50 316 LEU A C 1
ATOM 2434 O O . LEU A 1 316 ? 6.320 14.142 1.052 1.00 88.50 316 LEU A O 1
ATOM 2438 N N . THR A 1 317 ? 4.451 14.450 -0.154 1.00 91.75 317 THR A N 1
ATOM 2439 C CA . THR A 1 317 ? 4.653 13.298 -1.039 1.00 91.75 317 THR A CA 1
ATOM 2440 C C . THR A 1 317 ? 4.594 13.747 -2.493 1.00 91.75 317 THR A C 1
ATOM 2442 O O . THR A 1 317 ? 3.648 14.421 -2.901 1.00 91.75 317 THR A O 1
ATOM 2445 N N . GLN A 1 318 ? 5.611 13.400 -3.278 1.00 92.94 318 GLN A N 1
ATOM 2446 C CA . GLN A 1 318 ? 5.656 13.629 -4.720 1.00 92.94 318 GLN A CA 1
ATOM 2447 C C . GLN A 1 318 ? 5.066 12.424 -5.456 1.00 92.94 318 GLN A C 1
ATOM 2449 O O . GLN A 1 318 ? 5.329 11.276 -5.090 1.00 92.94 318 GLN A O 1
ATOM 2454 N N . LEU A 1 319 ? 4.274 12.688 -6.495 1.00 95.00 319 LEU A N 1
ATOM 2455 C CA . LEU A 1 319 ? 3.629 11.661 -7.308 1.00 95.00 319 LEU A CA 1
ATOM 2456 C C . LEU A 1 319 ? 4.193 11.656 -8.723 1.00 95.00 319 LEU A C 1
ATOM 2458 O O . LEU A 1 319 ? 4.193 12.680 -9.409 1.00 95.00 319 LEU A O 1
ATOM 2462 N N . PHE A 1 320 ? 4.609 10.477 -9.166 1.00 94.62 320 PHE A N 1
ATOM 2463 C CA . PHE A 1 320 ? 5.205 10.240 -10.471 1.00 94.62 320 PHE A CA 1
ATOM 2464 C C . PHE A 1 320 ? 4.460 9.134 -11.209 1.00 94.62 320 PHE A C 1
ATOM 2466 O O . PHE A 1 320 ? 3.930 8.215 -10.588 1.00 94.62 320 PHE A O 1
ATOM 2473 N N . VAL A 1 321 ? 4.460 9.197 -12.537 1.00 95.25 321 VAL A N 1
ATOM 2474 C CA . VAL A 1 321 ? 3.918 8.144 -13.401 1.00 95.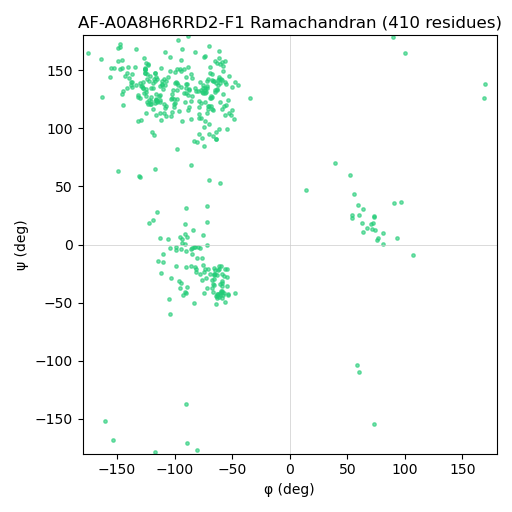25 321 VAL A CA 1
ATOM 2475 C C . VAL A 1 321 ? 4.938 7.776 -14.457 1.00 95.25 321 VAL A C 1
ATOM 2477 O O . VAL A 1 321 ? 5.535 8.650 -15.082 1.00 95.25 321 VAL A O 1
ATOM 2480 N N . TYR A 1 322 ? 5.099 6.481 -14.692 1.00 94.12 322 TYR A N 1
ATOM 2481 C CA . TYR A 1 322 ? 5.922 5.922 -15.753 1.00 94.12 322 TYR A CA 1
ATOM 2482 C C . TYR A 1 322 ? 5.058 5.181 -16.763 1.00 94.12 322 TYR A C 1
ATOM 2484 O O . TYR A 1 322 ? 4.136 4.468 -16.375 1.00 94.12 322 TYR A O 1
ATOM 2492 N N . ARG A 1 323 ? 5.414 5.293 -18.046 1.00 92.62 323 ARG A N 1
ATOM 2493 C CA . ARG A 1 323 ? 4.890 4.425 -19.105 1.00 92.62 323 ARG A CA 1
ATOM 2494 C C . ARG A 1 323 ? 5.730 3.153 -19.180 1.00 92.62 323 ARG A C 1
ATOM 2496 O O . ARG A 1 323 ? 6.956 3.214 -19.352 1.00 92.62 323 ARG A O 1
ATOM 2503 N N . LEU A 1 324 ? 5.068 2.017 -19.048 1.00 93.00 324 LEU A N 1
ATOM 2504 C CA . LEU A 1 324 ? 5.671 0.694 -19.044 1.00 93.00 324 LEU A CA 1
ATOM 2505 C C . LEU A 1 324 ? 5.660 0.062 -20.445 1.00 93.00 324 LEU A C 1
ATOM 2507 O O . LEU A 1 324 ? 4.886 0.481 -21.307 1.00 93.00 324 LEU A O 1
ATOM 2511 N N . PRO A 1 325 ? 6.538 -0.927 -20.699 1.00 92.06 325 PRO A N 1
ATOM 2512 C CA . PRO A 1 325 ? 6.378 -1.833 -21.833 1.00 92.06 325 PRO A CA 1
ATOM 2513 C C . PRO A 1 325 ? 5.034 -2.566 -21.774 1.00 92.06 325 PRO A C 1
ATOM 2515 O O . PRO A 1 325 ? 4.495 -2.801 -20.692 1.00 92.06 325 PRO A O 1
ATOM 2518 N N . THR A 1 326 ? 4.535 -2.977 -22.934 1.00 91.94 326 THR A N 1
ATOM 2519 C CA . THR A 1 326 ? 3.336 -3.815 -23.038 1.00 91.94 326 THR A CA 1
ATOM 2520 C C . THR A 1 326 ? 3.539 -5.149 -22.324 1.00 91.94 326 THR A C 1
ATOM 2522 O O . THR A 1 326 ? 4.663 -5.647 -22.219 1.00 91.94 326 THR A O 1
ATOM 2525 N N . GLU A 1 327 ? 2.451 -5.788 -21.883 1.00 92.81 327 GLU A N 1
ATOM 2526 C CA . GLU A 1 327 ? 2.554 -7.103 -21.242 1.00 92.81 327 GLU A CA 1
ATOM 2527 C C . GLU A 1 327 ? 3.314 -8.109 -22.109 1.00 92.81 327 GLU A C 1
ATOM 2529 O O . GLU A 1 327 ? 4.186 -8.799 -21.596 1.00 92.81 327 GLU A O 1
ATOM 2534 N N . SER A 1 328 ? 3.061 -8.152 -23.422 1.00 92.69 328 SER A N 1
ATOM 2535 C CA . SER A 1 328 ? 3.774 -9.060 -24.329 1.00 92.69 328 SER A CA 1
ATOM 2536 C C . SER A 1 328 ? 5.288 -8.833 -24.319 1.00 92.69 328 SER A C 1
ATOM 2538 O O . SER A 1 328 ? 6.048 -9.798 -24.330 1.00 92.69 328 SER A O 1
ATOM 2540 N N . GLU A 1 329 ? 5.746 -7.581 -24.278 1.00 93.00 329 GLU A N 1
ATOM 2541 C CA . GLU A 1 329 ? 7.176 -7.266 -24.188 1.00 93.00 329 GLU A CA 1
ATOM 2542 C C . GLU A 1 329 ? 7.766 -7.695 -22.841 1.00 93.00 329 GLU A C 1
ATOM 2544 O O . GLU A 1 329 ? 8.895 -8.189 -22.793 1.00 93.00 329 GLU A O 1
ATOM 2549 N N . LEU A 1 330 ? 7.009 -7.540 -21.749 1.00 93.38 330 LEU A N 1
ATOM 2550 C CA . LEU A 1 330 ? 7.414 -8.007 -20.421 1.00 93.38 330 LEU A CA 1
ATOM 2551 C C . LEU A 1 330 ? 7.552 -9.539 -20.387 1.00 93.38 330 LEU A C 1
ATOM 2553 O O . LEU A 1 330 ? 8.560 -10.039 -19.889 1.00 93.38 330 LEU A O 1
ATOM 2557 N N . ARG A 1 331 ? 6.597 -10.274 -20.977 1.00 93.31 331 ARG A N 1
ATOM 2558 C CA . ARG A 1 331 ? 6.645 -11.746 -21.097 1.00 93.31 331 ARG A CA 1
ATOM 2559 C C . ARG A 1 331 ? 7.843 -12.207 -21.915 1.00 93.31 331 ARG A C 1
ATOM 2561 O O . ARG A 1 331 ? 8.570 -13.101 -21.494 1.00 93.31 331 ARG A O 1
ATOM 2568 N N . ASN A 1 332 ? 8.093 -11.552 -23.049 1.00 91.62 332 ASN A N 1
ATOM 2569 C CA . ASN A 1 332 ? 9.237 -11.864 -23.904 1.00 91.62 332 ASN A CA 1
ATOM 2570 C C . ASN A 1 332 ? 10.565 -11.674 -23.160 1.00 91.62 332 ASN A C 1
ATOM 2572 O O . ASN A 1 332 ? 11.437 -12.535 -23.238 1.00 91.62 332 ASN A O 1
ATOM 2576 N N . LYS A 1 333 ? 10.710 -10.588 -22.389 1.00 89.56 333 LYS A N 1
ATOM 2577 C CA . LYS A 1 333 ? 11.898 -10.360 -21.551 1.00 89.56 333 LYS A CA 1
ATOM 2578 C C . LYS A 1 333 ? 12.070 -11.422 -20.470 1.00 89.56 333 LYS A C 1
ATOM 2580 O O . LYS A 1 333 ? 13.191 -11.867 -20.231 1.00 89.56 333 LYS A O 1
ATOM 2585 N N . LEU A 1 334 ? 10.979 -11.815 -19.816 1.00 89.25 334 LEU A N 1
ATOM 2586 C CA . LEU A 1 334 ? 11.012 -12.866 -18.803 1.00 89.25 334 LEU A CA 1
ATOM 2587 C C . LEU A 1 334 ? 11.441 -14.208 -19.422 1.00 89.25 334 LEU A C 1
ATOM 2589 O O . LEU A 1 334 ? 12.333 -14.867 -18.893 1.00 89.25 334 LEU A O 1
ATOM 2593 N N . GLY A 1 335 ? 10.886 -14.558 -20.588 1.00 86.50 335 GLY A N 1
ATOM 2594 C CA . GLY A 1 335 ? 11.250 -15.760 -21.342 1.00 86.50 335 GLY A CA 1
ATOM 2595 C C . GLY A 1 335 ? 12.711 -15.773 -21.805 1.00 86.50 335 GLY A C 1
ATOM 2596 O O . GLY A 1 335 ? 13.385 -16.787 -21.650 1.00 86.50 335 GLY A O 1
ATOM 2597 N N . GLN A 1 336 ? 13.233 -14.643 -22.297 1.00 85.19 336 GLN A N 1
ATOM 2598 C CA . GLN A 1 336 ? 14.652 -14.502 -22.661 1.00 85.19 336 GLN A CA 1
ATOM 2599 C C . GLN A 1 336 ? 15.568 -14.761 -21.460 1.00 85.19 336 GLN A C 1
ATOM 2601 O O . GLN A 1 336 ? 16.502 -15.548 -21.552 1.00 85.19 336 GLN A O 1
ATOM 2606 N N . ARG A 1 337 ? 15.252 -14.183 -20.296 1.00 79.94 337 ARG A N 1
ATOM 2607 C CA . ARG A 1 337 ? 16.033 -14.400 -19.068 1.00 79.94 337 ARG A CA 1
ATOM 2608 C C . ARG A 1 337 ? 15.967 -15.840 -18.563 1.00 79.94 337 ARG A C 1
ATOM 2610 O O . ARG A 1 337 ? 16.953 -16.331 -18.017 1.00 79.94 337 ARG A O 1
ATOM 2617 N N . ALA A 1 338 ? 14.829 -16.511 -18.724 1.00 78.31 338 ALA A N 1
ATOM 2618 C CA . ALA A 1 338 ? 14.709 -17.932 -18.411 1.00 78.31 338 ALA A CA 1
ATOM 2619 C C . ALA A 1 338 ? 15.561 -18.792 -19.364 1.00 78.31 338 ALA A C 1
ATOM 2621 O O . ALA A 1 338 ? 16.249 -19.706 -18.907 1.00 78.31 338 ALA A O 1
ATOM 2622 N N . ALA A 1 339 ? 15.581 -18.461 -20.661 1.00 76.00 339 ALA A N 1
ATOM 2623 C CA . ALA A 1 339 ? 16.416 -19.134 -21.653 1.00 76.00 339 ALA A CA 1
ATOM 2624 C C . ALA A 1 339 ? 17.916 -18.962 -21.349 1.00 76.00 339 ALA A C 1
ATOM 2626 O O . ALA A 1 339 ? 18.631 -19.965 -21.292 1.00 76.00 339 ALA A O 1
ATOM 2627 N N . ASP A 1 340 ? 18.356 -17.738 -21.033 1.00 74.25 340 ASP A N 1
ATOM 2628 C CA . ASP A 1 340 ? 19.741 -17.427 -20.643 1.00 74.25 340 ASP A CA 1
ATOM 2629 C C . ASP A 1 340 ? 20.191 -18.251 -19.422 1.00 74.25 340 ASP A C 1
ATOM 2631 O O . ASP A 1 340 ? 21.302 -18.779 -19.389 1.00 74.25 340 ASP A O 1
ATOM 2635 N N . LYS A 1 341 ? 19.315 -18.416 -18.417 1.00 69.19 341 LYS A N 1
ATOM 2636 C CA . LYS A 1 341 ? 19.589 -19.244 -17.226 1.00 69.19 341 LYS A CA 1
ATOM 2637 C C . LYS A 1 341 ? 19.686 -20.740 -17.547 1.00 69.19 341 LYS A C 1
ATOM 2639 O O . LYS A 1 341 ? 20.396 -21.460 -16.851 1.00 69.19 341 LYS A O 1
ATOM 2644 N N . SER A 1 342 ? 18.965 -21.214 -18.565 1.00 63.59 342 SER A N 1
ATOM 2645 C CA . SER A 1 342 ? 18.920 -22.632 -18.950 1.00 63.59 342 SER A CA 1
ATOM 2646 C C . SER A 1 342 ? 20.093 -23.089 -19.829 1.00 63.59 342 SER A C 1
ATOM 2648 O O . SER A 1 342 ? 20.175 -24.270 -20.157 1.00 63.59 342 SER A O 1
ATOM 2650 N N . GLY A 1 343 ? 21.006 -22.183 -20.206 1.00 54.91 343 GLY A N 1
ATOM 2651 C CA . GLY A 1 343 ? 22.205 -22.515 -20.985 1.00 54.91 343 GLY A CA 1
ATOM 2652 C C . GLY A 1 343 ? 21.923 -22.978 -22.417 1.00 54.91 343 GLY A C 1
ATOM 2653 O O . GLY A 1 343 ? 22.804 -23.533 -23.070 1.00 54.91 343 GLY A O 1
ATOM 2654 N N . ASN A 1 344 ? 20.707 -22.766 -22.921 1.00 43.25 344 ASN A N 1
ATOM 2655 C CA . ASN A 1 344 ? 20.320 -23.196 -24.255 1.00 43.25 344 ASN A CA 1
ATOM 2656 C C . ASN A 1 344 ? 20.726 -22.129 -25.290 1.00 43.25 344 ASN A C 1
ATOM 2658 O O . ASN A 1 344 ? 19.880 -21.493 -25.912 1.00 43.25 344 ASN A O 1
ATOM 2662 N N . GLU A 1 345 ? 22.035 -21.955 -25.511 1.00 43.09 345 GLU A N 1
ATOM 2663 C CA . GLU A 1 345 ? 22.590 -21.262 -26.694 1.00 43.09 345 GLU A CA 1
ATOM 2664 C C . GLU A 1 345 ? 22.429 -22.104 -27.986 1.00 43.09 345 GLU A C 1
ATOM 2666 O O . GLU A 1 345 ? 23.260 -22.089 -28.892 1.00 43.09 345 GLU A O 1
ATOM 2671 N N . GLY A 1 346 ? 21.355 -22.887 -28.092 1.00 41.75 346 GLY A N 1
ATOM 2672 C CA . GLY A 1 346 ? 21.033 -23.687 -29.266 1.00 41.75 346 GLY A CA 1
ATOM 2673 C C . GLY A 1 346 ? 19.927 -23.019 -30.070 1.00 41.75 346 GLY A C 1
ATOM 2674 O O . GLY A 1 346 ? 18.783 -23.035 -29.633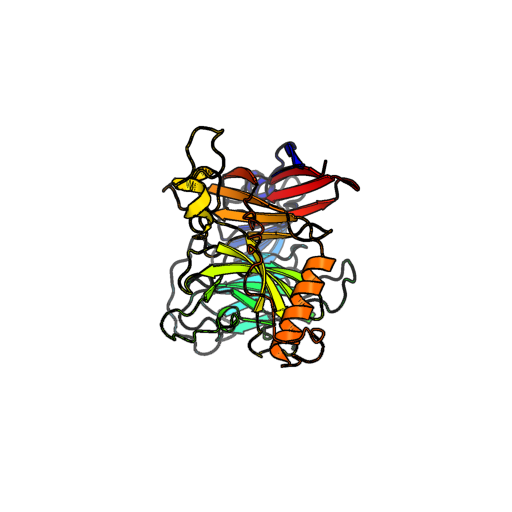 1.00 41.75 346 GLY A O 1
ATOM 2675 N N . LEU A 1 347 ? 20.278 -22.516 -31.262 1.00 38.66 347 LEU A N 1
ATOM 2676 C CA . LEU A 1 347 ? 19.430 -21.873 -32.289 1.00 38.66 347 LEU A CA 1
ATOM 2677 C C . LEU A 1 347 ? 19.383 -20.333 -32.282 1.00 38.66 347 LEU A C 1
ATOM 2679 O O . LEU A 1 347 ? 18.389 -19.735 -32.687 1.00 38.66 347 LEU A O 1
ATOM 2683 N N . ALA A 1 348 ? 20.503 -19.672 -31.987 1.00 36.03 348 ALA A N 1
ATOM 2684 C CA . ALA A 1 348 ? 20.850 -18.503 -32.793 1.00 36.03 348 ALA A CA 1
ATOM 2685 C C . ALA A 1 348 ? 21.463 -19.031 -34.100 1.00 36.03 348 ALA A C 1
ATOM 2687 O O . ALA A 1 348 ? 22.524 -19.649 -34.104 1.00 36.03 348 ALA A O 1
ATOM 2688 N N . THR A 1 349 ? 20.719 -18.881 -35.192 1.00 34.31 349 THR A N 1
ATOM 2689 C CA . THR A 1 349 ? 21.075 -19.259 -36.566 1.00 34.31 349 THR A CA 1
ATOM 2690 C C . THR A 1 349 ? 22.559 -19.078 -36.880 1.00 34.31 349 THR A C 1
ATOM 2692 O O . THR A 1 349 ? 23.094 -17.980 -36.731 1.00 34.31 349 THR A O 1
ATOM 2695 N N . ALA A 1 350 ? 23.184 -20.150 -37.371 1.00 37.12 350 ALA A N 1
ATOM 2696 C CA . ALA A 1 350 ? 24.530 -20.153 -37.919 1.00 37.12 350 ALA A CA 1
ATOM 2697 C C . ALA A 1 350 ? 24.714 -19.010 -38.932 1.00 37.12 350 ALA A C 1
ATOM 2699 O O . ALA A 1 350 ? 24.185 -19.059 -40.042 1.00 37.12 350 ALA A O 1
ATOM 2700 N N . GLN A 1 351 ? 25.478 -17.990 -38.547 1.00 34.56 351 GLN A N 1
ATOM 2701 C CA . GLN A 1 351 ? 26.172 -17.121 -39.486 1.00 34.56 351 GLN A CA 1
ATOM 2702 C C . GLN A 1 351 ? 27.655 -17.469 -39.406 1.00 34.56 351 GLN A C 1
ATOM 2704 O O . GLN A 1 351 ? 28.279 -17.441 -38.347 1.00 34.56 351 GLN A O 1
ATOM 2709 N N . THR A 1 352 ? 28.163 -17.897 -40.551 1.00 30.27 352 THR A N 1
ATOM 2710 C CA . THR A 1 352 ? 29.540 -18.269 -40.861 1.00 30.27 352 THR A CA 1
ATOM 2711 C C . THR A 1 352 ? 30.551 -17.250 -40.308 1.00 30.27 352 THR A C 1
ATOM 2713 O O . THR A 1 352 ? 30.335 -16.045 -40.439 1.00 30.27 352 THR A O 1
ATOM 2716 N N . PRO A 1 353 ? 31.677 -17.691 -39.719 1.00 32.72 353 PRO A N 1
ATOM 2717 C CA . PRO A 1 353 ? 32.700 -16.790 -39.206 1.00 32.72 353 PRO A CA 1
ATOM 2718 C C . PRO A 1 353 ? 33.563 -16.263 -40.359 1.00 32.72 353 PRO A C 1
ATOM 2720 O O . PRO A 1 353 ? 34.521 -16.897 -40.793 1.00 32.72 353 PRO A O 1
ATOM 2723 N N . GLY A 1 354 ? 33.206 -15.085 -40.856 1.00 32.62 354 GLY A N 1
ATOM 2724 C CA . GLY A 1 354 ? 33.984 -14.316 -41.821 1.00 32.62 354 GLY A CA 1
ATOM 2725 C C . GLY A 1 354 ? 33.127 -13.178 -42.360 1.00 32.62 354 GLY A C 1
ATOM 2726 O O . GLY A 1 354 ? 32.037 -13.442 -42.837 1.00 32.62 354 GLY A O 1
ATOM 2727 N N . GLU A 1 355 ? 33.616 -11.937 -42.277 1.00 29.38 355 GLU A N 1
ATOM 2728 C CA . GLU A 1 355 ? 32.997 -10.710 -42.838 1.00 29.38 355 GLU A CA 1
ATOM 2729 C C . GLU A 1 355 ? 32.026 -9.889 -41.957 1.00 29.38 355 GLU A C 1
ATOM 2731 O O . GLU A 1 355 ? 31.119 -9.239 -42.465 1.00 29.38 355 GLU A O 1
ATOM 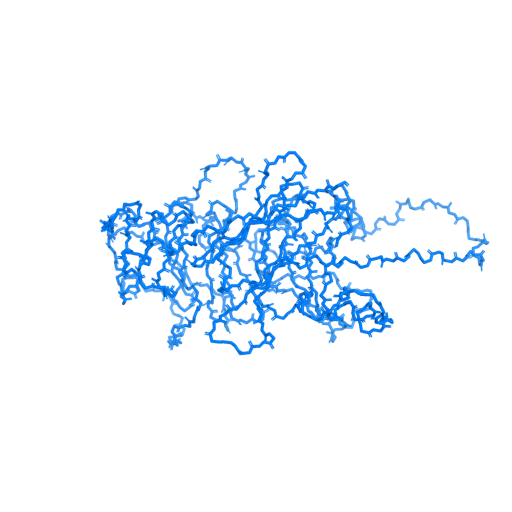2736 N N . ALA A 1 356 ? 32.258 -9.779 -40.643 1.00 30.83 356 ALA A N 1
ATOM 2737 C CA . ALA A 1 356 ? 31.550 -8.797 -39.793 1.00 30.83 356 ALA A CA 1
ATOM 2738 C C . ALA A 1 356 ? 32.467 -7.718 -39.177 1.00 30.83 356 ALA A C 1
ATOM 2740 O O . ALA A 1 356 ? 32.176 -7.177 -38.113 1.00 30.83 356 ALA A O 1
ATOM 2741 N N . ALA A 1 357 ? 33.585 -7.387 -39.833 1.00 33.34 357 ALA A N 1
ATOM 2742 C CA . ALA A 1 357 ? 34.520 -6.365 -39.346 1.00 33.34 357 ALA A CA 1
ATOM 2743 C C . ALA A 1 357 ? 34.132 -4.916 -39.709 1.00 33.34 357 ALA A C 1
ATOM 2745 O O . ALA A 1 357 ? 34.827 -4.002 -39.289 1.00 33.34 357 ALA A O 1
ATOM 2746 N N . ASN A 1 358 ? 33.045 -4.672 -40.452 1.00 33.28 358 ASN A N 1
ATOM 2747 C CA . ASN A 1 358 ? 32.654 -3.318 -40.873 1.00 33.28 358 ASN A CA 1
ATOM 2748 C C . ASN A 1 358 ? 31.132 -3.154 -41.013 1.00 33.28 358 ASN A C 1
ATOM 2750 O O . ASN A 1 358 ? 30.615 -2.859 -42.085 1.00 33.28 358 ASN A O 1
ATOM 2754 N N . MET A 1 359 ? 30.402 -3.300 -39.908 1.00 29.02 359 MET A N 1
ATOM 2755 C CA . MET A 1 359 ? 29.075 -2.692 -39.786 1.00 29.02 359 MET A CA 1
ATOM 2756 C C . MET A 1 359 ? 29.126 -1.667 -38.654 1.00 29.02 359 MET A C 1
ATOM 2758 O O . MET A 1 359 ? 29.522 -2.030 -37.540 1.00 29.02 359 MET A O 1
ATOM 2762 N N . PRO A 1 360 ? 28.751 -0.394 -38.889 1.00 32.22 360 PRO A N 1
ATOM 2763 C CA . PRO A 1 360 ? 28.578 0.544 -37.798 1.00 32.22 360 PRO A CA 1
ATOM 2764 C C . PRO A 1 360 ? 27.514 -0.051 -36.882 1.00 32.22 360 PRO A C 1
ATOM 2766 O O . PRO A 1 360 ? 26.371 -0.260 -37.290 1.00 32.22 360 PRO A O 1
ATOM 2769 N N . ARG A 1 361 ? 27.905 -0.368 -35.642 1.00 35.78 361 ARG A N 1
ATOM 2770 C CA . ARG A 1 361 ? 26.966 -0.675 -34.567 1.00 35.78 361 ARG A CA 1
ATOM 2771 C C . ARG A 1 361 ? 26.017 0.512 -34.498 1.00 35.78 361 ARG A C 1
ATOM 2773 O O . ARG A 1 361 ? 26.379 1.550 -33.949 1.00 35.78 361 ARG A O 1
ATOM 2780 N N . SER A 1 362 ? 24.830 0.387 -35.088 1.00 33.09 362 SER A N 1
ATOM 2781 C CA . SER A 1 362 ? 23.753 1.335 -34.866 1.00 33.09 362 SER A CA 1
ATOM 2782 C C . SER A 1 362 ? 23.409 1.198 -33.391 1.00 33.09 362 SER A C 1
ATOM 2784 O O . SER A 1 362 ? 22.645 0.317 -32.992 1.00 33.09 362 SER A O 1
ATOM 2786 N N . CYS A 1 363 ? 24.065 1.998 -32.560 1.00 35.34 363 CYS A N 1
ATOM 2787 C CA . CYS A 1 363 ? 23.710 2.152 -31.171 1.00 35.34 363 CYS A CA 1
ATOM 2788 C C . CYS A 1 363 ? 22.314 2.777 -31.210 1.00 35.34 363 CYS A C 1
ATOM 2790 O O . CYS A 1 363 ? 22.173 3.987 -31.367 1.00 35.34 363 CYS A O 1
ATOM 2792 N N . LYS A 1 364 ? 21.266 1.940 -31.217 1.00 43.66 364 LYS A N 1
ATOM 2793 C CA . LYS A 1 364 ? 19.897 2.403 -31.010 1.00 43.66 364 LYS A CA 1
ATOM 2794 C C . LYS A 1 364 ? 19.945 3.125 -29.675 1.00 43.66 364 LYS A C 1
ATOM 2796 O O . LYS A 1 364 ? 20.201 2.490 -28.658 1.00 43.66 364 LYS A O 1
ATOM 2801 N N . TYR A 1 365 ? 19.787 4.444 -29.694 1.00 41.66 365 TYR A N 1
ATOM 2802 C CA . TYR A 1 365 ? 19.716 5.232 -28.476 1.00 41.66 365 TYR A CA 1
ATOM 2803 C C . TYR A 1 365 ? 18.643 4.612 -27.574 1.00 41.66 365 TYR A C 1
ATOM 2805 O O . TYR A 1 365 ? 17.462 4.598 -27.924 1.00 41.66 365 TYR A O 1
ATOM 2813 N N . THR A 1 366 ? 19.046 4.050 -26.437 1.00 53.22 366 THR A N 1
ATOM 2814 C CA . THR A 1 366 ? 18.097 3.585 -25.428 1.00 53.22 366 THR A CA 1
ATOM 2815 C C . THR A 1 366 ? 17.546 4.828 -24.749 1.00 53.22 366 THR A C 1
ATOM 2817 O O . THR A 1 366 ? 18.230 5.445 -23.937 1.00 53.22 366 THR A O 1
ATOM 2820 N N . VAL A 1 367 ? 16.335 5.242 -25.123 1.00 62.78 367 VAL A N 1
ATOM 2821 C CA . VAL A 1 367 ? 15.687 6.397 -24.495 1.00 62.78 367 VAL A CA 1
ATOM 2822 C C . VAL A 1 367 ? 15.334 6.023 -23.048 1.00 62.78 367 VAL A C 1
ATOM 2824 O O . VAL A 1 367 ? 14.580 5.064 -22.846 1.00 62.78 367 VAL A O 1
ATOM 2827 N N . PRO A 1 368 ? 15.869 6.734 -22.037 1.00 72.38 368 PRO A N 1
ATOM 2828 C CA . PRO A 1 368 ? 15.554 6.467 -20.639 1.00 72.38 368 PRO A CA 1
ATOM 2829 C C . PRO A 1 368 ? 14.059 6.661 -20.361 1.00 72.38 368 PRO A C 1
ATOM 2831 O O . PRO A 1 368 ? 13.419 7.574 -20.890 1.00 72.38 368 PRO A O 1
ATOM 2834 N N . ARG A 1 369 ? 13.492 5.827 -19.484 1.00 80.62 369 ARG A N 1
ATOM 2835 C CA . ARG A 1 369 ? 12.096 5.969 -19.044 1.00 80.62 369 ARG A CA 1
ATOM 2836 C C . ARG A 1 369 ? 12.001 7.040 -17.961 1.00 80.62 369 ARG A C 1
ATOM 2838 O O . ARG A 1 369 ? 12.094 6.734 -16.775 1.00 80.62 369 ARG A O 1
ATOM 2845 N N . ILE A 1 370 ? 11.828 8.289 -18.389 1.00 83.56 370 ILE A N 1
ATOM 2846 C CA . ILE A 1 370 ? 11.641 9.453 -17.511 1.00 83.56 370 ILE A CA 1
ATOM 2847 C C . ILE A 1 370 ? 10.167 9.538 -17.073 1.00 83.56 370 ILE A C 1
ATOM 2849 O O . ILE A 1 370 ? 9.273 9.388 -17.916 1.00 83.56 370 ILE A O 1
ATOM 2853 N N . PRO A 1 371 ? 9.883 9.778 -15.781 1.00 89.31 371 PRO A N 1
ATOM 2854 C CA . PRO A 1 371 ? 8.517 9.897 -15.300 1.00 89.31 371 PRO A CA 1
ATOM 2855 C C . PRO A 1 371 ? 7.857 11.209 -15.722 1.00 89.31 371 PRO A C 1
ATOM 2857 O O . PRO A 1 371 ? 8.506 12.205 -16.039 1.00 89.31 371 PRO A O 1
ATOM 2860 N N . LEU A 1 372 ? 6.532 11.228 -15.641 1.00 89.19 372 LEU A N 1
ATOM 2861 C CA . LEU A 1 372 ? 5.756 12.451 -15.502 1.00 89.19 372 LEU A CA 1
ATOM 2862 C C . LEU A 1 372 ? 5.552 12.747 -14.010 1.00 89.19 372 LEU A C 1
ATOM 2864 O O . LEU A 1 372 ? 4.989 11.915 -13.303 1.00 89.19 372 LEU A O 1
ATOM 2868 N N . CYS A 1 373 ? 5.977 13.919 -13.536 1.00 90.88 373 CYS A N 1
ATOM 2869 C CA . CYS A 1 373 ? 5.617 14.419 -12.206 1.00 90.88 373 CYS A CA 1
ATOM 2870 C C . CYS A 1 373 ? 4.196 14.992 -12.254 1.00 90.88 373 CYS A C 1
ATOM 2872 O O . CYS A 1 373 ? 3.941 15.930 -13.008 1.00 90.88 373 CYS A O 1
ATOM 2874 N N . LEU A 1 374 ? 3.268 14.425 -11.481 1.00 91.69 374 LEU A N 1
ATOM 2875 C CA . LEU A 1 374 ? 1.876 14.882 -11.452 1.00 91.69 374 LEU A CA 1
ATOM 2876 C C . LEU A 1 374 ? 1.691 16.083 -10.524 1.00 91.69 374 LEU A C 1
ATOM 2878 O O . LEU A 1 374 ? 1.042 17.062 -10.883 1.00 91.69 374 LEU A O 1
ATOM 2882 N N . SER A 1 375 ? 2.193 15.975 -9.292 1.00 90.56 375 SER A N 1
ATOM 2883 C CA . SER A 1 375 ? 2.071 16.997 -8.249 1.00 90.56 375 SER A CA 1
ATOM 2884 C C . SER A 1 375 ? 2.864 16.583 -7.009 1.00 90.56 375 SER A C 1
ATOM 2886 O O . SER A 1 375 ? 3.146 15.405 -6.792 1.00 90.56 375 SER A O 1
ATOM 2888 N N . THR A 1 376 ? 3.089 17.549 -6.122 1.00 90.50 376 THR A N 1
ATOM 2889 C CA . THR A 1 376 ? 3.370 17.302 -4.703 1.00 90.50 376 THR A CA 1
ATOM 2890 C C . THR A 1 376 ? 2.082 17.469 -3.889 1.00 90.50 376 THR A C 1
ATOM 2892 O O . THR A 1 376 ? 1.279 18.370 -4.163 1.00 90.50 376 THR A O 1
ATOM 2895 N N . ILE A 1 377 ? 1.847 16.593 -2.914 1.00 91.62 377 ILE A N 1
ATOM 2896 C CA . ILE A 1 377 ? 0.671 16.604 -2.034 1.00 91.62 377 ILE A CA 1
ATOM 2897 C C . ILE A 1 377 ? 1.104 16.684 -0.565 1.00 91.62 377 ILE A C 1
ATOM 2899 O O . ILE A 1 377 ? 2.226 16.307 -0.231 1.00 91.62 377 ILE A O 1
ATOM 2903 N N . ILE A 1 378 ? 0.228 17.199 0.300 1.00 90.25 378 ILE A N 1
ATOM 2904 C CA . ILE A 1 378 ? 0.483 17.308 1.743 1.00 90.25 378 ILE A CA 1
ATOM 2905 C C . ILE A 1 378 ? 0.046 16.012 2.427 1.00 90.25 378 ILE A C 1
ATOM 2907 O O . ILE A 1 378 ? -1.061 15.533 2.181 1.00 90.25 378 ILE A O 1
ATOM 2911 N N . GLY A 1 379 ? 0.901 15.481 3.297 1.00 88.38 379 GLY A N 1
ATOM 2912 C CA . GLY A 1 379 ? 0.688 14.227 4.009 1.00 88.38 379 GLY A CA 1
ATOM 2913 C C . GLY A 1 379 ? 1.436 13.047 3.389 1.00 88.38 379 GLY A C 1
ATOM 2914 O O . GLY A 1 379 ? 1.902 13.097 2.246 1.00 88.38 379 GLY A O 1
ATOM 2915 N N . ASP A 1 380 ? 1.526 11.967 4.162 1.00 88.00 380 ASP A N 1
ATOM 2916 C CA . ASP A 1 380 ? 1.940 10.661 3.655 1.00 88.00 380 ASP A CA 1
ATOM 2917 C C . ASP A 1 380 ? 0.776 10.035 2.862 1.00 88.00 380 ASP A C 1
ATOM 2919 O O . ASP A 1 380 ? -0.387 10.096 3.278 1.00 88.00 380 ASP A O 1
ATOM 2923 N N . VAL A 1 381 ? 1.079 9.434 1.709 1.00 91.62 381 VAL A N 1
ATOM 2924 C CA . VAL A 1 381 ? 0.082 8.700 0.916 1.00 91.62 381 VAL A CA 1
ATOM 2925 C C . VAL A 1 381 ? -0.276 7.404 1.638 1.00 91.62 381 VAL A C 1
ATOM 2927 O O . VAL A 1 381 ? 0.576 6.541 1.847 1.00 91.62 381 VAL A O 1
ATOM 2930 N N . THR A 1 382 ? -1.546 7.249 2.000 1.00 88.19 382 THR A N 1
ATOM 2931 C CA . THR A 1 382 ? -2.085 6.051 2.656 1.00 88.19 382 THR A CA 1
ATOM 2932 C C . THR A 1 382 ? -2.555 5.025 1.629 1.00 88.19 382 THR A C 1
ATOM 2934 O O . THR A 1 382 ? -2.295 3.833 1.801 1.00 88.19 382 THR A O 1
ATOM 2937 N N . ALA A 1 383 ? -3.132 5.475 0.511 1.00 90.94 383 ALA A N 1
ATOM 2938 C CA . ALA A 1 383 ? -3.535 4.623 -0.605 1.00 90.94 383 ALA A CA 1
ATOM 2939 C C . ALA A 1 383 ? -3.183 5.263 -1.955 1.00 90.94 383 ALA A C 1
ATOM 2941 O O . ALA A 1 383 ? -3.361 6.465 -2.150 1.00 90.94 383 ALA A O 1
ATOM 2942 N N . LEU A 1 384 ? -2.705 4.442 -2.889 1.00 95.56 384 LEU A N 1
ATOM 2943 C CA . LEU A 1 384 ? -2.435 4.817 -4.275 1.00 95.56 384 LEU A CA 1
ATOM 2944 C C . LEU A 1 384 ? -3.067 3.756 -5.173 1.00 95.56 384 LEU A C 1
ATOM 2946 O O . LEU A 1 384 ? -2.813 2.568 -4.978 1.00 95.56 384 LEU A O 1
ATOM 2950 N N . SER A 1 385 ? -3.893 4.162 -6.130 1.00 95.00 385 SER A N 1
ATOM 2951 C CA . SER A 1 385 ? -4.595 3.219 -7.001 1.00 95.00 385 SER A CA 1
ATOM 2952 C C . SER A 1 385 ? -4.858 3.788 -8.388 1.00 95.00 385 SER A C 1
ATOM 2954 O O . SER A 1 385 ? -4.901 5.004 -8.589 1.00 95.00 385 SER A O 1
ATOM 2956 N N . PHE A 1 386 ? -5.056 2.874 -9.337 1.00 95.06 386 PHE A N 1
ATOM 2957 C CA . PHE A 1 386 ? -5.653 3.167 -10.631 1.00 95.06 386 PHE A CA 1
ATOM 2958 C C . PHE A 1 386 ? -7.102 2.678 -10.665 1.00 95.06 386 PHE A C 1
ATOM 2960 O O . PHE A 1 386 ? -7.437 1.658 -10.063 1.00 95.06 386 PHE A O 1
ATOM 2967 N N . SER A 1 387 ? -7.937 3.366 -11.432 1.00 93.06 387 SER A N 1
ATOM 2968 C CA . SER A 1 387 ? -9.263 2.902 -11.842 1.00 93.06 387 SER A CA 1
ATOM 2969 C C . SER A 1 387 ? -9.505 3.273 -13.303 1.00 93.06 387 SER A C 1
ATOM 2971 O O . SER A 1 387 ? -9.095 4.351 -13.728 1.00 93.06 387 SER A O 1
ATOM 2973 N N . SER A 1 388 ? -10.172 2.420 -14.080 1.00 88.25 388 SER A N 1
ATOM 2974 C CA . SER A 1 388 ? -10.630 2.802 -15.424 1.00 88.25 388 SER A CA 1
ATOM 2975 C C . SER A 1 388 ? -11.722 3.872 -15.300 1.00 88.25 388 SER A C 1
ATOM 2977 O O . SER A 1 388 ? -12.666 3.705 -14.527 1.00 88.25 388 SER A O 1
ATOM 2979 N N . ALA A 1 389 ? -11.549 4.995 -16.003 1.00 84.62 389 ALA A N 1
ATOM 2980 C CA . ALA A 1 389 ? -12.602 5.995 -16.174 1.00 84.62 389 ALA A CA 1
ATOM 2981 C C . ALA A 1 389 ? -13.412 5.690 -17.443 1.00 84.62 389 ALA A C 1
ATOM 2983 O O . ALA A 1 389 ? -14.638 5.757 -17.422 1.00 84.62 389 ALA A O 1
ATOM 2984 N N . ASP A 1 390 ? -12.714 5.296 -18.510 1.00 83.62 390 ASP A N 1
ATOM 2985 C CA . ASP A 1 390 ? -13.258 4.753 -19.754 1.00 83.62 390 ASP A CA 1
ATOM 2986 C C . ASP A 1 390 ? -12.206 3.829 -20.423 1.00 83.62 390 ASP A C 1
ATOM 2988 O O . ASP A 1 390 ? -11.213 3.443 -19.793 1.00 83.62 390 ASP A O 1
ATOM 2992 N N . GLU A 1 391 ? -12.420 3.430 -21.683 1.00 78.19 391 GLU A N 1
ATOM 2993 C CA . GLU A 1 391 ? -11.515 2.528 -22.412 1.00 78.19 391 GLU A CA 1
ATOM 2994 C C . GLU A 1 391 ? -10.121 3.119 -22.695 1.00 78.19 391 GLU A C 1
ATOM 2996 O O . GLU A 1 391 ? -9.160 2.354 -22.832 1.00 78.19 391 GLU A O 1
ATOM 3001 N N . GLN A 1 392 ? -9.988 4.445 -22.782 1.00 81.06 392 GLN A N 1
ATOM 3002 C CA . GLN A 1 392 ? -8.753 5.159 -23.147 1.00 81.06 392 GLN A CA 1
ATOM 3003 C C . GLN A 1 392 ? -8.181 6.006 -22.001 1.00 81.06 392 GLN A C 1
ATOM 3005 O O . GLN A 1 392 ? -7.018 6.412 -22.043 1.00 81.06 392 GLN A O 1
ATOM 3010 N N . THR A 1 393 ? -8.977 6.230 -20.960 1.00 87.88 393 THR A N 1
ATOM 3011 C CA . THR A 1 393 ? -8.666 7.089 -19.828 1.00 87.88 393 THR A CA 1
ATOM 3012 C C . THR A 1 393 ? -8.566 6.261 -18.556 1.00 87.88 393 THR A C 1
ATOM 3014 O O . THR A 1 393 ? -9.520 5.607 -18.118 1.00 87.88 393 THR A O 1
ATOM 3017 N N . CYS A 1 394 ? -7.412 6.34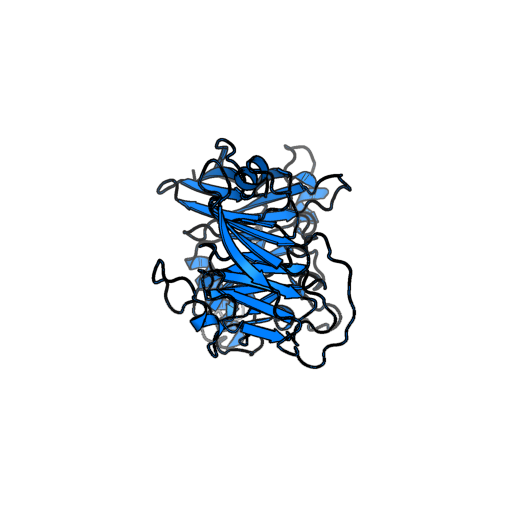0 -17.898 1.00 92.12 394 CYS A N 1
ATOM 3018 C CA . CYS A 1 394 ? -7.223 5.789 -16.563 1.00 92.12 394 CYS A CA 1
ATOM 3019 C C . CYS A 1 394 ? -7.145 6.913 -15.527 1.00 92.12 394 CYS A C 1
ATOM 3021 O O . CYS A 1 394 ? -6.558 7.965 -15.762 1.00 92.12 394 CYS A O 1
ATOM 3023 N N . ALA A 1 395 ? -7.752 6.704 -14.366 1.00 94.62 395 ALA A N 1
ATOM 3024 C CA . ALA A 1 395 ? -7.698 7.632 -13.251 1.00 94.62 395 ALA A CA 1
ATOM 3025 C C . ALA A 1 395 ? -6.697 7.132 -12.206 1.00 94.62 395 ALA A C 1
ATOM 3027 O O . ALA A 1 395 ? -6.792 5.992 -11.760 1.00 94.62 395 ALA A O 1
ATOM 3028 N N . ILE A 1 396 ? -5.773 7.991 -11.781 1.00 96.25 396 ILE A N 1
ATOM 3029 C CA . ILE A 1 396 ? -4.871 7.753 -10.652 1.00 96.25 396 ILE A CA 1
ATOM 3030 C C . ILE A 1 396 ? -5.418 8.489 -9.450 1.00 96.25 396 ILE A C 1
ATOM 3032 O O . ILE A 1 396 ? -5.591 9.703 -9.518 1.00 96.25 396 ILE A O 1
ATOM 3036 N N . SER A 1 397 ? -5.631 7.785 -8.343 1.00 96.00 397 SER A N 1
ATOM 3037 C CA . SER A 1 397 ? -6.034 8.392 -7.076 1.00 96.00 397 SER A CA 1
ATOM 3038 C C . SER A 1 397 ? -4.967 8.185 -6.009 1.00 96.00 397 SER A C 1
ATOM 3040 O O . SER A 1 397 ? -4.517 7.064 -5.783 1.00 96.00 397 SER A O 1
ATOM 3042 N N . ALA A 1 398 ? -4.583 9.270 -5.338 1.00 96.12 398 ALA A N 1
ATOM 3043 C CA . ALA A 1 398 ? -3.702 9.254 -4.178 1.00 96.12 398 ALA A CA 1
ATOM 3044 C C . ALA A 1 398 ? -4.451 9.825 -2.970 1.00 96.12 398 ALA A C 1
ATOM 3046 O O . ALA A 1 398 ? -4.843 10.996 -2.973 1.00 96.12 398 ALA A O 1
ATOM 3047 N N . ALA A 1 399 ? -4.654 8.993 -1.953 1.00 93.56 399 ALA A N 1
ATOM 3048 C CA . ALA A 1 399 ? -5.294 9.370 -0.702 1.00 93.56 399 ALA A CA 1
ATOM 3049 C C . ALA A 1 399 ? -4.248 9.639 0.381 1.00 93.56 399 ALA A C 1
ATOM 3051 O O . ALA A 1 399 ? -3.272 8.901 0.522 1.00 93.56 399 ALA A O 1
ATOM 3052 N N . THR A 1 400 ? -4.482 10.686 1.160 1.00 92.19 400 THR A N 1
ATOM 3053 C CA . THR A 1 400 ? -3.826 10.972 2.436 1.00 92.19 400 THR A CA 1
ATOM 3054 C C . THR A 1 400 ? -4.877 10.945 3.545 1.00 92.19 400 THR A C 1
ATOM 3056 O O . THR A 1 400 ? -6.062 10.692 3.300 1.00 92.19 400 THR A O 1
ATOM 3059 N N . GLN A 1 401 ? -4.462 11.215 4.781 1.00 89.31 401 GLN A N 1
ATOM 3060 C CA . GLN A 1 401 ? -5.398 11.351 5.900 1.00 89.31 401 GLN A CA 1
ATOM 3061 C C . GLN A 1 401 ? -6.435 12.463 5.653 1.00 89.31 401 GLN A C 1
ATOM 3063 O O . GLN A 1 401 ? -7.607 12.293 5.991 1.00 89.31 401 GLN A O 1
ATOM 3068 N N . ASP A 1 402 ? -6.030 13.552 4.993 1.00 88.44 402 ASP A N 1
ATOM 3069 C CA . ASP A 1 402 ? -6.840 14.770 4.873 1.00 88.44 402 ASP A CA 1
ATOM 3070 C C . ASP A 1 402 ? -7.513 14.940 3.508 1.00 88.44 402 ASP A C 1
ATOM 3072 O O . ASP A 1 402 ? -8.570 15.565 3.414 1.00 88.44 402 ASP A O 1
ATOM 3076 N N . SER A 1 403 ? -6.920 14.409 2.436 1.00 91.62 403 SER A N 1
ATOM 3077 C CA . SER A 1 403 ? -7.431 14.613 1.077 1.00 91.62 403 SER A CA 1
ATOM 3078 C C . SER A 1 403 ? -7.184 13.416 0.171 1.00 91.62 403 SER A C 1
ATOM 3080 O O . SER A 1 403 ? -6.184 12.719 0.308 1.00 91.62 403 SER A O 1
ATOM 3082 N N . THR A 1 404 ? -8.059 13.230 -0.808 1.00 94.38 404 THR A N 1
ATOM 3083 C CA . THR A 1 404 ? -7.854 12.327 -1.937 1.00 94.38 404 THR A CA 1
ATOM 3084 C C . THR A 1 404 ? -7.790 13.149 -3.212 1.00 94.38 404 THR A C 1
ATOM 3086 O O . THR A 1 404 ? -8.715 13.900 -3.521 1.00 94.38 404 THR A O 1
ATOM 3089 N N . ARG A 1 405 ? -6.696 13.012 -3.958 1.00 95.56 405 ARG A N 1
ATOM 3090 C CA . ARG A 1 405 ? -6.484 13.707 -5.231 1.00 95.56 405 ARG A CA 1
ATOM 3091 C C . ARG A 1 405 ? -6.518 12.714 -6.375 1.00 95.56 405 ARG A C 1
ATOM 3093 O O . ARG A 1 405 ? -5.923 11.643 -6.262 1.00 95.56 405 ARG A O 1
ATOM 3100 N N . THR A 1 406 ? -7.180 13.093 -7.465 1.00 96.19 406 THR A N 1
ATOM 3101 C CA . THR A 1 406 ? -7.339 12.238 -8.642 1.00 96.19 406 THR A CA 1
ATOM 3102 C C . THR A 1 406 ? -6.891 12.956 -9.915 1.00 96.19 406 THR A C 1
ATOM 3104 O O . THR A 1 406 ? -7.259 14.108 -10.154 1.00 96.19 406 THR A O 1
ATOM 3107 N N . TRP A 1 407 ? -6.123 12.254 -10.744 1.00 96.06 407 TRP A N 1
ATOM 3108 C CA . TRP A 1 407 ? -5.698 12.685 -12.077 1.00 96.06 407 TRP A CA 1
ATOM 3109 C C . TRP A 1 407 ? -6.238 11.713 -13.116 1.00 96.06 407 TRP A C 1
ATOM 3111 O O . TRP A 1 407 ? -6.210 10.508 -12.893 1.00 96.06 407 TRP A O 1
ATOM 3121 N N . LEU A 1 408 ? -6.705 12.231 -14.242 1.00 94.56 408 LEU A N 1
ATOM 3122 C CA . LEU A 1 408 ? -7.107 11.465 -15.413 1.00 94.56 408 LEU A CA 1
ATOM 3123 C C . LEU A 1 408 ? -5.945 11.475 -16.401 1.00 94.56 408 LEU A C 1
ATOM 3125 O O . LEU A 1 408 ? -5.448 12.545 -16.749 1.00 94.56 408 LEU A O 1
ATOM 3129 N N . LEU A 1 409 ? -5.505 10.296 -16.821 1.00 92.69 409 LEU A N 1
ATOM 3130 C CA . LEU A 1 409 ? -4.506 10.105 -17.860 1.00 92.69 409 LEU A CA 1
ATOM 3131 C C . LEU A 1 409 ? -5.189 9.539 -19.096 1.00 92.69 409 LEU A C 1
ATOM 3133 O O . LEU A 1 409 ? -5.763 8.451 -19.031 1.00 92.69 409 LEU A O 1
ATOM 3137 N N . GLN A 1 410 ? -5.081 10.256 -20.206 1.00 89.56 410 GLN A N 1
ATOM 3138 C CA . GLN A 1 410 ? -5.572 9.827 -21.508 1.00 89.56 410 GLN A CA 1
ATOM 3139 C C . GLN A 1 410 ? -4.373 9.589 -22.429 1.00 89.56 410 GLN A C 1
ATOM 3141 O O . GLN A 1 410 ? -3.557 10.496 -22.622 1.00 89.56 410 GLN A O 1
ATOM 3146 N N . ASP A 1 411 ? -4.255 8.373 -22.961 1.00 83.44 411 ASP A N 1
ATOM 3147 C CA . ASP A 1 411 ? -3.272 8.041 -24.002 1.00 83.44 411 ASP A CA 1
ATOM 3148 C C . ASP A 1 411 ? -3.819 8.542 -25.352 1.00 83.44 411 ASP A C 1
ATOM 3150 O O . ASP A 1 411 ? -4.962 8.236 -25.698 1.00 83.44 411 ASP A O 1
ATOM 3154 N N . LEU A 1 412 ? -3.049 9.389 -26.042 1.00 78.06 412 LEU A N 1
ATOM 3155 C CA . LEU A 1 412 ? -3.450 10.142 -27.240 1.00 78.06 412 LEU A CA 1
ATOM 3156 C C . LEU A 1 412 ? -3.062 9.457 -28.549 1.00 78.06 412 LEU A C 1
ATOM 3158 O O . LEU A 1 412 ? -1.946 8.887 -28.615 1.00 78.06 412 LEU A O 1
#

Mean predicted aligned error: 9.72 Å

Sequence (412 aa):
MLGVKVDRAHDKPGTLTKASKLGFPCHPRVQATANGDRTVTLNGRTIALFDTSGSQPQVLAQRTLNDLKETVGSGPWLKVQPNSYHELALSSDGRLLAVAQERTIQIYDLLAEPDSFTVNDYISSATGHYICGLDFEQDDHVLRVRLSGKGAVLYLGTPPFSKSRGDKATIDHWKSRGGLKHTFLDSSLLQLPCGPEGKLDQTARISGVQLLRPFDNGWLIGMQKHGGGESSYYALGHVETTSPGVPGSVTELSRLESFLSSWNFTINAPSDNHGLGLWENMPSAHEHHPKYALSEKGDFLALAERDKKRIRPCPLTQLFVYRLPTESELRNKLGQRAADKSGNEGLATAQTPGEAANMPRSCKYTVPRIPLCLSTIIGDVTALSFSSADEQTCAISAATQDSTRTWLLQDL

Nearest PDB structures (foldseek):
  5xyi-assembly1_g  TM=4.195E-01  e=1.672E-05  Trichomonas vaginalis
  1gxr-assembly1_A  TM=3.860E-01  e=5.536E-05  Homo sapiens
  6rte-assembly1_A  TM=4.055E-01  e=3.425E-04  Pseudomonas aeruginosa
  7mni-assembly2_C  TM=3.165E-01  e=9.703E-04  Homo sapiens
  6zgn-assembly1_A  TM=5.393E-01  e=8.792E+00  Streptococcus thermophilus